Protein AF-A0A957N8J6-F1 (afdb_monomer_lite)

Sequence (464 aa):
MSNALAIAAVTAVLKDLLNNGLIQHDLSAAVGTVAVTAKPPDLITTGQNEGPQLNLFLYHVTPNAGWRNVGLPSRDAAGARVANPPLALDLHYLLMAYGGSDFQAEILLGYAMQLLHETPTLDRDAIRTALAPAPPVTGSILPPAFQALSAADLAEQVEQIKIVPETLNIEELSKLWSAFQANHYRLTTAYQVSTVLIESRKSTRSAPPVLKRKLYVVPLQRPVIDTVRSTVEPPDDSRITPATTLAIRGTDLRGPTTIVRVGDGVAPAAALTLGAREITVDLAQLTGLSGELLAHRLSGDFRPSASAWQALIDPKETAFDADQPYPFFLASPLEDSPEALGEVGDWQAEWKWDGIRAQLLRRQGQIRLWSRGEERLDGRFPEIEAAAAELAEGTVLDGEILGWNKAAPLPFARLQKRIGRLKPGPKALADCPVVFMAYDLLEWQGQDWRQRPLSERRQALEKL

Radius of gyration: 55.68 Å; chains: 1; bounding box: 111×46×143 Å

Secondary structure (DSSP, 8-state):
---TTHHHHHHHHHHHHHHHHHHHTTTHHHH-S-EEE---GGGS--STT---EEEEEEEEEEE-TTTTTS----B-TTS-B-----EEEEEEEEEEEE-SSTTHHHHHHHHHHHHHHH--EE-HHHHHHHHSPPPPTT-PPPPHHHHHHHTT-GGGSSSPEEEEEEPPPHHHHHHHHHHTT-SS--EEEEEEEEEEEE---SPP-PPPP-S------------EEEEEEESSSPGGG----TTSEEEEEEES---SS---EETTEEPPGGGEEE-SSEEEEEHHHHHTS-HHHHHHHHSSS----HHHHHHHT-SS--HHHHHSPPPPPPPPPP-S-GGGG--GGG-------SSEEEEEEEETTEEEEEETTS-B-TTT-HHHHHHHTTSPSSEEEEEEEEEEETTEEPPHHHHHHHHT-SS--HHHHHHS-EEEEEEEEEEETTEE-TTS-HHHHHHHHTT-

Structure (mmCIF, N/CA/C/O backbone):
data_AF-A0A957N8J6-F1
#
_entry.id   AF-A0A957N8J6-F1
#
loop_
_atom_site.group_PDB
_atom_site.id
_atom_site.type_symbol
_atom_site.label_atom_id
_atom_site.label_alt_id
_atom_site.label_comp_id
_atom_site.label_asym_id
_atom_site.label_entity_id
_atom_site.label_seq_id
_atom_site.pdbx_PDB_ins_code
_atom_site.Cartn_x
_atom_site.Cartn_y
_atom_site.Cartn_z
_atom_site.occupancy
_atom_site.B_iso_or_equiv
_atom_site.auth_seq_id
_atom_site.auth_comp_id
_atom_site.auth_asym_id
_atom_site.auth_atom_id
_atom_site.pdbx_PDB_model_num
ATOM 1 N N . MET A 1 1 ? 10.942 -8.761 -28.012 1.00 81.50 1 MET A N 1
ATOM 2 C CA . MET A 1 1 ? 11.499 -7.704 -27.140 1.00 81.50 1 MET A CA 1
ATOM 3 C C . MET A 1 1 ? 12.980 -7.947 -26.941 1.00 81.50 1 MET A C 1
ATOM 5 O O . MET A 1 1 ? 13.381 -9.063 -26.602 1.00 81.50 1 MET A O 1
ATOM 9 N N . SER A 1 2 ? 13.781 -6.921 -27.213 1.00 89.88 2 SER A N 1
ATOM 10 C CA . SER A 1 2 ? 15.240 -6.994 -27.181 1.00 89.88 2 SER A CA 1
ATOM 11 C C . SER A 1 2 ? 15.790 -7.202 -25.774 1.00 89.88 2 SER A C 1
ATOM 13 O O . SER A 1 2 ? 15.160 -6.846 -24.777 1.00 89.88 2 SER A O 1
ATOM 15 N N . ASN A 1 3 ? 16.980 -7.792 -25.689 1.00 90.94 3 ASN A N 1
ATOM 16 C CA . ASN A 1 3 ? 17.669 -8.037 -24.421 1.00 90.94 3 ASN A CA 1
ATOM 17 C C . ASN A 1 3 ? 18.835 -7.055 -24.193 1.00 90.94 3 ASN A C 1
ATOM 19 O O . ASN A 1 3 ? 18.974 -6.054 -24.890 1.00 90.94 3 ASN A O 1
ATOM 23 N N . ALA A 1 4 ? 19.679 -7.329 -23.195 1.00 91.62 4 ALA A N 1
ATOM 24 C CA . ALA A 1 4 ? 20.782 -6.450 -22.799 1.00 91.62 4 ALA A CA 1
ATOM 25 C C . ALA A 1 4 ? 21.817 -6.175 -23.911 1.00 91.62 4 ALA A C 1
ATOM 27 O O . ALA A 1 4 ? 22.557 -5.200 -23.816 1.00 91.62 4 ALA A O 1
ATOM 28 N N . LEU A 1 5 ? 21.860 -6.990 -24.969 1.00 92.56 5 LEU A N 1
ATOM 29 C CA . LEU A 1 5 ? 22.755 -6.797 -26.113 1.00 92.56 5 LEU A CA 1
ATOM 30 C C . LEU A 1 5 ? 22.257 -5.727 -27.097 1.00 92.56 5 LEU A C 1
ATOM 32 O O . LEU A 1 5 ? 22.978 -5.393 -28.034 1.00 92.56 5 LEU A O 1
ATOM 36 N N . ALA A 1 6 ? 21.060 -5.167 -26.886 1.00 93.81 6 ALA A N 1
ATOM 37 C CA . ALA A 1 6 ? 20.433 -4.208 -27.793 1.00 93.81 6 ALA A CA 1
ATOM 38 C C . ALA A 1 6 ? 21.327 -3.009 -28.131 1.00 93.81 6 ALA A C 1
ATOM 40 O O . ALA A 1 6 ? 21.421 -2.644 -29.293 1.00 93.81 6 ALA A O 1
ATOM 41 N N . ILE A 1 7 ? 22.026 -2.430 -27.148 1.00 95.31 7 ILE A N 1
ATOM 42 C CA . ILE A 1 7 ? 22.883 -1.251 -27.368 1.00 95.31 7 ILE A CA 1
ATOM 43 C C . ILE A 1 7 ? 24.002 -1.574 -28.367 1.00 95.31 7 ILE A C 1
ATOM 45 O O . ILE A 1 7 ? 24.214 -0.853 -29.338 1.00 95.31 7 ILE A O 1
ATOM 49 N N . ALA A 1 8 ? 24.697 -2.693 -28.156 1.00 93.56 8 ALA A N 1
ATOM 50 C CA . ALA A 1 8 ? 25.768 -3.125 -29.047 1.00 93.56 8 ALA A CA 1
ATOM 51 C C . ALA A 1 8 ? 25.229 -3.555 -30.421 1.00 93.56 8 ALA A C 1
ATOM 53 O O . ALA A 1 8 ? 25.863 -3.281 -31.439 1.00 93.56 8 ALA A O 1
ATOM 54 N N . ALA A 1 9 ? 24.045 -4.173 -30.458 1.00 94.19 9 ALA A N 1
ATOM 55 C CA . ALA A 1 9 ? 23.370 -4.542 -31.694 1.00 94.19 9 ALA A CA 1
ATOM 56 C C . ALA A 1 9 ? 23.009 -3.305 -32.532 1.00 94.19 9 ALA A C 1
ATOM 58 O O . ALA A 1 9 ? 23.289 -3.296 -33.723 1.00 94.19 9 ALA A O 1
ATOM 59 N N . VAL A 1 10 ? 22.488 -2.234 -31.922 1.00 96.06 10 VAL A N 1
ATOM 60 C CA . VAL A 1 10 ? 22.216 -0.962 -32.619 1.00 96.06 10 VAL A CA 1
ATOM 61 C C . VAL A 1 10 ? 23.488 -0.396 -33.239 1.00 96.06 10 VAL A C 1
ATOM 63 O O . VAL A 1 10 ? 23.502 -0.090 -34.427 1.00 96.06 10 VAL A O 1
ATOM 66 N N . THR A 1 11 ? 24.581 -0.328 -32.474 1.00 95.44 11 THR A N 1
ATOM 67 C CA . THR A 1 11 ? 25.878 0.128 -32.995 1.00 95.44 11 THR A CA 1
ATOM 68 C C . THR A 1 11 ? 26.353 -0.725 -34.173 1.00 95.44 11 THR A C 1
ATOM 70 O O . THR A 1 11 ? 26.870 -0.186 -35.149 1.00 95.44 11 THR A O 1
ATOM 73 N N . ALA A 1 12 ? 26.176 -2.049 -34.108 1.00 93.12 12 ALA A N 1
ATOM 74 C CA . ALA A 1 12 ? 26.548 -2.951 -35.193 1.00 93.12 12 ALA A CA 1
ATOM 75 C C . ALA A 1 12 ? 25.693 -2.732 -36.450 1.00 93.12 12 ALA A C 1
ATOM 77 O O . ALA A 1 12 ? 26.257 -2.665 -37.537 1.00 93.12 12 ALA A O 1
ATOM 78 N N . VAL A 1 13 ? 24.374 -2.552 -36.303 1.00 94.50 13 VAL A N 1
ATOM 79 C CA . VAL A 1 13 ? 23.466 -2.262 -37.428 1.00 94.50 13 VAL A CA 1
ATOM 80 C C . VAL A 1 13 ? 23.800 -0.918 -38.071 1.00 94.50 13 VAL A C 1
ATOM 82 O O . VAL A 1 13 ? 23.893 -0.837 -39.288 1.00 94.50 13 VAL A O 1
ATOM 85 N N . LEU A 1 14 ? 24.039 0.133 -37.283 1.00 95.62 14 LEU A N 1
ATOM 86 C CA . LEU A 1 14 ? 24.417 1.447 -37.816 1.00 95.62 14 LEU A CA 1
ATOM 87 C C . LEU A 1 14 ? 25.771 1.408 -38.529 1.00 95.62 14 LEU A C 1
ATOM 89 O O . LEU A 1 14 ? 25.941 2.015 -39.583 1.00 95.62 14 LEU A O 1
ATOM 93 N N . LYS A 1 15 ? 26.737 0.672 -37.969 1.00 93.81 15 LYS A N 1
ATOM 94 C CA . LYS A 1 15 ? 28.032 0.451 -38.612 1.00 93.81 15 LYS A CA 1
ATOM 95 C C . LYS A 1 15 ? 27.873 -0.301 -39.938 1.00 93.81 15 LYS A C 1
ATOM 97 O O . LYS A 1 15 ? 28.529 0.075 -40.903 1.00 93.81 15 LYS A O 1
ATOM 102 N N . ASP A 1 16 ? 27.051 -1.348 -39.978 1.00 92.19 16 ASP A N 1
ATOM 103 C CA . ASP A 1 16 ? 26.775 -2.117 -41.195 1.00 92.19 16 ASP A CA 1
ATOM 104 C C . ASP A 1 16 ? 26.064 -1.262 -42.253 1.00 92.19 16 ASP A C 1
ATOM 106 O O . ASP A 1 16 ? 26.502 -1.234 -43.399 1.00 92.19 16 ASP A O 1
ATOM 110 N N . LEU A 1 17 ? 25.065 -0.469 -41.848 1.00 93.75 17 LEU A N 1
ATOM 111 C CA . LEU A 1 17 ? 24.376 0.499 -42.704 1.00 93.75 17 LEU A CA 1
ATOM 112 C C . LEU A 1 17 ? 25.369 1.467 -43.358 1.00 93.75 17 LEU A C 1
ATOM 114 O O . LEU A 1 17 ? 25.396 1.580 -44.581 1.00 93.75 17 LEU A O 1
ATOM 118 N N . LEU A 1 18 ? 26.224 2.115 -42.559 1.00 93.75 18 LEU A N 1
ATOM 119 C CA . LEU A 1 18 ? 27.256 3.027 -43.060 1.00 93.75 18 LEU A CA 1
ATOM 120 C C . LEU A 1 18 ? 28.243 2.309 -43.990 1.00 93.75 18 LEU A C 1
ATOM 122 O O . LEU A 1 18 ? 28.563 2.817 -45.058 1.00 93.75 18 LEU A O 1
ATOM 126 N N . ASN A 1 19 ? 28.712 1.120 -43.611 1.00 91.19 19 ASN A N 1
ATOM 127 C CA . ASN A 1 19 ? 29.675 0.361 -44.404 1.00 91.19 19 ASN A CA 1
ATOM 128 C C . ASN A 1 19 ? 29.096 -0.056 -45.765 1.00 91.19 19 ASN A C 1
ATOM 130 O O . ASN A 1 19 ? 29.733 0.148 -46.795 1.00 91.19 19 ASN A O 1
ATOM 134 N N . ASN A 1 20 ? 27.874 -0.589 -45.781 1.00 88.75 20 ASN A N 1
ATOM 135 C CA . ASN A 1 20 ? 27.202 -1.023 -47.002 1.00 88.75 20 ASN A CA 1
ATOM 136 C C . ASN A 1 20 ? 26.822 0.160 -47.892 1.00 88.75 20 ASN A C 1
ATOM 138 O O . ASN A 1 20 ? 27.031 0.085 -49.100 1.00 88.75 20 ASN A O 1
ATOM 142 N N . GLY A 1 21 ? 26.338 1.265 -47.318 1.00 88.06 21 GLY A N 1
ATOM 143 C CA . GLY A 1 21 ? 26.030 2.470 -48.087 1.00 88.06 21 GLY A CA 1
ATOM 144 C C . GLY A 1 21 ? 27.271 3.067 -48.753 1.00 88.06 21 GLY A C 1
ATOM 145 O O . GLY A 1 21 ? 27.244 3.374 -49.941 1.00 88.06 21 GLY A O 1
ATOM 146 N N . LEU A 1 22 ? 28.402 3.137 -48.041 1.00 87.12 22 LEU A N 1
ATOM 147 C CA . LEU A 1 22 ? 29.664 3.604 -48.627 1.00 87.12 22 LEU A CA 1
ATOM 148 C C . LEU A 1 22 ? 30.155 2.713 -49.782 1.00 87.12 22 LEU A C 1
ATOM 150 O O . LEU A 1 22 ? 30.681 3.231 -50.767 1.00 87.12 22 LEU A O 1
ATOM 154 N N . ILE A 1 23 ? 29.974 1.391 -49.676 1.00 86.00 23 ILE A N 1
ATOM 155 C CA . ILE A 1 23 ? 30.316 0.438 -50.744 1.00 86.00 23 ILE A CA 1
ATOM 156 C C . ILE A 1 23 ? 29.379 0.605 -51.948 1.00 86.00 23 ILE A C 1
ATOM 158 O O . ILE A 1 23 ? 29.844 0.635 -53.084 1.00 86.00 23 ILE A O 1
ATOM 162 N N . GLN A 1 24 ? 28.068 0.729 -51.720 1.00 84.00 24 GLN A N 1
ATOM 163 C CA . GLN A 1 24 ? 27.065 0.862 -52.786 1.00 84.00 24 GLN A CA 1
ATOM 164 C C . GLN A 1 24 ? 27.237 2.141 -53.613 1.00 84.00 24 GLN A C 1
ATOM 166 O O . GLN A 1 24 ? 26.963 2.131 -54.811 1.00 84.00 24 GLN A O 1
ATOM 171 N N . HIS A 1 25 ? 27.720 3.218 -52.994 1.00 82.38 25 HIS A N 1
ATOM 172 C CA . HIS A 1 25 ? 28.011 4.483 -53.669 1.00 82.38 25 HIS A CA 1
ATOM 173 C C . HIS A 1 25 ? 29.414 4.548 -54.308 1.00 82.38 25 HIS A C 1
ATOM 175 O O . HIS A 1 25 ? 29.793 5.609 -54.797 1.00 82.38 25 HIS A O 1
ATOM 181 N N . ASP A 1 26 ? 30.180 3.446 -54.308 1.00 79.31 26 ASP A N 1
ATOM 182 C CA . ASP A 1 26 ? 31.546 3.339 -54.857 1.00 79.31 26 ASP A CA 1
ATOM 183 C C . ASP A 1 26 ? 32.469 4.506 -54.451 1.00 79.31 26 ASP A C 1
ATOM 185 O O . ASP A 1 26 ? 33.247 5.051 -55.240 1.00 79.31 26 ASP A O 1
ATOM 189 N N . LEU A 1 27 ? 32.412 4.902 -53.172 1.00 78.19 27 LEU A N 1
ATOM 190 C CA . LEU A 1 27 ? 33.278 5.968 -52.656 1.00 78.19 27 LEU A CA 1
ATOM 191 C C . LEU A 1 27 ? 34.768 5.617 -52.743 1.00 78.19 27 LEU A C 1
ATOM 193 O O . LEU A 1 27 ? 35.607 6.518 -52.694 1.00 78.19 27 LEU A O 1
ATOM 197 N N . SER A 1 28 ? 35.109 4.338 -52.917 1.00 74.69 28 SER A N 1
ATOM 198 C CA . SER A 1 28 ? 36.474 3.874 -53.171 1.00 74.69 28 SER A CA 1
ATOM 199 C C . SER A 1 28 ? 37.162 4.640 -54.295 1.00 74.69 28 SER A C 1
ATOM 201 O O . SER A 1 28 ? 38.357 4.917 -54.185 1.00 74.69 28 SER A O 1
ATOM 203 N N . ALA A 1 29 ? 36.419 5.019 -55.337 1.00 75.06 29 ALA A N 1
ATOM 204 C CA . ALA A 1 29 ? 36.947 5.779 -56.463 1.00 75.06 29 ALA A CA 1
ATOM 205 C C . ALA A 1 29 ? 37.284 7.240 -56.107 1.00 75.06 29 ALA A C 1
ATOM 207 O O . ALA A 1 29 ? 38.196 7.815 -56.699 1.00 75.06 29 ALA A O 1
ATOM 208 N N . ALA A 1 30 ? 36.572 7.840 -55.146 1.00 78.75 30 ALA A N 1
ATOM 209 C CA . ALA A 1 30 ? 36.709 9.251 -54.780 1.00 78.75 30 ALA A CA 1
ATOM 210 C C . ALA A 1 30 ? 37.650 9.487 -53.588 1.00 78.75 30 ALA A C 1
ATOM 212 O O . ALA A 1 30 ? 38.388 10.467 -53.573 1.00 78.75 30 ALA A O 1
ATOM 213 N N . VAL A 1 31 ? 37.618 8.608 -52.582 1.00 82.69 31 VAL A N 1
ATOM 214 C CA . VAL A 1 31 ? 38.328 8.802 -51.305 1.00 82.69 31 VAL A CA 1
ATOM 215 C C . VAL A 1 31 ? 39.224 7.630 -50.905 1.00 82.69 31 VAL A C 1
ATOM 217 O O . VAL A 1 31 ? 39.919 7.735 -49.898 1.00 82.69 31 VAL A O 1
ATOM 220 N N . GLY A 1 32 ? 39.261 6.537 -51.675 1.00 83.69 32 GLY A N 1
ATOM 221 C CA . GLY A 1 32 ? 40.035 5.332 -51.359 1.00 83.69 32 GLY A CA 1
ATOM 222 C C . GLY A 1 32 ? 39.303 4.351 -50.432 1.00 83.69 32 GLY A C 1
ATOM 223 O O . GLY A 1 32 ? 38.107 4.470 -50.183 1.00 83.69 32 GLY A O 1
ATOM 224 N N . THR A 1 33 ? 40.008 3.329 -49.934 1.00 86.69 33 THR A N 1
ATOM 225 C CA . THR A 1 33 ? 39.413 2.265 -49.100 1.00 86.69 33 THR A CA 1
ATOM 226 C C . THR A 1 33 ? 38.998 2.781 -47.724 1.00 86.69 33 THR A C 1
ATOM 228 O O . THR A 1 33 ? 39.846 2.956 -46.853 1.00 86.69 33 THR A O 1
ATOM 231 N N . VAL A 1 34 ? 37.694 2.978 -47.526 1.00 89.31 34 VAL A N 1
ATOM 232 C CA . VAL A 1 34 ? 37.124 3.537 -46.293 1.00 89.31 34 VAL A CA 1
ATOM 233 C C . VAL A 1 34 ? 36.954 2.471 -45.212 1.00 89.31 34 VAL A C 1
ATOM 235 O O . VAL A 1 34 ? 36.406 1.400 -45.468 1.00 89.31 34 VAL A O 1
ATOM 238 N N . ALA A 1 35 ? 37.356 2.781 -43.979 1.00 91.25 35 ALA A N 1
ATOM 239 C CA . ALA A 1 35 ? 37.055 1.958 -42.808 1.00 91.25 35 ALA A CA 1
ATOM 240 C C . ALA A 1 35 ? 35.903 2.549 -41.979 1.00 91.25 35 ALA A C 1
ATOM 242 O O . ALA A 1 35 ? 35.920 3.733 -41.654 1.00 91.25 35 ALA A O 1
ATOM 243 N N . VAL A 1 36 ? 34.939 1.722 -41.556 1.00 93.50 36 VAL A N 1
ATOM 244 C CA . VAL A 1 36 ? 33.906 2.123 -40.582 1.00 93.50 36 VAL A CA 1
ATOM 245 C C . VAL A 1 36 ? 34.168 1.462 -39.227 1.00 93.50 36 VAL A C 1
ATOM 247 O O . VAL A 1 36 ? 34.224 0.232 -39.100 1.00 93.50 36 VAL A O 1
ATOM 250 N N . THR A 1 37 ? 34.327 2.266 -38.179 1.00 93.94 37 THR A N 1
ATOM 251 C CA . THR A 1 37 ? 34.601 1.799 -36.812 1.00 93.94 37 THR A CA 1
ATOM 252 C C . THR A 1 37 ? 33.582 2.317 -35.808 1.00 93.94 37 THR A C 1
ATOM 254 O O . THR A 1 37 ? 32.837 3.246 -36.084 1.00 93.94 37 THR A O 1
ATOM 257 N N . ALA A 1 38 ? 33.555 1.696 -34.630 1.00 94.00 38 ALA A N 1
ATOM 258 C CA . ALA A 1 38 ? 32.775 2.162 -33.488 1.00 94.00 38 ALA A CA 1
ATOM 259 C C . ALA A 1 38 ? 33.623 2.086 -32.214 1.00 94.00 38 ALA A C 1
ATOM 261 O O . ALA A 1 38 ? 33.324 1.341 -31.280 1.00 94.00 38 ALA A O 1
ATOM 262 N N . LYS A 1 39 ? 34.778 2.758 -32.249 1.00 91.56 39 LYS A N 1
ATOM 263 C CA . LYS A 1 39 ? 35.768 2.752 -31.168 1.00 91.56 39 LYS A CA 1
ATOM 264 C C . LYS A 1 39 ? 35.720 4.080 -30.405 1.00 91.56 39 LYS A C 1
ATOM 266 O O . LYS A 1 39 ? 35.386 5.103 -31.007 1.00 91.56 39 LYS A O 1
ATOM 271 N N . PRO A 1 40 ? 36.086 4.083 -29.115 1.00 90.62 40 PRO A N 1
ATOM 272 C CA . PRO A 1 40 ? 36.458 5.306 -28.415 1.00 90.62 40 PRO A CA 1
ATOM 273 C C . PRO A 1 40 ? 37.479 6.134 -29.223 1.00 90.62 40 PRO A C 1
ATOM 275 O O . PRO A 1 40 ? 38.384 5.532 -29.815 1.00 90.62 40 PRO A O 1
ATOM 278 N N . PRO A 1 41 ? 37.334 7.474 -29.302 1.00 88.56 41 PRO A N 1
ATOM 279 C CA . PRO A 1 41 ? 38.204 8.324 -30.121 1.00 88.56 41 PRO A CA 1
ATOM 280 C C . PRO A 1 41 ? 39.696 8.223 -29.775 1.00 88.56 41 PRO A C 1
ATOM 282 O O . PRO A 1 41 ? 40.533 8.294 -30.668 1.00 88.56 41 PRO A O 1
ATOM 285 N N . ASP A 1 42 ? 40.028 8.007 -28.503 1.00 85.38 42 ASP A N 1
ATOM 286 C CA . ASP A 1 42 ? 41.390 7.838 -27.978 1.00 85.38 42 ASP A CA 1
ATOM 287 C C . ASP A 1 42 ? 42.084 6.558 -28.476 1.00 85.38 42 ASP A C 1
ATOM 289 O O . ASP A 1 42 ? 43.311 6.479 -28.507 1.00 85.38 42 ASP A O 1
ATOM 293 N N . LEU A 1 43 ? 41.311 5.563 -28.924 1.00 86.62 43 LEU A N 1
ATOM 294 C CA . LEU A 1 43 ? 41.830 4.311 -29.481 1.00 86.62 43 LEU A CA 1
ATOM 295 C C . LEU A 1 43 ? 42.025 4.357 -31.003 1.00 86.62 43 LEU A C 1
ATOM 297 O O . LEU A 1 43 ? 42.380 3.339 -31.611 1.00 86.62 43 LEU A O 1
ATOM 301 N N . ILE A 1 44 ? 41.762 5.500 -31.641 1.00 86.38 44 ILE A N 1
ATOM 302 C CA . ILE A 1 44 ? 41.974 5.691 -33.076 1.00 86.38 44 ILE A CA 1
ATOM 303 C C . ILE A 1 44 ? 43.366 6.273 -33.290 1.00 86.38 44 ILE A C 1
ATOM 305 O O . ILE A 1 44 ? 43.683 7.379 -32.865 1.00 86.38 44 ILE A O 1
ATOM 309 N N . THR A 1 45 ? 44.213 5.511 -33.974 1.00 79.12 45 THR A N 1
ATOM 310 C CA . THR A 1 45 ? 45.576 5.923 -34.303 1.00 79.12 45 THR A CA 1
ATOM 311 C C . THR A 1 45 ? 45.561 6.946 -35.437 1.00 79.12 45 THR A C 1
ATOM 313 O O . THR A 1 45 ? 45.386 6.576 -36.596 1.00 79.12 45 THR A O 1
ATOM 316 N N . THR A 1 46 ? 45.771 8.218 -35.107 1.00 75.56 46 THR A N 1
ATOM 317 C CA . THR A 1 46 ? 45.926 9.326 -36.068 1.00 75.56 46 THR A CA 1
ATOM 318 C C . THR A 1 46 ? 47.408 9.664 -36.267 1.00 75.56 46 THR A C 1
ATOM 320 O O . THR A 1 46 ? 48.161 9.683 -35.291 1.00 75.56 46 THR A O 1
ATOM 323 N N . GLY A 1 47 ? 47.854 9.942 -37.497 1.00 73.94 47 GLY A N 1
ATOM 324 C CA . GLY A 1 47 ? 49.268 10.206 -37.801 1.00 73.94 47 GLY A CA 1
ATOM 325 C C . GLY A 1 47 ? 49.530 10.491 -39.284 1.00 73.94 47 GLY A C 1
ATOM 326 O O . GLY A 1 47 ? 48.608 10.809 -40.021 1.00 73.94 47 GLY A O 1
ATOM 327 N N . GLN A 1 48 ? 50.782 10.355 -39.743 1.00 66.50 48 GLN A N 1
ATOM 328 C CA . GLN A 1 48 ? 51.170 10.708 -41.126 1.00 66.50 48 GLN A CA 1
ATOM 329 C C . GLN A 1 48 ? 50.517 9.846 -42.225 1.00 66.50 48 GLN A C 1
ATOM 331 O O . GLN A 1 48 ? 50.456 10.285 -43.366 1.00 66.50 48 GLN A O 1
ATOM 336 N N . ASN A 1 49 ? 49.999 8.660 -41.885 1.00 68.12 49 ASN A N 1
ATOM 337 C CA . ASN A 1 49 ? 49.284 7.761 -42.801 1.00 68.12 49 ASN A CA 1
ATOM 338 C C . ASN A 1 49 ? 47.825 7.557 -42.342 1.00 68.12 49 ASN A C 1
ATOM 340 O O . ASN A 1 49 ? 47.368 6.424 -42.184 1.00 68.12 49 ASN A O 1
ATOM 344 N N . GLU A 1 50 ? 47.114 8.650 -42.049 1.00 81.12 50 GLU A N 1
ATOM 345 C CA . GLU A 1 50 ? 45.684 8.628 -41.709 1.00 81.12 50 GLU A CA 1
ATOM 346 C C . GLU A 1 50 ? 44.856 8.304 -42.965 1.00 81.12 50 GLU A C 1
ATOM 348 O O . GLU A 1 50 ? 44.776 9.095 -43.904 1.00 81.12 50 GLU A O 1
ATOM 353 N N . GLY A 1 51 ? 44.285 7.099 -43.005 1.00 85.88 51 GLY A N 1
ATOM 354 C CA . GLY A 1 51 ? 43.397 6.672 -44.084 1.00 85.88 51 GLY A CA 1
ATOM 355 C C . GLY A 1 51 ? 41.973 7.227 -43.934 1.00 85.88 51 GLY A C 1
ATOM 356 O O . GLY A 1 51 ? 41.602 7.688 -42.852 1.00 85.88 51 GLY A O 1
ATOM 357 N N . PRO A 1 52 ? 41.148 7.143 -44.992 1.00 90.38 52 PRO A N 1
ATOM 358 C CA . PRO A 1 52 ? 39.735 7.507 -44.923 1.00 90.38 52 PRO A CA 1
ATOM 359 C C . PRO A 1 52 ? 39.003 6.604 -43.925 1.00 90.38 52 PRO A C 1
ATOM 361 O O . PRO A 1 52 ? 38.946 5.381 -44.090 1.00 90.38 52 PRO A O 1
ATOM 364 N N . GLN A 1 53 ? 38.413 7.194 -42.891 1.00 92.38 53 GLN A N 1
ATOM 365 C CA . GLN A 1 53 ? 37.699 6.436 -41.868 1.00 92.38 53 GLN A CA 1
ATOM 366 C C . GLN A 1 53 ? 36.491 7.210 -41.338 1.00 92.38 53 GLN A C 1
ATOM 368 O O . GLN A 1 53 ? 36.560 8.407 -41.073 1.00 92.38 53 GLN A O 1
ATOM 373 N N . LEU A 1 54 ? 35.385 6.498 -41.131 1.00 94.75 54 LEU A N 1
ATOM 374 C CA . LEU A 1 54 ? 34.250 6.967 -40.344 1.00 94.75 54 LEU A CA 1
ATOM 375 C C . LEU A 1 54 ? 34.239 6.250 -38.998 1.00 94.75 54 LEU A C 1
ATOM 377 O O . LEU A 1 54 ? 34.308 5.021 -38.936 1.00 94.75 54 LEU A O 1
ATOM 381 N N . ASN A 1 55 ? 34.110 7.006 -37.913 1.00 95.25 55 ASN A N 1
ATOM 382 C CA . ASN A 1 55 ? 33.930 6.447 -36.582 1.00 95.25 55 ASN A CA 1
ATOM 383 C C . ASN A 1 55 ? 32.578 6.842 -35.996 1.00 95.25 55 ASN A C 1
ATOM 385 O O . ASN A 1 55 ? 32.284 8.025 -35.839 1.00 95.25 55 ASN A O 1
ATOM 389 N N . LEU A 1 56 ? 31.794 5.835 -35.627 1.00 96.75 56 LEU A N 1
ATOM 390 C CA . LEU A 1 56 ? 30.514 5.967 -34.952 1.00 96.75 56 LEU A CA 1
ATOM 391 C C . LEU A 1 56 ? 30.694 5.694 -33.454 1.00 96.75 56 LEU A C 1
ATOM 393 O O . LEU A 1 56 ? 30.776 4.543 -33.023 1.00 96.75 56 LEU A O 1
ATOM 397 N N . PHE A 1 57 ? 30.755 6.741 -32.642 1.00 95.75 57 PHE A N 1
ATOM 398 C CA . PHE A 1 57 ? 31.033 6.628 -31.214 1.00 95.75 57 PHE A CA 1
ATOM 399 C C . PHE A 1 57 ? 29.789 6.903 -30.367 1.00 95.75 57 PHE A C 1
ATOM 401 O O . PHE A 1 57 ? 29.267 8.013 -30.370 1.00 95.75 57 PHE A O 1
ATOM 408 N N . LEU A 1 58 ? 29.333 5.900 -29.613 1.00 96.88 58 LEU A N 1
ATOM 409 C CA . LEU A 1 58 ? 28.283 6.065 -28.604 1.00 96.88 58 LEU A CA 1
ATOM 410 C C . LEU A 1 58 ? 28.863 6.805 -27.392 1.00 96.88 58 LEU A C 1
ATOM 412 O O . LEU A 1 58 ? 29.549 6.190 -26.575 1.00 96.88 58 LEU A O 1
ATOM 416 N N . TYR A 1 59 ? 28.600 8.106 -27.279 1.00 93.69 59 TYR A N 1
ATOM 417 C CA . TYR A 1 59 ? 29.178 8.942 -26.219 1.00 93.69 59 TYR A CA 1
ATOM 418 C C . TYR A 1 59 ? 28.243 9.121 -25.020 1.00 93.69 59 TYR A C 1
ATOM 420 O O . TYR A 1 59 ? 28.703 9.442 -23.925 1.00 93.69 59 TYR A O 1
ATOM 428 N N . HIS A 1 60 ? 26.935 8.922 -25.210 1.00 94.94 60 HIS A N 1
ATOM 429 C CA . HIS A 1 60 ? 25.946 9.147 -24.164 1.00 94.94 60 HIS A CA 1
ATOM 430 C C . HIS A 1 60 ? 24.700 8.270 -24.359 1.00 94.94 60 HIS A C 1
ATOM 432 O O . HIS A 1 60 ? 24.300 7.959 -25.480 1.00 94.94 60 HIS A O 1
ATOM 438 N N . VAL A 1 61 ? 24.089 7.850 -23.250 1.00 97.69 61 VAL A N 1
ATOM 439 C CA . VAL A 1 61 ? 22.863 7.041 -23.221 1.00 97.69 61 VAL A CA 1
ATOM 440 C C . VAL A 1 61 ? 21.917 7.661 -22.206 1.00 97.69 61 VAL A C 1
ATOM 442 O O . VAL A 1 61 ? 22.282 7.800 -21.038 1.00 97.69 61 VAL A O 1
ATOM 445 N N . THR A 1 62 ? 20.701 8.002 -22.629 1.00 97.44 62 THR A N 1
ATOM 446 C CA . THR A 1 62 ? 19.692 8.619 -21.759 1.00 97.44 62 THR A CA 1
ATOM 447 C C . THR A 1 62 ? 18.412 7.785 -21.693 1.00 97.44 62 THR A C 1
ATOM 449 O O . THR A 1 62 ? 18.131 7.001 -22.601 1.00 97.44 62 THR A O 1
ATOM 452 N N . PRO A 1 63 ? 17.614 7.889 -20.614 1.00 95.94 63 PRO A N 1
ATOM 453 C CA . PRO A 1 63 ? 16.289 7.280 -20.577 1.00 95.94 63 PRO A CA 1
ATOM 454 C C . PRO A 1 63 ? 15.338 7.973 -21.556 1.00 95.94 63 PRO A C 1
ATOM 456 O O . PRO A 1 63 ? 15.174 9.192 -21.497 1.00 95.94 63 PRO A O 1
ATOM 459 N N . ASN A 1 64 ? 14.630 7.198 -22.376 1.00 95.56 64 ASN A N 1
ATOM 460 C CA . ASN A 1 64 ? 13.663 7.755 -23.317 1.00 95.56 64 ASN A CA 1
ATOM 461 C C . ASN A 1 64 ? 12.463 8.380 -22.588 1.00 95.56 64 ASN A C 1
ATOM 463 O O . ASN A 1 64 ? 11.775 7.719 -21.803 1.00 95.56 64 ASN A O 1
ATOM 467 N N . ALA A 1 65 ? 12.167 9.648 -22.879 1.00 91.94 65 ALA A N 1
ATOM 468 C CA . ALA A 1 65 ? 11.130 10.401 -22.174 1.00 91.94 65 ALA A CA 1
ATOM 469 C C . ALA A 1 65 ? 9.698 9.885 -22.415 1.00 91.94 65 ALA A C 1
ATOM 471 O O . ALA A 1 65 ? 8.861 9.992 -21.516 1.00 91.94 65 ALA A O 1
ATOM 472 N N . GLY A 1 66 ? 9.418 9.309 -23.589 1.00 89.44 66 GLY A N 1
ATOM 473 C CA . GLY A 1 66 ? 8.093 8.787 -23.941 1.00 89.44 66 GLY A CA 1
ATOM 474 C C . GLY A 1 66 ? 7.784 7.439 -23.288 1.00 89.44 66 GLY A C 1
ATOM 475 O O . GLY A 1 66 ? 6.656 7.200 -22.865 1.00 89.44 66 GLY A O 1
ATOM 476 N N . TRP A 1 67 ? 8.795 6.581 -23.143 1.00 90.75 67 TRP A N 1
ATOM 477 C CA . TRP A 1 67 ? 8.630 5.206 -22.666 1.00 90.75 67 TRP A CA 1
ATOM 478 C C . TRP A 1 67 ? 9.045 4.975 -21.207 1.00 90.75 67 TRP A C 1
ATOM 480 O O . TRP A 1 67 ? 8.633 3.976 -20.615 1.00 90.75 67 TRP A O 1
ATOM 490 N N . ARG A 1 68 ? 9.783 5.901 -20.571 1.00 86.06 68 ARG A N 1
ATOM 491 C CA . ARG A 1 68 ? 10.241 5.771 -19.164 1.00 86.06 68 ARG A CA 1
ATOM 492 C C . ARG A 1 68 ? 9.129 5.555 -18.129 1.00 86.06 68 ARG A C 1
ATOM 494 O O . ARG A 1 68 ? 9.430 5.152 -17.011 1.00 86.06 68 ARG A O 1
ATOM 501 N N . ASN A 1 69 ? 7.869 5.833 -18.477 1.00 85.94 69 ASN A N 1
ATOM 502 C CA . ASN A 1 69 ? 6.714 5.728 -17.579 1.00 85.94 69 ASN A CA 1
ATOM 503 C C . ASN A 1 69 ? 5.765 4.560 -17.914 1.00 85.94 69 ASN A C 1
ATOM 505 O O . ASN A 1 69 ? 4.716 4.443 -17.286 1.00 85.94 69 ASN A O 1
ATOM 509 N N . VAL A 1 70 ? 6.118 3.673 -18.856 1.00 85.50 70 VAL A N 1
ATOM 510 C CA . VAL A 1 70 ? 5.300 2.496 -19.249 1.00 85.50 70 VAL A CA 1
ATOM 511 C C . VAL A 1 70 ? 5.206 1.436 -18.127 1.00 85.50 70 VAL A C 1
ATOM 513 O O . VAL A 1 70 ? 4.490 0.443 -18.227 1.00 85.50 70 VAL A O 1
ATOM 516 N N . GLY A 1 71 ? 5.872 1.675 -16.999 1.00 78.88 71 GLY A N 1
ATOM 517 C CA . GLY A 1 71 ? 5.728 0.939 -15.751 1.00 78.88 71 GLY A CA 1
ATOM 518 C C . GLY A 1 71 ? 7.016 0.995 -14.941 1.00 78.88 71 GLY A C 1
ATOM 519 O O . GLY A 1 71 ? 8.061 1.406 -15.438 1.00 78.88 71 GLY A O 1
ATOM 520 N N . LEU A 1 72 ? 6.959 0.544 -13.689 1.00 77.56 72 LEU A N 1
ATOM 521 C CA . LEU A 1 72 ? 8.149 0.329 -12.867 1.00 77.56 72 LEU A CA 1
ATOM 522 C C . LEU A 1 72 ? 8.332 -1.166 -12.610 1.00 77.56 72 LEU A C 1
ATOM 524 O O . LEU A 1 72 ? 7.332 -1.877 -12.469 1.00 77.56 72 LEU A O 1
ATOM 528 N N . PRO A 1 73 ? 9.579 -1.668 -12.547 1.00 80.81 73 PRO A N 1
ATOM 529 C CA . PRO A 1 73 ? 9.839 -3.033 -12.120 1.00 80.81 73 PRO A CA 1
ATOM 530 C C . PRO A 1 73 ? 9.197 -3.294 -10.753 1.00 80.81 73 PRO A C 1
ATOM 532 O O . PRO A 1 73 ? 9.694 -2.837 -9.726 1.00 80.81 73 PRO A O 1
ATOM 535 N N . SER A 1 74 ? 8.083 -4.022 -10.739 1.00 82.62 74 SER A N 1
ATOM 536 C CA . SER A 1 74 ? 7.295 -4.273 -9.536 1.00 82.62 74 SER A CA 1
ATOM 537 C C . SER A 1 74 ? 7.477 -5.702 -9.037 1.00 82.62 74 SER A C 1
ATOM 539 O O . SER A 1 74 ? 7.772 -6.639 -9.795 1.00 82.62 74 SER A O 1
ATOM 541 N N . ARG A 1 75 ? 7.327 -5.858 -7.723 1.00 83.19 75 ARG A N 1
ATOM 542 C CA . ARG A 1 75 ? 7.397 -7.140 -7.028 1.00 83.19 75 ARG A CA 1
ATOM 543 C C . ARG A 1 75 ? 6.139 -7.344 -6.195 1.00 83.19 75 ARG A C 1
ATOM 545 O O . ARG A 1 75 ? 5.547 -6.371 -5.737 1.00 83.19 75 ARG A O 1
ATOM 552 N N . ASP A 1 76 ? 5.735 -8.595 -6.031 1.00 81.56 76 ASP A N 1
ATOM 553 C CA . ASP A 1 76 ? 4.653 -8.967 -5.126 1.00 81.56 76 ASP A CA 1
ATOM 554 C C . ASP A 1 76 ? 5.131 -8.979 -3.662 1.00 81.56 76 ASP A C 1
ATOM 556 O O . ASP A 1 76 ? 6.303 -8.734 -3.363 1.00 81.56 76 ASP A O 1
ATOM 560 N N . ALA A 1 77 ? 4.217 -9.281 -2.737 1.00 79.88 77 ALA A N 1
ATOM 561 C CA . ALA A 1 77 ? 4.514 -9.372 -1.307 1.00 79.88 77 ALA A CA 1
ATOM 562 C C . ALA A 1 77 ? 5.545 -10.466 -0.955 1.00 79.88 77 ALA A C 1
ATOM 564 O O . ALA A 1 77 ? 6.153 -10.405 0.110 1.00 79.88 77 ALA A O 1
ATOM 565 N N . ALA A 1 78 ? 5.768 -11.444 -1.840 1.00 81.81 78 ALA A N 1
ATOM 566 C CA . ALA A 1 78 ? 6.790 -12.479 -1.690 1.00 81.81 78 ALA A CA 1
ATOM 567 C C . ALA A 1 78 ? 8.135 -12.080 -2.335 1.00 81.81 78 ALA A C 1
ATOM 569 O O . ALA A 1 78 ? 9.079 -12.870 -2.353 1.00 81.81 78 ALA A O 1
ATOM 570 N N . GLY A 1 79 ? 8.236 -10.865 -2.886 1.00 81.00 79 GLY A N 1
ATOM 571 C CA . GLY A 1 79 ? 9.422 -10.362 -3.571 1.00 81.00 79 GLY A CA 1
ATOM 572 C C . GLY A 1 79 ? 9.601 -10.899 -4.996 1.00 81.00 79 GLY A C 1
ATOM 573 O O . GLY A 1 79 ? 10.605 -10.570 -5.641 1.00 81.00 79 GLY A O 1
ATOM 574 N N . ALA A 1 80 ? 8.662 -11.688 -5.525 1.00 82.56 80 ALA A N 1
ATOM 575 C CA . ALA A 1 80 ? 8.715 -12.193 -6.892 1.00 82.56 80 ALA A CA 1
ATOM 576 C C . ALA A 1 80 ? 8.325 -11.097 -7.889 1.00 82.56 80 ALA A C 1
ATOM 578 O O . ALA A 1 80 ? 7.525 -10.214 -7.596 1.00 82.56 80 ALA A O 1
ATOM 579 N N . ARG A 1 81 ? 8.927 -11.119 -9.081 1.00 80.75 81 ARG A N 1
ATOM 580 C CA . ARG A 1 81 ? 8.694 -10.088 -10.098 1.00 80.75 81 ARG A CA 1
ATOM 581 C C . ARG A 1 81 ? 7.330 -10.285 -10.766 1.00 80.75 81 ARG A C 1
ATOM 583 O O . ARG A 1 81 ? 7.021 -11.382 -11.229 1.00 80.75 81 ARG A O 1
ATOM 590 N N . VAL A 1 82 ? 6.558 -9.204 -10.855 1.00 84.50 82 VAL A N 1
ATOM 591 C CA . VAL A 1 82 ? 5.184 -9.215 -11.395 1.00 84.50 82 VAL A CA 1
ATOM 592 C C . VAL A 1 82 ? 5.125 -8.639 -12.808 1.00 84.50 82 VAL A C 1
ATOM 594 O O . VAL A 1 82 ? 4.309 -9.072 -13.614 1.00 84.50 82 VAL A O 1
ATOM 597 N N . ALA A 1 83 ? 6.024 -7.710 -13.142 1.00 85.06 83 ALA A N 1
ATOM 598 C CA . ALA A 1 83 ? 6.094 -7.092 -14.462 1.00 85.06 83 ALA A CA 1
ATOM 599 C C . ALA A 1 83 ? 7.541 -6.905 -14.947 1.00 85.06 83 ALA A C 1
ATOM 601 O O . ALA A 1 83 ? 8.470 -6.719 -14.152 1.00 85.06 83 ALA A O 1
ATOM 602 N N . ASN A 1 84 ? 7.706 -6.912 -16.271 1.00 87.06 84 ASN A N 1
ATOM 603 C CA . ASN A 1 84 ? 8.953 -6.611 -16.973 1.00 87.06 84 ASN A CA 1
ATOM 604 C C . ASN A 1 84 ? 8.772 -5.355 -17.844 1.00 87.06 84 ASN A C 1
ATOM 606 O O . ASN A 1 84 ? 8.792 -5.465 -19.061 1.00 87.06 84 ASN A O 1
ATOM 610 N N . PRO A 1 85 ? 8.564 -4.155 -17.273 1.00 89.44 85 PRO A N 1
ATOM 611 C CA . PRO A 1 85 ? 8.559 -2.959 -18.109 1.00 89.44 85 PRO A CA 1
ATOM 612 C C . PRO A 1 85 ? 9.927 -2.811 -18.800 1.00 89.44 85 PRO A C 1
ATOM 614 O O . PRO A 1 85 ? 10.955 -3.076 -18.157 1.00 89.44 85 PRO A O 1
ATOM 617 N N . PRO A 1 86 ? 9.960 -2.426 -20.087 1.00 91.56 86 PRO A N 1
ATOM 618 C CA . PRO A 1 86 ? 11.209 -2.271 -20.812 1.00 91.56 86 PRO A CA 1
ATOM 619 C C . PRO A 1 86 ? 11.996 -1.073 -20.273 1.00 91.56 86 PRO A C 1
ATOM 621 O O . PRO A 1 86 ? 11.439 -0.015 -19.983 1.00 91.56 86 PRO A O 1
ATOM 624 N N . LEU A 1 87 ? 13.314 -1.224 -20.175 1.00 93.12 87 LEU A N 1
ATOM 625 C CA . LEU A 1 87 ? 14.234 -0.104 -20.055 1.00 93.12 87 LEU A CA 1
ATOM 626 C C . LEU A 1 87 ? 14.332 0.555 -21.431 1.00 93.12 87 LEU A C 1
ATOM 628 O O . LEU A 1 87 ? 14.938 -0.003 -22.343 1.00 93.12 87 LEU A O 1
ATOM 632 N N . ALA A 1 88 ? 13.697 1.712 -21.576 1.00 95.25 88 ALA A N 1
ATOM 633 C CA . ALA A 1 88 ? 13.693 2.467 -22.816 1.00 95.25 88 ALA A CA 1
ATOM 634 C C . ALA A 1 88 ? 14.808 3.511 -22.828 1.00 95.25 88 ALA A C 1
ATOM 636 O O . ALA A 1 88 ? 14.925 4.308 -21.893 1.00 95.25 88 ALA A O 1
ATOM 637 N N . LEU A 1 89 ? 15.610 3.502 -23.887 1.00 97.00 89 LEU A N 1
ATOM 638 C CA . LEU A 1 89 ? 16.827 4.292 -24.009 1.00 97.00 89 LEU A CA 1
ATOM 639 C C . LEU A 1 89 ? 16.853 5.075 -25.321 1.00 97.00 89 LEU A C 1
ATOM 641 O O . LEU A 1 89 ? 16.401 4.583 -26.359 1.00 97.00 89 LEU A O 1
ATOM 645 N N . ASP A 1 90 ? 17.457 6.254 -25.249 1.00 97.94 90 ASP A N 1
ATOM 646 C CA . ASP A 1 90 ? 17.934 7.031 -26.383 1.00 97.94 90 ASP A CA 1
ATOM 647 C C . ASP A 1 90 ? 19.465 6.933 -26.411 1.00 97.94 90 ASP A C 1
ATOM 649 O O . ASP A 1 90 ? 20.142 7.136 -25.396 1.00 97.94 90 ASP A O 1
ATOM 653 N N . LEU A 1 91 ? 20.012 6.544 -27.561 1.00 98.25 91 LEU A N 1
ATOM 654 C CA . LEU A 1 91 ? 21.446 6.358 -27.761 1.00 98.25 91 LEU A CA 1
ATOM 655 C C . LEU A 1 91 ? 21.991 7.536 -28.567 1.00 98.25 91 LEU A C 1
ATOM 657 O O . LEU A 1 91 ? 21.528 7.779 -29.677 1.00 98.25 91 LEU A O 1
ATOM 661 N N . HIS A 1 92 ? 22.973 8.248 -28.025 1.00 97.69 92 HIS A N 1
ATOM 662 C CA . HIS A 1 92 ? 23.544 9.437 -28.652 1.00 97.69 92 HIS A CA 1
ATOM 663 C C . HIS A 1 92 ? 24.917 9.109 -29.237 1.00 97.69 92 HIS A C 1
ATOM 665 O O . HIS A 1 92 ? 25.851 8.729 -28.521 1.00 97.69 92 HIS A O 1
ATOM 671 N N . TYR A 1 93 ? 25.040 9.250 -30.551 1.00 97.69 93 TYR A N 1
ATOM 672 C CA . TYR A 1 93 ? 26.241 8.925 -31.303 1.00 97.69 93 TYR A CA 1
ATOM 673 C C . TYR A 1 93 ? 26.908 10.180 -31.858 1.00 97.69 93 TYR A C 1
ATOM 675 O O . TYR A 1 93 ? 26.240 11.061 -32.389 1.00 97.69 93 TYR A O 1
ATOM 683 N N . LEU A 1 94 ? 28.238 10.214 -31.801 1.00 95.81 94 LEU A N 1
ATOM 684 C CA . LEU A 1 94 ? 29.066 11.102 -32.610 1.00 95.81 94 LEU A CA 1
ATOM 685 C C . LEU A 1 94 ? 29.523 10.341 -33.849 1.00 95.81 94 LEU A C 1
ATOM 687 O O . LEU A 1 94 ? 30.139 9.279 -33.736 1.00 95.81 94 LEU A O 1
ATOM 691 N N . LEU A 1 95 ? 29.251 10.900 -35.020 1.00 96.38 95 LEU A N 1
ATOM 692 C CA . LEU A 1 95 ? 29.795 10.437 -36.284 1.00 96.38 95 LEU A CA 1
ATOM 693 C C . LEU A 1 95 ? 30.949 11.360 -36.677 1.00 96.38 95 LEU A C 1
ATOM 695 O O . LEU A 1 95 ? 30.742 12.536 -36.976 1.00 96.38 95 LEU A O 1
ATOM 699 N N . MET A 1 96 ? 32.162 10.816 -36.639 1.00 94.00 96 MET A N 1
ATOM 700 C CA . MET A 1 96 ? 33.407 11.534 -36.910 1.00 94.00 96 MET A CA 1
ATOM 701 C C . MET A 1 96 ? 34.038 11.033 -38.202 1.00 94.00 96 MET A C 1
ATOM 703 O O . MET A 1 96 ? 34.149 9.820 -38.402 1.00 94.00 96 MET A O 1
ATOM 707 N N . ALA A 1 97 ? 34.494 11.960 -39.039 1.00 94.06 97 ALA A N 1
ATOM 708 C CA . ALA A 1 97 ? 35.228 11.647 -40.258 1.00 94.06 97 ALA A CA 1
ATOM 709 C C . ALA A 1 97 ? 36.727 11.937 -40.103 1.00 94.06 97 ALA A C 1
ATOM 711 O O . ALA A 1 97 ? 37.132 12.968 -39.561 1.00 94.06 97 ALA A O 1
ATOM 712 N N . TYR A 1 98 ? 37.534 11.006 -40.603 1.00 91.69 98 TYR A N 1
ATOM 713 C CA . TYR A 1 98 ? 38.991 11.023 -40.614 1.00 91.69 98 TYR A CA 1
ATOM 714 C C . TYR A 1 98 ? 39.457 10.933 -42.068 1.00 91.69 98 TYR A C 1
ATOM 716 O O . TYR A 1 98 ? 38.883 10.189 -42.870 1.00 91.69 98 TYR A O 1
ATOM 724 N N . GLY A 1 99 ? 40.493 11.692 -42.402 1.00 89.69 99 GLY A N 1
ATOM 725 C CA . GLY A 1 99 ? 41.063 11.735 -43.740 1.00 89.69 99 GLY A CA 1
ATOM 726 C C . GLY A 1 99 ? 42.423 12.419 -43.720 1.00 89.69 99 GLY A C 1
ATOM 727 O O . GLY A 1 99 ? 42.608 13.417 -43.027 1.00 89.69 99 GLY A O 1
ATOM 728 N N . GLY A 1 100 ? 43.377 11.857 -44.457 1.00 87.75 100 GLY A N 1
ATOM 729 C CA . GLY A 1 100 ? 44.737 12.381 -44.585 1.00 87.75 100 GLY A CA 1
ATOM 730 C C . GLY A 1 100 ? 44.941 13.282 -45.806 1.00 87.75 100 GLY A C 1
ATOM 731 O O . GLY A 1 100 ? 46.037 13.800 -45.994 1.00 87.75 100 GLY A O 1
ATOM 732 N N . SER A 1 101 ? 43.925 13.439 -46.661 1.00 88.44 101 SER A N 1
ATOM 733 C CA . SER A 1 101 ? 43.960 14.259 -47.882 1.00 88.44 101 SER A CA 1
ATOM 734 C C . SER A 1 101 ? 42.838 15.297 -47.908 1.00 88.44 101 SER A C 1
ATOM 736 O O . SER A 1 101 ? 41.808 15.118 -47.255 1.00 88.44 101 SER A O 1
ATOM 738 N N . ASP A 1 102 ? 43.029 16.359 -48.695 1.00 89.44 102 ASP A N 1
ATOM 739 C CA . ASP A 1 102 ? 42.044 17.430 -48.878 1.00 89.44 102 ASP A CA 1
ATOM 740 C C . ASP A 1 102 ? 40.665 16.870 -49.257 1.00 89.44 102 ASP A C 1
ATOM 742 O O . ASP A 1 102 ? 40.546 15.967 -50.089 1.00 89.44 102 ASP A O 1
ATOM 746 N N . PHE A 1 103 ? 39.617 17.426 -48.642 1.00 91.88 103 PHE A N 1
ATOM 747 C CA . PHE A 1 103 ? 38.202 17.093 -48.859 1.00 91.88 103 PHE A CA 1
ATOM 748 C C . PHE A 1 103 ? 37.773 15.673 -48.467 1.00 91.88 103 PHE A C 1
ATOM 750 O O . PHE A 1 103 ? 36.585 15.356 -48.522 1.00 91.88 103 PHE A O 1
ATOM 757 N N . GLN A 1 104 ? 38.697 14.798 -48.068 1.00 90.94 104 GLN A N 1
ATOM 758 C CA . GLN A 1 104 ? 38.393 13.395 -47.799 1.00 90.94 104 GLN A CA 1
ATOM 759 C C . GLN A 1 104 ? 37.413 13.244 -46.629 1.00 90.94 104 GLN A C 1
ATOM 761 O O . GLN A 1 104 ? 36.443 12.493 -46.729 1.00 90.94 104 GLN A O 1
ATOM 766 N N . ALA A 1 105 ? 37.627 13.986 -45.540 1.00 92.31 105 ALA A N 1
ATOM 767 C CA . ALA A 1 105 ? 36.756 13.945 -44.368 1.00 92.31 105 ALA A CA 1
ATOM 768 C C . ALA A 1 105 ? 35.384 14.588 -44.645 1.00 92.31 105 ALA A C 1
ATOM 770 O O . ALA A 1 105 ? 34.361 14.070 -44.200 1.00 92.31 105 ALA A O 1
ATOM 771 N N . GLU A 1 106 ? 35.344 15.680 -45.410 1.00 95.00 106 GLU A N 1
ATOM 772 C CA . GLU A 1 106 ? 34.125 16.391 -45.802 1.00 95.00 106 GLU A CA 1
ATOM 773 C C . GLU A 1 106 ? 33.249 15.541 -46.723 1.00 95.00 106 GLU A C 1
ATOM 775 O O . GLU A 1 106 ? 32.042 15.440 -46.498 1.00 95.00 106 GLU A O 1
ATOM 780 N N . ILE A 1 107 ? 33.855 14.893 -47.724 1.00 93.19 107 ILE A N 1
ATOM 781 C CA . ILE A 1 107 ? 33.163 13.974 -48.633 1.00 93.19 107 ILE A CA 1
ATOM 782 C C . ILE A 1 107 ? 32.587 12.805 -47.833 1.00 93.19 107 ILE A C 1
ATOM 784 O O . ILE A 1 107 ? 31.394 12.519 -47.938 1.00 93.19 107 ILE A O 1
ATOM 788 N N . LEU A 1 108 ? 33.404 12.160 -46.992 1.00 93.44 108 LEU A N 1
ATOM 789 C CA . LEU A 1 108 ? 32.961 11.042 -46.158 1.00 93.44 108 LEU A CA 1
ATOM 790 C C . LEU A 1 108 ? 31.791 11.423 -45.253 1.00 93.44 108 LEU A C 1
ATOM 792 O O . LEU A 1 108 ? 30.803 10.689 -45.184 1.00 93.44 108 LEU A O 1
ATOM 796 N N . LEU A 1 109 ? 31.889 12.565 -44.568 1.00 95.25 109 LEU A N 1
ATOM 797 C CA . LEU A 1 109 ? 30.829 13.008 -43.677 1.00 95.25 109 LEU A CA 1
ATOM 798 C C . LEU A 1 109 ? 29.557 13.362 -44.451 1.00 95.25 109 LEU A C 1
ATOM 800 O O . LEU A 1 109 ? 28.475 12.967 -44.029 1.00 95.25 109 LEU A O 1
ATOM 804 N N . GLY A 1 110 ? 29.677 14.052 -45.588 1.00 94.75 110 GLY A N 1
ATOM 805 C CA . GLY A 1 110 ? 28.541 14.422 -46.431 1.00 94.75 110 GLY A CA 1
ATOM 806 C C . GLY A 1 110 ? 27.742 13.207 -46.899 1.00 94.75 110 GLY A C 1
ATOM 807 O O . GLY A 1 110 ? 26.527 13.165 -46.712 1.00 94.75 110 GLY A O 1
ATOM 808 N N . TYR A 1 111 ? 28.424 12.181 -47.417 1.00 94.25 111 TYR A N 1
ATOM 809 C CA . TYR A 1 111 ? 27.774 10.935 -47.833 1.00 94.25 111 TYR A CA 1
ATOM 810 C C . TYR A 1 111 ? 27.147 10.179 -46.664 1.00 94.25 111 TYR A C 1
ATOM 812 O O . TYR A 1 111 ? 26.023 9.693 -46.770 1.00 94.25 111 TYR A O 1
ATOM 820 N N . ALA A 1 112 ? 27.839 10.099 -45.527 1.00 94.94 112 ALA A N 1
ATOM 821 C CA . ALA A 1 112 ? 27.289 9.435 -44.354 1.00 94.94 112 ALA A CA 1
ATOM 822 C C . ALA A 1 112 ? 26.040 10.157 -43.821 1.00 94.94 112 ALA A C 1
ATOM 824 O O . ALA A 1 112 ? 25.055 9.512 -43.465 1.00 94.94 112 ALA A O 1
ATOM 825 N N . MET A 1 113 ? 26.050 11.492 -43.819 1.00 96.06 113 MET A N 1
ATOM 826 C CA . MET A 1 113 ? 24.892 12.298 -43.439 1.00 96.06 113 MET A CA 1
ATOM 827 C C . MET A 1 113 ? 23.726 12.125 -44.414 1.00 96.06 113 MET A C 1
ATOM 829 O O . MET A 1 113 ? 22.589 11.999 -43.961 1.00 96.06 113 MET A O 1
ATOM 833 N N . GLN A 1 114 ? 23.998 12.080 -45.723 1.00 95.44 114 GLN A N 1
ATOM 834 C CA . GLN A 1 114 ? 22.986 11.798 -46.742 1.00 95.44 114 GLN A CA 1
ATOM 83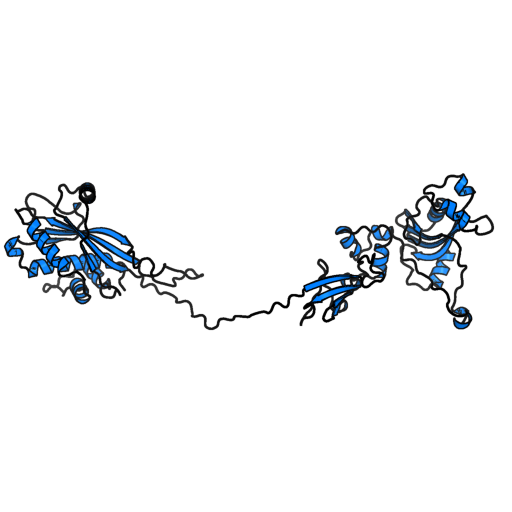5 C C . GLN A 1 114 ? 22.345 10.424 -46.512 1.00 95.44 114 GLN A C 1
ATOM 837 O O . GLN A 1 114 ? 21.124 10.329 -46.431 1.00 95.44 114 GLN A O 1
ATOM 842 N N . LEU A 1 115 ? 23.155 9.383 -46.312 1.00 95.00 115 LEU A N 1
ATOM 843 C CA . LEU A 1 115 ? 22.670 8.021 -46.086 1.00 95.00 115 LEU A CA 1
ATOM 844 C C . LEU A 1 115 ? 21.767 7.917 -44.848 1.00 95.00 115 LEU A C 1
ATOM 846 O O . LEU A 1 115 ? 20.704 7.297 -44.898 1.00 95.00 115 LEU A O 1
ATOM 850 N N . LEU A 1 116 ? 22.170 8.537 -43.733 1.00 95.75 116 LEU A N 1
ATOM 851 C CA . LEU A 1 116 ? 21.372 8.553 -42.502 1.00 95.75 116 LEU A CA 1
ATOM 852 C C . LEU A 1 116 ? 20.105 9.412 -42.635 1.00 95.75 116 LEU A C 1
ATOM 854 O O . LEU A 1 116 ? 19.115 9.143 -41.959 1.00 95.75 116 LEU A O 1
ATOM 858 N N . HIS A 1 117 ? 20.114 10.426 -43.503 1.00 96.00 117 HIS A N 1
ATOM 859 C CA . HIS A 1 117 ? 18.931 11.229 -43.809 1.00 96.00 117 HIS A CA 1
ATOM 860 C C . HIS A 1 117 ? 17.919 10.464 -44.674 1.00 96.00 117 HIS A C 1
ATOM 862 O O . HIS A 1 117 ? 16.719 10.529 -44.417 1.00 96.00 117 HIS A O 1
ATOM 868 N N . GLU A 1 118 ? 18.402 9.713 -45.664 1.00 94.75 118 GLU A N 1
ATOM 869 C CA . GLU A 1 118 ? 17.584 8.858 -46.533 1.00 94.75 118 GLU A CA 1
ATOM 870 C C . GLU A 1 118 ? 17.077 7.602 -45.803 1.00 94.75 118 GLU A C 1
ATOM 872 O O . GLU A 1 118 ? 16.034 7.056 -46.165 1.00 94.75 118 GLU A O 1
ATOM 877 N N . THR A 1 119 ? 17.758 7.193 -44.725 1.00 94.62 119 THR A N 1
ATOM 878 C CA . THR A 1 119 ? 17.402 6.035 -43.889 1.00 94.62 119 THR A CA 1
ATOM 879 C C . THR A 1 119 ? 17.054 6.459 -42.450 1.00 94.62 119 THR A C 1
ATOM 881 O O . THR A 1 119 ? 17.756 6.095 -41.504 1.00 94.62 119 THR A O 1
ATOM 884 N N . PRO A 1 120 ? 15.959 7.213 -42.226 1.00 95.00 120 PRO A N 1
ATOM 885 C CA . PRO A 1 120 ? 15.625 7.758 -40.907 1.00 95.00 120 PRO A CA 1
ATOM 886 C C . PRO A 1 120 ? 15.137 6.696 -39.912 1.00 95.00 120 PRO A C 1
ATOM 888 O O . PRO A 1 120 ? 14.956 6.988 -38.729 1.00 95.00 120 PRO A O 1
ATOM 891 N N . THR A 1 121 ? 14.883 5.467 -40.367 1.00 96.19 121 THR A N 1
ATOM 892 C CA . THR A 1 121 ? 14.416 4.352 -39.539 1.00 96.19 121 THR A CA 1
ATOM 893 C C . THR A 1 121 ? 15.139 3.066 -39.900 1.00 96.19 121 THR A C 1
ATOM 895 O O . THR A 1 121 ? 15.251 2.738 -41.078 1.00 96.19 121 THR A O 1
ATOM 898 N N . LEU A 1 122 ? 15.556 2.299 -38.894 1.00 94.00 122 LEU A N 1
ATOM 899 C CA . LEU A 1 122 ? 16.072 0.947 -39.078 1.00 94.00 122 LEU A CA 1
ATOM 900 C C . LEU A 1 122 ? 14.895 -0.025 -39.144 1.00 94.00 122 LEU A C 1
ATOM 902 O O . LEU A 1 122 ? 14.221 -0.278 -38.138 1.00 94.00 122 LEU A O 1
ATOM 906 N N . ASP A 1 123 ? 14.636 -0.553 -40.336 1.00 91.69 123 ASP A N 1
ATOM 907 C CA . ASP A 1 123 ? 13.613 -1.571 -40.525 1.00 91.69 123 ASP A CA 1
ATOM 908 C C . ASP A 1 123 ? 14.050 -2.936 -39.951 1.00 91.69 123 ASP A C 1
ATOM 910 O O . ASP A 1 123 ? 15.215 -3.183 -39.620 1.00 91.69 123 ASP A O 1
ATOM 914 N N . ARG A 1 124 ? 13.083 -3.843 -39.788 1.00 93.19 124 ARG A N 1
ATOM 915 C CA . ARG A 1 124 ? 13.327 -5.152 -39.167 1.00 93.19 124 ARG A CA 1
ATOM 916 C C . ARG A 1 124 ? 14.209 -6.059 -40.020 1.00 93.19 124 ARG A C 1
ATOM 918 O O . ARG A 1 124 ? 14.955 -6.860 -39.456 1.00 93.19 124 ARG A O 1
ATOM 925 N N . ASP A 1 125 ? 14.121 -5.957 -41.339 1.00 90.31 125 ASP A N 1
ATOM 926 C CA . ASP A 1 125 ? 14.827 -6.850 -42.254 1.00 90.31 125 ASP A CA 1
ATOM 927 C C . ASP A 1 125 ? 16.296 -6.432 -42.396 1.00 90.31 125 ASP A C 1
ATOM 929 O O . ASP A 1 125 ? 17.180 -7.289 -42.357 1.00 90.31 125 ASP A O 1
ATOM 933 N N . ALA A 1 126 ? 16.580 -5.131 -42.411 1.00 87.75 126 ALA A N 1
ATOM 934 C CA . ALA A 1 126 ? 17.904 -4.537 -42.305 1.00 87.75 126 ALA A CA 1
ATOM 935 C C . ALA A 1 126 ? 18.574 -4.920 -40.980 1.00 87.75 126 ALA A C 1
ATOM 937 O O . ALA A 1 126 ? 19.712 -5.384 -40.983 1.00 87.75 126 ALA A O 1
ATOM 938 N N . ILE A 1 127 ? 17.857 -4.828 -39.850 1.00 92.50 127 ILE A N 1
ATOM 939 C CA . ILE A 1 127 ? 18.379 -5.268 -38.544 1.00 92.50 127 ILE A CA 1
ATOM 940 C C . ILE A 1 127 ? 18.737 -6.761 -38.571 1.00 92.50 127 ILE A C 1
ATOM 942 O O . ILE A 1 127 ? 19.815 -7.143 -38.116 1.00 92.50 127 ILE A O 1
ATOM 946 N N . ARG A 1 128 ? 17.856 -7.621 -39.097 1.00 90.75 128 ARG A N 1
ATOM 947 C CA . ARG A 1 128 ? 18.118 -9.068 -39.186 1.00 90.75 128 ARG A CA 1
ATOM 948 C C . ARG A 1 128 ? 19.308 -9.372 -40.090 1.00 90.75 128 ARG A C 1
ATOM 950 O O . ARG A 1 128 ? 20.156 -10.170 -39.709 1.00 90.75 128 ARG A O 1
ATOM 957 N N . THR A 1 129 ? 19.389 -8.708 -41.239 1.00 88.00 129 THR A N 1
ATOM 958 C CA . THR A 1 129 ? 20.475 -8.883 -42.212 1.00 88.00 129 THR A CA 1
ATOM 959 C C . THR A 1 129 ? 21.821 -8.478 -41.612 1.00 88.00 129 THR A C 1
ATOM 961 O O . THR A 1 129 ? 22.778 -9.246 -41.682 1.00 88.00 129 THR A O 1
ATOM 964 N N . ALA A 1 130 ? 21.879 -7.327 -40.939 1.00 87.94 130 ALA A N 1
ATOM 965 C CA . ALA A 1 130 ? 23.097 -6.821 -40.312 1.00 87.94 130 ALA A CA 1
ATOM 966 C C . ALA A 1 130 ? 23.570 -7.673 -39.115 1.00 87.94 130 ALA A C 1
ATOM 968 O O . ALA A 1 130 ? 24.770 -7.790 -38.865 1.00 87.94 130 ALA A O 1
ATOM 969 N N . LEU A 1 131 ? 22.645 -8.273 -38.353 1.00 86.50 131 LEU A N 1
ATOM 970 C CA . LEU A 1 131 ? 22.966 -9.069 -37.157 1.00 86.50 131 LEU A CA 1
ATOM 971 C C . LEU A 1 131 ? 23.127 -10.573 -37.423 1.00 86.50 131 LEU A C 1
ATOM 973 O O . LEU A 1 131 ? 23.643 -11.286 -36.561 1.00 86.50 131 LEU A O 1
ATOM 977 N N . ALA A 1 132 ? 22.719 -11.057 -38.596 1.00 78.50 132 ALA A N 1
ATOM 978 C CA . ALA A 1 132 ? 22.916 -12.430 -39.051 1.00 78.50 132 ALA A CA 1
ATOM 979 C C . ALA A 1 132 ? 23.572 -12.450 -40.446 1.00 78.50 132 ALA A C 1
ATOM 981 O O . ALA A 1 132 ? 22.958 -12.916 -41.410 1.00 78.50 132 ALA A O 1
ATOM 982 N N . PRO A 1 133 ? 24.817 -11.949 -40.578 1.00 66.19 133 PRO A N 1
ATOM 983 C CA . PRO A 1 133 ? 25.505 -11.957 -41.860 1.00 66.19 133 PRO A CA 1
ATOM 984 C C . PRO A 1 133 ? 25.696 -13.399 -42.344 1.00 66.19 133 PRO A C 1
ATOM 986 O O . PRO A 1 133 ? 25.981 -14.302 -41.550 1.00 66.19 133 PRO A O 1
ATOM 989 N N . ALA A 1 134 ? 25.544 -13.615 -43.654 1.00 59.69 134 ALA A N 1
ATOM 990 C CA . ALA A 1 134 ? 25.792 -14.915 -44.268 1.00 59.69 134 ALA A CA 1
ATOM 991 C C . ALA A 1 134 ? 27.194 -15.427 -43.873 1.00 59.69 134 ALA A C 1
ATOM 993 O O . ALA A 1 134 ? 28.141 -14.632 -43.835 1.00 59.69 134 ALA A O 1
ATOM 994 N N . PRO A 1 135 ? 27.356 -16.727 -43.558 1.00 57.88 135 PRO A N 1
ATOM 995 C CA . PRO A 1 135 ? 28.657 -17.266 -43.186 1.00 57.88 135 PRO A CA 1
ATOM 996 C C . PRO A 1 135 ? 29.671 -16.982 -44.306 1.00 57.88 135 PRO A C 1
ATOM 998 O O . PRO A 1 135 ? 29.347 -17.176 -45.481 1.00 57.88 135 PRO A O 1
ATOM 1001 N N . PRO A 1 136 ? 30.883 -16.500 -43.979 1.00 56.66 136 PRO A N 1
ATOM 1002 C CA . PRO A 1 136 ? 31.861 -16.147 -44.995 1.00 56.66 136 PRO A CA 1
ATOM 1003 C C . PRO A 1 136 ? 32.232 -17.375 -45.833 1.00 56.66 136 PRO A C 1
ATOM 1005 O O . PRO A 1 136 ? 32.400 -18.481 -45.316 1.00 56.66 136 PRO A O 1
ATOM 1008 N N . VAL A 1 137 ? 32.414 -17.153 -47.138 1.00 53.59 137 VAL A N 1
ATOM 1009 C CA . VAL A 1 137 ? 32.718 -18.177 -48.161 1.00 53.59 137 VAL A CA 1
ATOM 1010 C C . VAL A 1 137 ? 33.998 -18.978 -47.837 1.00 53.59 137 VAL A C 1
ATOM 1012 O O . VAL A 1 137 ? 34.211 -20.065 -48.363 1.00 53.59 137 VAL A O 1
ATOM 1015 N N . THR A 1 138 ? 34.838 -18.477 -46.927 1.00 53.12 138 THR A N 1
ATOM 1016 C CA . THR A 1 138 ? 36.116 -19.062 -46.489 1.00 53.12 138 THR A CA 1
ATOM 1017 C C . THR A 1 138 ? 36.052 -19.849 -45.171 1.00 53.12 138 THR A C 1
ATOM 1019 O O . THR A 1 138 ? 37.095 -20.234 -44.648 1.00 53.12 138 THR A O 1
ATOM 1022 N N . GLY A 1 139 ? 34.863 -20.122 -44.618 1.00 48.84 139 GLY A N 1
ATOM 1023 C CA . GLY A 1 139 ? 34.710 -20.982 -43.433 1.00 48.84 139 GLY A CA 1
ATOM 1024 C C . GLY A 1 139 ? 35.221 -20.374 -42.118 1.00 48.84 139 GLY A C 1
ATOM 1025 O O . GLY A 1 139 ? 35.398 -21.097 -41.137 1.00 48.84 139 GLY A O 1
ATOM 1026 N N . SER A 1 140 ? 35.464 -19.060 -42.068 1.00 55.38 140 SER A N 1
ATOM 1027 C CA . SER A 1 140 ? 35.844 -18.382 -40.829 1.00 55.38 140 SER A CA 1
ATOM 1028 C C . SER A 1 140 ? 34.635 -18.189 -39.907 1.00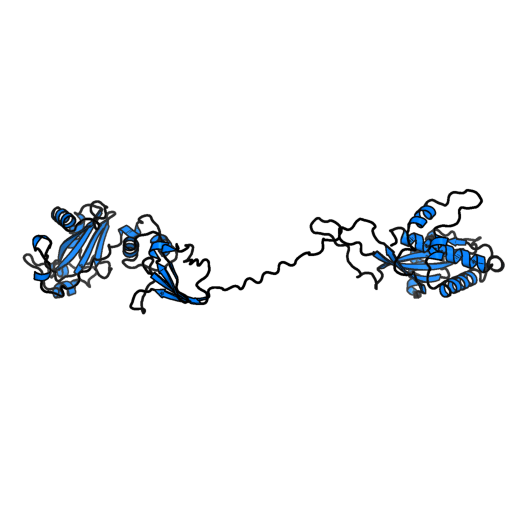 55.38 140 SER A C 1
ATOM 1030 O O . SER A 1 140 ? 33.563 -17.728 -40.295 1.00 55.38 140 SER A O 1
ATOM 1032 N N . ILE A 1 141 ? 34.815 -18.569 -38.644 1.00 59.00 141 ILE A N 1
ATOM 1033 C CA . ILE A 1 141 ? 33.831 -18.388 -37.578 1.00 59.00 141 ILE A CA 1
ATOM 1034 C C . ILE A 1 141 ? 33.700 -16.877 -37.319 1.00 59.00 141 ILE A C 1
ATOM 1036 O O . ILE A 1 141 ? 34.703 -16.216 -37.046 1.00 59.00 141 ILE A O 1
ATOM 1040 N N . LEU A 1 142 ? 32.481 -16.324 -37.410 1.00 60.62 142 LEU A N 1
ATOM 1041 C CA . LEU A 1 142 ? 32.207 -14.921 -37.053 1.00 60.62 142 LEU A CA 1
ATOM 1042 C C . LEU A 1 142 ? 32.795 -14.598 -35.664 1.00 60.62 142 LEU A C 1
ATOM 1044 O O . LEU A 1 142 ? 32.698 -15.448 -34.775 1.00 60.62 142 LEU A O 1
ATOM 1048 N N . PRO A 1 143 ? 33.352 -13.393 -35.429 1.00 67.44 143 PRO A N 1
ATOM 1049 C CA . PRO A 1 143 ? 33.869 -13.023 -34.114 1.00 67.44 143 PRO A CA 1
ATOM 1050 C C . PRO A 1 143 ? 32.824 -13.274 -33.007 1.00 67.44 143 PRO A C 1
ATOM 1052 O O . PRO A 1 143 ? 31.652 -12.941 -33.217 1.00 67.44 143 PRO A O 1
ATOM 1055 N N . PRO A 1 144 ? 33.206 -13.794 -31.821 1.00 69.44 144 PRO A N 1
ATOM 1056 C CA . PRO A 1 144 ? 32.254 -14.186 -30.771 1.00 69.44 144 PRO A CA 1
ATOM 1057 C C . PRO A 1 144 ? 31.266 -13.084 -30.367 1.00 69.44 144 PRO A C 1
ATOM 1059 O O . PRO A 1 144 ? 30.108 -13.361 -30.062 1.00 69.44 144 PRO A O 1
ATOM 1062 N N . ALA A 1 145 ? 31.702 -11.821 -30.422 1.00 70.50 145 ALA A N 1
ATOM 1063 C CA . ALA A 1 145 ? 30.841 -10.671 -30.174 1.00 70.50 145 ALA A CA 1
ATOM 1064 C C . ALA A 1 145 ? 29.684 -10.586 -31.186 1.00 70.50 145 ALA A C 1
ATOM 1066 O O . ALA A 1 145 ? 28.541 -10.466 -30.769 1.00 70.50 145 ALA A O 1
ATOM 1067 N N . PHE A 1 146 ? 29.946 -10.725 -32.491 1.00 69.19 146 PHE A N 1
ATOM 1068 C CA . PHE A 1 146 ? 28.909 -10.670 -33.532 1.00 69.19 146 PHE A CA 1
ATOM 1069 C C . PHE A 1 146 ? 27.940 -11.852 -33.457 1.00 69.19 146 PHE A C 1
ATOM 1071 O O . PHE A 1 146 ? 26.740 -11.668 -33.641 1.00 69.19 146 PHE A O 1
ATOM 1078 N N . GLN A 1 147 ? 28.431 -13.044 -33.103 1.00 70.38 147 GLN A N 1
ATOM 1079 C CA . GLN A 1 147 ? 27.561 -14.199 -32.864 1.00 70.38 147 GLN A CA 1
ATOM 1080 C C . GLN A 1 147 ? 26.577 -13.938 -31.721 1.00 70.38 147 GLN A C 1
ATOM 1082 O O . GLN A 1 147 ? 25.395 -14.249 -31.846 1.00 70.38 147 GLN A O 1
ATOM 1087 N N . ALA A 1 148 ? 27.037 -13.310 -30.635 1.00 75.25 148 ALA A N 1
ATOM 1088 C CA . ALA A 1 148 ? 26.172 -12.948 -29.518 1.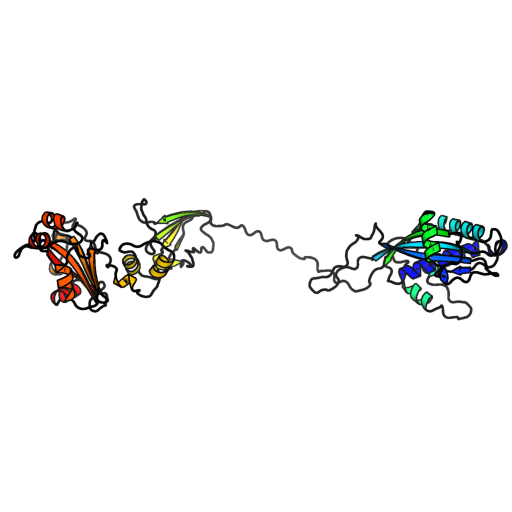00 75.25 148 ALA A CA 1
ATOM 1089 C C . ALA A 1 148 ? 25.115 -11.899 -29.911 1.00 75.25 148 ALA A C 1
ATOM 1091 O O . ALA A 1 148 ? 23.979 -11.985 -29.447 1.00 75.25 148 ALA A O 1
ATOM 1092 N N . LEU A 1 149 ? 25.445 -10.941 -30.789 1.00 83.94 149 LEU A N 1
ATOM 1093 C CA . LEU A 1 149 ? 24.510 -9.885 -31.204 1.00 83.94 149 LEU A CA 1
ATOM 1094 C C . LEU A 1 149 ? 23.316 -10.402 -32.014 1.00 83.94 149 LEU A C 1
ATOM 1096 O O . LEU A 1 149 ? 22.243 -9.806 -31.926 1.00 83.94 149 LEU A O 1
ATOM 1100 N N . SER A 1 150 ? 23.451 -11.527 -32.725 1.00 80.06 150 SER A N 1
ATOM 1101 C CA . SER A 1 150 ? 22.315 -12.177 -33.401 1.00 80.06 150 SER A CA 1
ATOM 1102 C C . SER A 1 150 ? 21.184 -12.547 -32.427 1.00 80.06 150 SER A C 1
ATOM 1104 O O . SER A 1 150 ? 20.008 -12.481 -32.774 1.00 80.06 150 SER A O 1
ATOM 1106 N N . ALA A 1 151 ? 21.528 -12.836 -31.166 1.00 82.25 151 ALA A N 1
ATOM 1107 C CA . ALA A 1 151 ? 20.581 -13.155 -30.105 1.00 82.25 151 ALA A CA 1
ATOM 1108 C C . ALA A 1 151 ? 19.998 -11.911 -29.409 1.00 82.25 151 ALA A C 1
ATOM 1110 O O . ALA A 1 151 ? 19.283 -12.056 -28.418 1.00 82.25 151 ALA A O 1
ATOM 1111 N N . ALA A 1 152 ? 20.304 -10.687 -29.861 1.00 86.94 152 ALA A N 1
ATOM 1112 C CA . ALA A 1 152 ? 19.803 -9.459 -29.239 1.00 86.94 152 ALA A CA 1
ATOM 1113 C C . ALA A 1 152 ? 18.282 -9.278 -29.394 1.00 86.94 152 ALA A C 1
ATOM 1115 O O . ALA A 1 152 ? 17.683 -8.542 -28.607 1.00 86.94 152 ALA A O 1
ATOM 1116 N N . ASP A 1 153 ? 17.668 -9.949 -30.380 1.00 89.88 153 ASP A N 1
ATOM 1117 C CA . ASP A 1 153 ? 16.243 -9.855 -30.738 1.00 89.88 153 ASP A CA 1
ATOM 1118 C C . ASP A 1 153 ? 15.772 -8.400 -30.944 1.00 89.88 153 ASP A C 1
ATOM 1120 O O . ASP A 1 153 ? 14.639 -8.032 -30.624 1.00 89.88 153 ASP A O 1
ATOM 1124 N N . LEU A 1 154 ? 16.670 -7.558 -31.475 1.00 92.69 154 LEU A N 1
ATOM 1125 C CA . LEU A 1 154 ? 16.460 -6.122 -31.691 1.00 92.69 154 LEU A CA 1
ATOM 1126 C C . LEU A 1 154 ? 15.332 -5.835 -32.693 1.00 92.69 154 LEU A C 1
ATOM 1128 O O . LEU A 1 154 ? 14.560 -4.898 -32.497 1.00 92.69 154 LEU A O 1
ATOM 1132 N N . ALA A 1 155 ? 15.199 -6.669 -33.728 1.00 92.56 155 ALA A N 1
ATOM 1133 C CA . ALA A 1 155 ? 14.119 -6.572 -34.713 1.00 92.56 155 ALA A CA 1
ATOM 1134 C C . ALA A 1 155 ? 12.733 -6.884 -34.113 1.00 92.56 155 ALA A C 1
ATOM 1136 O O . ALA A 1 155 ? 11.714 -6.436 -34.634 1.00 92.56 155 ALA A O 1
ATOM 1137 N N . GLU A 1 156 ? 12.691 -7.618 -32.996 1.00 92.25 156 GLU A N 1
ATOM 1138 C CA . GLU A 1 156 ? 11.461 -8.083 -32.345 1.00 92.25 156 GLU A CA 1
ATOM 1139 C C . GLU A 1 156 ? 10.940 -7.108 -31.281 1.00 92.25 156 GLU A C 1
ATOM 1141 O O . GLU A 1 156 ? 10.066 -7.455 -30.478 1.00 92.25 156 GLU A O 1
ATOM 1146 N N . GLN A 1 157 ? 11.521 -5.912 -31.179 1.00 92.38 157 GLN A N 1
ATOM 1147 C CA . GLN A 1 157 ? 10.976 -4.869 -30.321 1.00 92.38 157 GLN A CA 1
ATOM 1148 C C . GLN A 1 157 ? 9.728 -4.231 -30.962 1.00 92.38 157 GLN A C 1
ATOM 1150 O O . GLN A 1 157 ? 9.504 -4.313 -32.176 1.00 92.38 157 GLN A O 1
ATOM 1155 N N . VAL A 1 158 ? 8.877 -3.644 -30.118 1.00 90.88 158 VAL A N 1
ATOM 1156 C CA . VAL A 1 158 ? 7.574 -3.106 -30.542 1.00 90.88 158 VAL A CA 1
ATOM 1157 C C . VAL A 1 158 ? 7.734 -1.839 -31.385 1.00 90.88 158 VAL A C 1
ATOM 1159 O O . VAL A 1 158 ? 7.070 -1.718 -32.411 1.00 90.88 158 VAL A O 1
ATOM 1162 N N . GLU A 1 159 ? 8.633 -0.937 -30.987 1.00 90.94 159 GLU A N 1
ATOM 1163 C CA . GLU A 1 159 ? 8.903 0.321 -31.691 1.00 90.94 159 GLU A CA 1
ATOM 1164 C C . GLU A 1 159 ? 9.993 0.176 -32.755 1.00 90.94 159 GLU A C 1
ATOM 1166 O O . GLU A 1 159 ? 10.955 -0.573 -32.596 1.00 90.94 159 GLU A O 1
ATOM 1171 N N . GLN A 1 160 ? 9.872 0.931 -33.844 1.00 93.50 160 GLN A N 1
ATOM 1172 C CA . GLN A 1 160 ? 10.965 1.055 -34.805 1.00 93.50 160 GLN A CA 1
ATOM 1173 C C . GLN A 1 160 ? 12.048 1.986 -34.262 1.00 93.50 160 GLN A C 1
ATOM 1175 O O . GLN A 1 160 ? 11.759 2.990 -33.605 1.00 93.50 160 GLN A O 1
ATOM 1180 N N . ILE A 1 161 ? 13.302 1.671 -34.580 1.00 96.31 161 ILE A N 1
ATOM 1181 C CA . ILE A 1 161 ? 14.439 2.509 -34.213 1.00 96.31 161 ILE A CA 1
ATOM 1182 C C . ILE A 1 161 ? 14.561 3.613 -35.256 1.00 96.31 161 ILE A C 1
ATOM 1184 O O . ILE A 1 161 ? 14.674 3.343 -36.447 1.00 96.31 161 ILE A O 1
ATOM 1188 N N . LYS A 1 162 ? 14.550 4.853 -34.798 1.00 96.94 162 LYS A N 1
ATOM 1189 C CA . LYS A 1 162 ? 14.643 6.079 -35.581 1.00 96.94 162 LYS A CA 1
ATOM 1190 C C . LYS A 1 162 ? 16.013 6.698 -35.374 1.00 96.94 162 LYS A C 1
ATOM 1192 O O . LYS A 1 162 ? 16.560 6.637 -34.274 1.00 96.94 162 LYS A O 1
ATOM 1197 N N . ILE A 1 163 ? 16.535 7.310 -36.423 1.00 97.56 163 ILE A N 1
ATOM 1198 C CA . ILE A 1 163 ? 17.799 8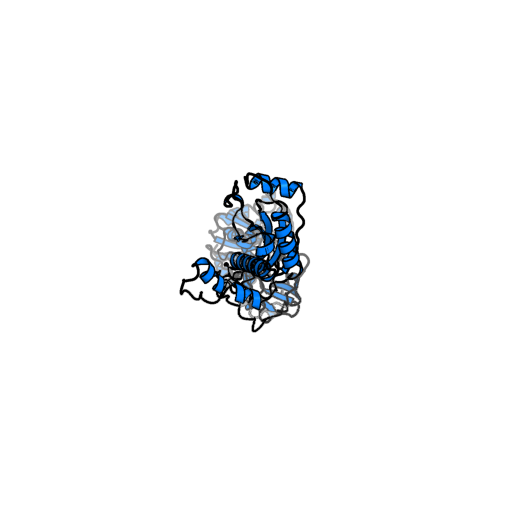.033 -36.444 1.00 97.56 163 ILE A CA 1
ATOM 1199 C C . ILE A 1 163 ? 17.453 9.496 -36.684 1.00 97.56 163 ILE A C 1
ATOM 1201 O O . ILE A 1 163 ? 16.830 9.837 -37.687 1.00 97.56 163 ILE A O 1
ATOM 1205 N N . VAL A 1 164 ? 17.820 10.361 -35.745 1.00 97.12 164 VAL A N 1
ATOM 1206 C CA . VAL A 1 164 ? 17.488 11.786 -35.789 1.00 97.12 164 VAL A CA 1
ATOM 1207 C C . VAL A 1 164 ? 18.773 12.594 -35.617 1.00 97.12 164 VAL A C 1
ATOM 1209 O O . VAL A 1 164 ? 19.517 12.323 -34.675 1.00 97.12 164 VAL A O 1
ATOM 1212 N N . PRO A 1 165 ? 19.069 13.568 -36.496 1.00 96.50 165 PRO A N 1
ATOM 1213 C CA . PRO A 1 165 ? 20.193 14.476 -36.296 1.00 96.50 165 PRO A CA 1
ATOM 1214 C C . PRO A 1 165 ? 20.061 15.230 -34.970 1.00 96.50 165 PRO A C 1
ATOM 1216 O O . PRO A 1 165 ? 18.999 15.768 -34.657 1.00 96.50 165 PRO A O 1
ATOM 1219 N N . GLU A 1 166 ? 21.148 15.290 -34.214 1.00 94.81 166 GLU A N 1
ATOM 1220 C CA . GLU A 1 166 ? 21.246 16.035 -32.964 1.00 94.81 166 GLU A CA 1
ATOM 1221 C C . GLU A 1 166 ? 22.200 17.215 -33.160 1.00 94.81 166 GLU A C 1
ATOM 1223 O O . GLU A 1 166 ? 23.290 17.084 -33.719 1.00 94.81 166 GLU A O 1
ATOM 1228 N N . THR A 1 167 ? 21.781 18.401 -32.729 1.00 90.62 167 THR A N 1
ATOM 1229 C CA . THR A 1 167 ? 22.601 19.608 -32.836 1.00 90.62 167 THR A CA 1
ATOM 1230 C C . THR A 1 167 ? 23.423 19.784 -31.570 1.00 90.62 167 THR A C 1
ATOM 1232 O O . THR A 1 167 ? 22.848 19.979 -30.501 1.00 90.62 167 THR A O 1
ATOM 1235 N N . LEU A 1 168 ? 24.748 19.786 -31.700 1.00 88.44 168 LEU A N 1
ATOM 1236 C CA . LEU A 1 168 ? 25.661 20.160 -30.621 1.00 88.44 168 LEU A CA 1
ATOM 1237 C C . LEU A 1 168 ? 26.136 21.594 -30.815 1.00 88.44 168 LEU A C 1
ATOM 1239 O O . LEU A 1 168 ? 26.492 21.998 -31.926 1.00 88.44 168 LEU A O 1
ATOM 1243 N N . ASN A 1 169 ? 26.161 22.367 -29.734 1.00 89.50 169 ASN A N 1
ATOM 1244 C CA . ASN A 1 169 ? 26.724 23.708 -29.784 1.00 89.50 169 ASN A CA 1
ATOM 1245 C C . ASN A 1 169 ? 28.267 23.666 -29.738 1.00 89.50 169 ASN A C 1
ATOM 1247 O O . ASN A 1 169 ? 28.892 22.659 -29.399 1.00 89.50 169 ASN A O 1
ATOM 1251 N N . ILE A 1 170 ? 28.903 24.785 -30.096 1.00 86.56 170 ILE A N 1
ATOM 1252 C CA . ILE A 1 170 ? 30.371 24.882 -30.182 1.00 86.56 170 ILE A CA 1
ATOM 1253 C C . ILE A 1 170 ? 31.037 24.641 -28.817 1.00 86.56 170 ILE A C 1
ATOM 1255 O O . ILE A 1 170 ? 32.115 24.051 -28.749 1.00 86.56 170 ILE A O 1
ATOM 1259 N N . GLU A 1 171 ? 30.406 25.069 -27.722 1.00 89.75 171 GLU A N 1
ATOM 1260 C CA . GLU A 1 171 ? 30.934 24.885 -26.369 1.00 89.75 171 GLU A CA 1
ATOM 1261 C C . GLU A 1 171 ? 30.919 23.404 -25.953 1.00 89.75 171 GLU A C 1
ATOM 1263 O O . GLU A 1 171 ? 31.901 22.904 -25.405 1.00 89.75 171 GLU A O 1
ATOM 1268 N N . GLU A 1 172 ? 29.837 22.685 -26.252 1.00 88.00 172 GLU A N 1
ATOM 1269 C CA . GLU A 1 172 ? 29.686 21.244 -26.024 1.00 88.00 172 GLU A CA 1
ATOM 1270 C C . GLU A 1 172 ? 30.711 20.446 -26.823 1.00 88.00 172 GLU A C 1
ATOM 1272 O O . GLU A 1 172 ? 31.407 19.604 -26.254 1.00 88.00 172 GLU A O 1
ATOM 1277 N N . LEU A 1 173 ? 30.865 20.755 -28.115 1.00 85.88 173 LEU A N 1
ATOM 1278 C CA . LEU A 1 173 ? 31.884 20.135 -28.960 1.00 85.88 173 LEU A CA 1
ATOM 1279 C C . LEU A 1 173 ? 33.291 20.386 -28.408 1.00 85.88 173 LEU A C 1
ATOM 1281 O O . LEU A 1 173 ? 34.079 19.449 -28.296 1.00 85.88 173 LEU A O 1
ATOM 1285 N N . SER A 1 174 ? 33.595 21.622 -28.005 1.00 84.69 174 SER A N 1
ATOM 1286 C CA . SER A 1 174 ? 34.892 21.978 -27.419 1.00 84.69 174 SER A CA 1
ATOM 1287 C C . SER A 1 174 ? 35.181 21.192 -26.132 1.00 84.69 174 SER A C 1
ATOM 1289 O O . SER A 1 174 ? 36.276 20.644 -25.962 1.00 84.69 174 SER A O 1
ATOM 1291 N N . LYS A 1 175 ? 34.186 21.055 -25.244 1.00 87.69 175 LYS A N 1
ATOM 1292 C CA . LYS A 1 175 ? 34.302 20.269 -24.004 1.00 87.69 175 LYS A CA 1
ATOM 1293 C C . LYS A 1 175 ? 34.500 18.779 -24.279 1.00 87.69 175 LYS A C 1
ATOM 1295 O O . LYS A 1 175 ? 35.364 18.170 -23.650 1.00 87.69 175 LYS A O 1
ATOM 1300 N N . LEU A 1 176 ? 33.740 18.202 -25.211 1.00 86.12 176 LEU A N 1
ATOM 1301 C CA . LEU A 1 176 ? 33.853 16.788 -25.582 1.00 86.12 176 LEU A CA 1
ATOM 1302 C C . LEU A 1 176 ? 35.240 16.472 -26.148 1.00 86.12 176 LEU A C 1
ATOM 1304 O O . LEU A 1 176 ? 35.910 15.565 -25.660 1.00 86.12 176 LEU A O 1
ATOM 1308 N N . TRP A 1 177 ? 35.714 17.270 -27.106 1.00 84.44 177 TRP A N 1
ATOM 1309 C CA . TRP A 1 177 ? 37.038 17.084 -27.704 1.00 84.44 177 TRP A CA 1
ATOM 1310 C C . TRP A 1 177 ? 38.180 17.286 -26.706 1.00 84.44 177 TRP A C 1
ATOM 1312 O O . TRP A 1 177 ? 39.149 16.530 -26.733 1.00 84.44 177 TRP A O 1
ATOM 1322 N N . SER A 1 178 ? 38.039 18.229 -25.770 1.00 85.38 178 SER A N 1
ATOM 1323 C CA . SER A 1 178 ? 38.999 18.391 -24.671 1.00 85.38 178 SER A CA 1
ATOM 1324 C C . SER A 1 178 ? 39.025 17.168 -23.743 1.00 85.38 178 SER A C 1
ATOM 1326 O O . SER A 1 178 ? 40.093 16.751 -23.298 1.00 85.38 178 SER A O 1
ATOM 1328 N N . ALA A 1 179 ? 37.863 16.571 -23.458 1.00 84.38 179 ALA A N 1
ATOM 1329 C CA . ALA A 1 179 ? 37.744 15.412 -22.576 1.00 84.38 179 ALA A CA 1
ATOM 1330 C C . ALA A 1 179 ? 38.289 14.119 -23.198 1.00 84.38 179 ALA A C 1
ATOM 1332 O O . ALA A 1 179 ? 38.840 13.287 -22.479 1.00 84.38 179 ALA A O 1
ATOM 1333 N N . PHE A 1 180 ? 38.166 13.947 -24.517 1.00 82.62 180 PHE A N 1
ATOM 1334 C CA . PHE A 1 180 ? 38.649 12.746 -25.202 1.00 82.62 180 PHE A CA 1
ATOM 1335 C C . PHE A 1 180 ? 40.171 12.618 -25.230 1.00 82.62 180 PHE A C 1
ATOM 1337 O O . PHE A 1 180 ? 40.663 11.557 -25.600 1.00 82.62 180 PHE A O 1
ATOM 1344 N N . GLN A 1 181 ? 40.918 13.675 -24.881 1.00 72.19 181 GLN A N 1
ATOM 1345 C CA . GLN A 1 181 ? 42.381 13.727 -25.027 1.00 72.19 181 GLN A CA 1
ATOM 1346 C C . GLN A 1 181 ? 42.853 13.360 -26.445 1.00 72.19 181 GLN A C 1
ATOM 1348 O O . GLN A 1 181 ? 44.019 13.040 -26.666 1.00 72.19 181 GLN A O 1
ATOM 1353 N N . ALA A 1 182 ? 41.946 13.406 -27.422 1.00 65.75 182 ALA A N 1
ATOM 1354 C CA . ALA A 1 182 ? 42.278 13.204 -28.810 1.00 65.75 182 ALA A CA 1
ATOM 1355 C C . ALA A 1 182 ? 43.089 14.423 -29.243 1.00 65.75 182 ALA A C 1
ATOM 1357 O O . ALA A 1 182 ? 42.657 15.561 -29.063 1.00 65.75 182 ALA A O 1
ATOM 1358 N N . ASN A 1 183 ? 44.280 14.184 -29.790 1.00 62.09 183 ASN A N 1
ATOM 1359 C CA . ASN A 1 183 ? 45.270 15.233 -30.043 1.00 62.09 183 ASN A CA 1
ATOM 1360 C C . ASN A 1 183 ? 44.752 16.371 -30.948 1.00 62.09 183 ASN A C 1
ATOM 1362 O O . ASN A 1 183 ? 45.348 17.446 -30.970 1.00 62.09 183 ASN A O 1
ATOM 1366 N N . HIS A 1 184 ? 43.648 16.158 -31.680 1.00 77.31 184 HIS A N 1
ATOM 1367 C CA . HIS A 1 184 ? 43.079 17.113 -32.624 1.00 77.31 184 HIS A CA 1
ATOM 1368 C C . HIS A 1 184 ? 41.553 16.983 -32.745 1.00 77.31 184 HIS A C 1
ATOM 1370 O O . HIS A 1 184 ? 41.024 15.875 -32.803 1.00 77.31 184 HIS A O 1
ATOM 1376 N N . TYR A 1 185 ? 40.869 18.123 -32.886 1.00 82.38 185 TYR A N 1
ATOM 1377 C CA . TYR A 1 185 ? 39.464 18.189 -33.297 1.00 82.38 185 TYR A CA 1
ATOM 1378 C C . TYR A 1 185 ? 39.250 17.478 -34.647 1.00 82.38 185 TYR A C 1
ATOM 1380 O O . TYR A 1 185 ? 40.106 17.547 -35.539 1.00 82.38 185 TYR A O 1
ATOM 1388 N N . ARG A 1 186 ? 38.103 16.809 -34.812 1.00 86.75 186 ARG A N 1
ATOM 1389 C CA . ARG A 1 186 ? 37.673 16.208 -36.084 1.00 86.75 186 ARG A CA 1
ATOM 1390 C C . ARG A 1 186 ? 36.278 16.673 -36.466 1.00 86.75 186 ARG A C 1
ATOM 1392 O O . ARG A 1 186 ? 35.452 17.000 -35.611 1.00 86.75 186 ARG A O 1
ATOM 1399 N N . LEU A 1 187 ? 36.018 16.670 -37.770 1.00 90.25 187 LEU A N 1
ATOM 1400 C CA . LEU A 1 187 ? 34.708 16.995 -38.312 1.00 90.25 187 LEU A CA 1
ATOM 1401 C C . LEU A 1 187 ? 33.683 15.986 -37.775 1.00 90.25 187 LEU A C 1
ATOM 1403 O O . LEU A 1 187 ? 33.837 14.778 -37.960 1.00 90.25 187 LEU A O 1
ATOM 1407 N N . THR A 1 188 ? 32.685 16.498 -37.054 1.00 92.62 188 THR A N 1
ATOM 1408 C CA . THR A 1 188 ? 31.768 15.694 -36.242 1.00 92.62 188 THR A CA 1
ATOM 1409 C C . THR A 1 188 ? 30.338 16.167 -36.434 1.00 92.62 188 THR A C 1
ATOM 1411 O O . THR A 1 188 ? 30.071 17.366 -36.410 1.00 92.62 188 THR A O 1
ATOM 1414 N N . THR A 1 189 ? 29.416 15.219 -36.546 1.00 95.25 189 THR A N 1
ATOM 1415 C CA . THR A 1 189 ? 27.975 15.446 -36.396 1.00 95.25 189 THR A CA 1
ATOM 1416 C C . THR A 1 189 ? 27.426 14.503 -35.326 1.00 95.25 189 THR A C 1
ATOM 1418 O O . THR A 1 189 ? 28.026 13.457 -35.060 1.00 95.25 189 THR A O 1
ATOM 1421 N N . ALA A 1 190 ? 26.309 14.859 -34.700 1.00 96.44 190 ALA A N 1
ATOM 1422 C CA . ALA A 1 190 ? 25.672 14.034 -33.684 1.00 96.44 190 ALA A CA 1
ATOM 1423 C C . ALA A 1 190 ? 24.329 13.489 -34.172 1.00 96.44 190 ALA A C 1
ATOM 1425 O O . ALA A 1 190 ? 23.626 14.117 -34.966 1.00 96.44 190 ALA A O 1
ATOM 1426 N N . TYR A 1 191 ? 23.982 12.302 -33.689 1.00 97.94 191 TYR A N 1
ATOM 1427 C CA . TYR A 1 191 ? 22.714 11.646 -33.967 1.00 97.94 191 TYR A CA 1
ATOM 1428 C C . TYR A 1 191 ? 22.157 11.016 -32.699 1.00 97.94 191 TYR A C 1
ATOM 1430 O O . TYR A 1 191 ? 22.853 10.276 -32.003 1.00 97.94 191 TYR A O 1
ATOM 1438 N N . GLN A 1 192 ? 20.869 11.228 -32.469 1.00 97.88 192 GLN A N 1
ATOM 1439 C CA . GLN A 1 192 ? 20.095 10.493 -31.488 1.00 97.88 192 GLN A CA 1
ATOM 1440 C C . GLN A 1 192 ? 19.405 9.308 -32.169 1.00 97.88 192 GLN A C 1
ATOM 1442 O O . GLN A 1 192 ? 18.723 9.453 -33.184 1.00 97.88 192 GLN A O 1
ATOM 1447 N N . VAL A 1 193 ? 19.546 8.127 -31.576 1.00 97.88 193 VAL A N 1
ATOM 1448 C CA . VAL A 1 193 ? 18.947 6.878 -32.045 1.00 97.88 193 VAL A CA 1
ATOM 1449 C C . VAL A 1 193 ? 17.941 6.395 -31.005 1.00 97.88 193 VAL A C 1
ATOM 1451 O O . VAL A 1 193 ? 18.304 6.069 -29.874 1.00 97.88 193 VAL A O 1
ATOM 1454 N N . SER A 1 194 ? 16.659 6.390 -31.374 1.00 96.44 194 SER A N 1
ATOM 1455 C CA . SER A 1 194 ? 15.525 6.190 -30.461 1.00 96.44 194 SER A CA 1
ATOM 1456 C C . SER A 1 194 ? 14.374 5.443 -31.137 1.00 96.44 194 SER A C 1
ATOM 1458 O O . SER A 1 194 ? 14.087 5.701 -32.291 1.00 96.44 194 SER A O 1
ATOM 1460 N N . THR A 1 195 ? 13.622 4.555 -30.498 1.00 94.94 195 THR A N 1
ATOM 1461 C CA . THR A 1 195 ? 13.675 4.167 -29.086 1.00 94.94 195 THR A CA 1
ATOM 1462 C C . THR A 1 195 ? 14.229 2.754 -28.977 1.00 94.94 195 THR A C 1
ATOM 1464 O O . THR A 1 195 ? 13.759 1.855 -29.666 1.00 94.94 195 THR A O 1
ATOM 1467 N N . VAL A 1 196 ? 15.222 2.547 -28.110 1.00 96.06 196 VAL A N 1
ATOM 1468 C CA . VAL A 1 196 ? 15.823 1.226 -27.881 1.00 96.06 196 VAL A CA 1
ATOM 1469 C C . VAL A 1 196 ? 15.244 0.629 -26.606 1.00 96.06 196 VAL A C 1
ATOM 1471 O O . VAL A 1 196 ? 15.435 1.170 -25.518 1.00 96.06 196 VAL A O 1
ATOM 1474 N N . LEU A 1 197 ? 14.526 -0.489 -26.729 1.00 94.81 197 LEU A N 1
ATOM 1475 C CA . LEU A 1 197 ? 13.855 -1.143 -25.603 1.00 94.81 197 LEU A CA 1
ATOM 1476 C C . LEU A 1 197 ? 14.645 -2.363 -25.119 1.00 94.81 197 LEU A C 1
ATOM 1478 O O . LEU A 1 197 ? 14.900 -3.285 -25.886 1.00 94.81 197 LEU A O 1
ATOM 1482 N N . ILE A 1 198 ? 14.994 -2.423 -23.835 1.00 93.81 198 ILE A N 1
ATOM 1483 C CA . ILE A 1 198 ? 15.636 -3.592 -23.217 1.00 93.81 198 ILE A CA 1
ATOM 1484 C C . ILE A 1 198 ? 14.685 -4.203 -22.198 1.00 93.81 198 ILE A C 1
ATOM 1486 O O . ILE A 1 198 ? 14.370 -3.586 -21.183 1.00 93.81 198 ILE A O 1
ATOM 1490 N N . GLU A 1 199 ? 14.266 -5.445 -22.418 1.00 90.44 199 GLU A N 1
ATOM 1491 C CA . GLU A 1 199 ? 13.344 -6.139 -21.525 1.00 90.44 199 GLU A CA 1
ATOM 1492 C C . GLU A 1 199 ? 13.953 -7.417 -20.936 1.00 90.44 199 GLU A C 1
ATOM 1494 O O . GLU A 1 199 ? 14.702 -8.159 -21.576 1.00 90.44 199 GLU A O 1
ATOM 1499 N N . SER A 1 200 ? 13.620 -7.695 -19.673 1.00 85.94 200 SER A N 1
ATOM 1500 C CA . SER A 1 200 ? 14.000 -8.949 -19.028 1.00 85.94 200 SER A CA 1
ATOM 1501 C C . SER A 1 200 ? 13.129 -10.104 -19.518 1.00 85.94 200 SER A C 1
ATOM 1503 O O . SER A 1 200 ? 11.910 -10.004 -19.516 1.00 85.94 200 SER A O 1
ATOM 1505 N N . ARG A 1 201 ? 13.743 -11.255 -19.815 1.00 80.75 201 ARG A N 1
ATOM 1506 C CA . ARG A 1 201 ? 13.023 -12.516 -20.094 1.00 80.75 201 ARG A CA 1
ATOM 1507 C C . ARG A 1 201 ? 12.690 -13.325 -18.843 1.00 80.75 201 ARG A C 1
ATOM 1509 O O . ARG A 1 201 ? 12.271 -14.474 -18.942 1.00 80.75 201 ARG A O 1
ATOM 1516 N N . LYS A 1 202 ? 12.931 -12.775 -17.648 1.00 79.88 202 LYS A N 1
ATOM 1517 C CA . LYS A 1 202 ? 12.602 -13.474 -16.402 1.00 79.88 202 LYS A CA 1
ATOM 1518 C C . LYS A 1 202 ? 11.093 -13.677 -16.332 1.00 79.88 202 LYS A C 1
ATOM 1520 O O . LYS A 1 202 ? 10.342 -12.743 -16.594 1.00 79.88 202 LYS A O 1
ATOM 1525 N N . SER A 1 203 ? 10.670 -14.884 -15.959 1.00 73.69 203 SER A N 1
ATOM 1526 C CA . SER A 1 203 ? 9.251 -15.191 -15.784 1.00 73.69 203 SER A CA 1
ATOM 1527 C C . SER A 1 203 ? 8.621 -14.203 -14.804 1.00 73.69 203 SER A C 1
ATOM 1529 O O . SER A 1 203 ? 9.126 -14.002 -13.695 1.00 73.69 203 SER A O 1
ATOM 1531 N N . THR A 1 204 ? 7.532 -13.579 -15.234 1.00 76.81 204 THR A N 1
ATOM 1532 C CA . THR A 1 204 ? 6.653 -12.800 -14.375 1.00 76.81 204 THR A CA 1
ATOM 1533 C C . THR A 1 204 ? 5.519 -13.697 -13.917 1.00 76.81 204 THR A C 1
ATOM 1535 O O . THR A 1 204 ? 4.896 -14.403 -14.712 1.00 76.81 204 THR A O 1
ATOM 1538 N N . ARG A 1 205 ? 5.231 -13.683 -12.615 1.00 67.12 205 ARG A N 1
ATOM 1539 C CA . ARG A 1 205 ? 3.960 -14.219 -12.133 1.00 67.12 205 ARG A CA 1
ATOM 1540 C C . ARG A 1 205 ? 2.943 -13.098 -12.240 1.00 67.12 205 ARG A C 1
ATOM 1542 O O . ARG A 1 205 ? 2.980 -12.154 -11.456 1.00 67.12 205 ARG A O 1
ATOM 1549 N N . SER A 1 206 ? 2.055 -13.197 -13.225 1.00 60.62 206 SER A N 1
ATOM 1550 C CA . SER A 1 206 ? 0.851 -12.372 -13.226 1.00 60.62 206 SER A CA 1
ATOM 1551 C C . SER A 1 206 ? 0.049 -12.725 -11.977 1.00 60.62 206 SER A C 1
ATOM 1553 O O . SER A 1 206 ? -0.188 -13.908 -11.707 1.00 60.62 206 SER A O 1
ATOM 1555 N N . ALA A 1 207 ? -0.319 -11.721 -11.182 1.00 60.41 207 ALA A N 1
ATOM 1556 C CA . ALA A 1 207 ? -1.207 -11.956 -10.055 1.00 60.41 207 ALA A CA 1
ATOM 1557 C C . ALA A 1 207 ? -2.519 -12.555 -10.596 1.00 60.41 207 ALA A C 1
ATOM 1559 O O . ALA A 1 207 ? -3.025 -12.073 -11.616 1.00 60.41 207 ALA A O 1
ATOM 1560 N N . PRO A 1 208 ? -3.075 -13.606 -9.965 1.00 67.75 208 PRO A N 1
ATOM 1561 C CA . PRO A 1 208 ? -4.337 -14.166 -10.417 1.00 67.75 208 PRO A CA 1
ATOM 1562 C C . PRO A 1 208 ? -5.405 -13.060 -10.435 1.00 67.75 208 PRO A C 1
ATOM 1564 O O . PRO A 1 208 ? -5.448 -12.238 -9.512 1.00 67.75 208 PRO A O 1
ATOM 1567 N N . PRO A 1 209 ? -6.260 -13.006 -11.472 1.00 68.06 209 PRO A N 1
ATOM 1568 C CA . PRO A 1 209 ? -7.317 -12.011 -11.530 1.00 68.06 209 PRO A CA 1
ATOM 1569 C C . PRO A 1 209 ? -8.223 -12.162 -10.307 1.00 68.06 209 PRO A C 1
ATOM 1571 O O . PRO A 1 209 ? -8.473 -13.270 -9.827 1.00 68.06 209 PRO A O 1
ATOM 1574 N N . VAL A 1 210 ? -8.741 -11.044 -9.798 1.00 74.25 210 VAL A N 1
ATOM 1575 C CA . VAL A 1 210 ? -9.716 -11.076 -8.705 1.00 74.25 210 VAL A CA 1
ATOM 1576 C C . VAL A 1 210 ? -10.994 -11.744 -9.221 1.00 74.25 210 VAL A C 1
ATOM 1578 O O . VAL A 1 210 ? -11.818 -11.099 -9.860 1.00 74.25 210 VAL A O 1
ATOM 1581 N N . LEU A 1 211 ? -11.155 -13.042 -8.941 1.00 77.50 211 LEU A N 1
ATOM 1582 C CA . LEU A 1 211 ? -12.278 -13.858 -9.424 1.00 77.50 211 LEU A CA 1
ATOM 1583 C C . LEU A 1 211 ? -13.628 -13.386 -8.873 1.00 77.50 211 LEU A C 1
ATOM 1585 O O . LEU A 1 211 ? -14.651 -13.470 -9.546 1.00 77.50 211 LEU A O 1
ATOM 1589 N N . LYS A 1 212 ? -13.645 -12.896 -7.630 1.00 80.06 212 LYS A N 1
ATOM 1590 C CA . LYS A 1 212 ? -14.853 -12.390 -6.981 1.00 80.06 212 LYS A CA 1
ATOM 1591 C C . LYS A 1 212 ? -14.484 -11.310 -5.976 1.00 80.06 212 LYS A C 1
ATOM 1593 O O . LYS A 1 212 ? -13.788 -11.578 -4.999 1.00 80.06 212 LYS A O 1
ATOM 1598 N N . ARG A 1 213 ? -14.985 -10.092 -6.186 1.00 71.19 213 ARG A N 1
ATOM 1599 C CA . ARG A 1 213 ? -14.959 -9.053 -5.152 1.00 71.19 213 ARG A CA 1
ATOM 1600 C C . ARG A 1 213 ? -16.079 -9.355 -4.166 1.00 71.19 213 ARG A C 1
ATOM 1602 O O . ARG A 1 213 ? -17.254 -9.234 -4.497 1.00 71.19 213 ARG A O 1
ATOM 1609 N N . LYS A 1 214 ? -15.716 -9.793 -2.964 1.00 72.06 214 LYS A N 1
ATOM 1610 C CA . LYS A 1 214 ? -16.659 -9.954 -1.858 1.00 72.06 214 LYS A CA 1
ATOM 1611 C C . LYS A 1 214 ? -16.828 -8.605 -1.158 1.00 72.06 214 LYS A C 1
ATOM 1613 O O . LYS A 1 214 ? -16.183 -8.338 -0.151 1.00 72.06 214 LYS A O 1
ATOM 1618 N N . LEU A 1 215 ? -17.647 -7.742 -1.753 1.00 63.84 215 LEU A N 1
ATOM 1619 C CA . LEU A 1 215 ? -18.125 -6.528 -1.100 1.00 63.84 215 LEU A CA 1
ATOM 1620 C C . LEU A 1 215 ? -19.299 -6.905 -0.203 1.00 63.84 215 LEU A C 1
ATOM 1622 O O . LEU A 1 215 ? -20.327 -7.369 -0.690 1.00 63.84 215 LEU A O 1
ATOM 1626 N N . TYR A 1 216 ? -19.134 -6.705 1.098 1.00 66.12 216 TYR A N 1
ATOM 1627 C CA . TYR A 1 216 ? -20.228 -6.789 2.050 1.00 66.12 216 TYR A CA 1
ATOM 1628 C C . TYR A 1 216 ? -20.494 -5.386 2.575 1.00 66.12 216 TYR A C 1
ATOM 1630 O O . TYR A 1 216 ? -19.603 -4.742 3.125 1.00 66.12 216 TYR A O 1
ATOM 1638 N N . VAL A 1 217 ? -21.723 -4.916 2.385 1.00 55.78 217 VAL A N 1
ATOM 1639 C CA . VAL A 1 217 ? -22.250 -3.785 3.141 1.00 55.78 217 VAL A CA 1
ATOM 1640 C C . VAL A 1 217 ? -22.798 -4.384 4.424 1.00 55.78 217 VAL A C 1
ATOM 1642 O O . VAL A 1 217 ? -23.778 -5.123 4.391 1.00 55.78 217 VAL A O 1
ATOM 1645 N N . VAL A 1 218 ? -22.137 -4.114 5.545 1.00 59.34 218 VAL A N 1
ATOM 1646 C CA . VAL A 1 218 ? -22.734 -4.348 6.858 1.00 59.34 218 VAL A CA 1
ATOM 1647 C C . VAL A 1 218 ? -23.473 -3.057 7.194 1.00 59.34 218 VAL A C 1
ATOM 1649 O O . VAL A 1 218 ? -22.801 -2.066 7.493 1.00 59.34 218 VAL A O 1
ATOM 1652 N N . PRO A 1 219 ? -24.816 -2.996 7.090 1.00 57.19 219 PRO A N 1
ATOM 1653 C CA . PRO A 1 219 ? -25.549 -1.884 7.669 1.00 57.19 219 PRO A CA 1
ATOM 1654 C C . PRO A 1 219 ? -25.237 -1.895 9.162 1.00 57.19 219 PRO A C 1
ATOM 1656 O O . PRO A 1 219 ? -25.633 -2.792 9.902 1.00 57.19 219 PRO A O 1
ATOM 1659 N N . LEU A 1 220 ? -24.435 -0.929 9.591 1.00 57.31 220 LEU A N 1
ATOM 1660 C CA . LEU A 1 220 ? -24.169 -0.676 10.992 1.00 57.31 220 LEU A CA 1
ATOM 1661 C C . LEU A 1 220 ? -25.453 -0.081 11.579 1.00 57.31 220 LEU A C 1
ATOM 1663 O O . LEU A 1 220 ? -25.574 1.135 11.678 1.00 57.31 220 LEU A O 1
ATOM 1667 N N . GLN A 1 221 ? -26.414 -0.932 11.945 1.00 65.06 221 GLN A N 1
ATOM 1668 C CA . GLN A 1 221 ? -27.413 -0.573 12.952 1.00 65.06 221 GLN A CA 1
ATOM 1669 C C . GLN A 1 221 ? -26.652 -0.414 14.267 1.00 65.06 221 GLN A C 1
ATOM 1671 O O . GLN A 1 221 ? -26.426 -1.377 15.000 1.00 65.06 221 GLN A O 1
ATOM 1676 N N . ARG A 1 222 ? -26.102 0.783 14.487 1.00 72.81 222 ARG A N 1
ATOM 1677 C CA . ARG A 1 222 ? -25.426 1.114 15.737 1.00 72.81 222 ARG A CA 1
ATOM 1678 C C . ARG A 1 222 ? -26.503 1.516 16.735 1.00 72.81 222 ARG A C 1
ATOM 1680 O O . ARG A 1 222 ? -27.234 2.455 16.431 1.00 72.81 222 ARG A O 1
ATOM 1687 N N . PRO A 1 223 ? -26.571 0.874 17.911 1.00 84.00 223 PRO A N 1
ATOM 1688 C CA . PRO A 1 223 ? -27.451 1.347 18.964 1.00 84.00 223 PRO A CA 1
ATOM 1689 C C . PRO A 1 223 ? -27.056 2.781 19.330 1.00 84.00 223 PRO A C 1
ATOM 1691 O O . PRO A 1 223 ? -25.884 3.059 19.598 1.00 84.00 223 PRO A O 1
ATOM 1694 N N . VAL A 1 224 ? -28.028 3.688 19.332 1.00 87.25 224 VAL A N 1
ATOM 1695 C CA . VAL A 1 224 ? -27.858 5.065 19.806 1.00 87.25 224 VAL A CA 1
ATOM 1696 C C . VAL A 1 224 ? -28.579 5.177 21.136 1.00 87.25 224 VAL A C 1
ATOM 1698 O O . VAL A 1 224 ? -29.774 4.901 21.212 1.00 87.25 224 VAL A O 1
ATOM 1701 N N . ILE A 1 225 ? -27.849 5.554 22.184 1.00 90.06 225 ILE A N 1
ATOM 1702 C CA . ILE A 1 225 ? -28.402 5.771 23.522 1.00 90.06 225 ILE A CA 1
ATOM 1703 C C . ILE A 1 225 ? -28.766 7.249 23.643 1.00 90.06 225 ILE A C 1
ATOM 1705 O O . ILE A 1 225 ? -27.894 8.108 23.544 1.00 90.06 225 ILE A O 1
ATOM 1709 N N . ASP A 1 226 ? -30.045 7.522 23.874 1.00 88.19 226 ASP A N 1
ATOM 1710 C CA . ASP A 1 226 ? -30.570 8.870 24.083 1.00 88.19 226 ASP A CA 1
ATOM 1711 C C . ASP A 1 226 ? -30.436 9.273 25.560 1.00 88.19 226 ASP A C 1
ATOM 1713 O O . ASP A 1 226 ? -30.009 10.380 25.880 1.00 88.19 226 ASP A O 1
ATOM 1717 N N . THR A 1 227 ? -30.812 8.371 26.477 1.00 85.69 227 THR A N 1
ATOM 1718 C CA . THR A 1 227 ? -30.866 8.647 27.925 1.00 85.69 227 THR A CA 1
ATOM 1719 C C . THR A 1 227 ? -30.618 7.389 28.756 1.00 85.69 227 THR A C 1
ATOM 1721 O O . THR A 1 227 ? -31.063 6.306 28.373 1.00 85.69 227 THR A O 1
ATOM 1724 N N . VAL A 1 228 ? -30.013 7.548 29.937 1.00 84.56 228 VAL A N 1
ATOM 1725 C CA . VAL A 1 228 ? -29.899 6.511 30.978 1.00 84.56 228 VAL A CA 1
ATOM 1726 C C . VAL A 1 228 ? -30.455 7.073 32.284 1.00 84.56 228 VAL A C 1
ATOM 1728 O O . VAL A 1 228 ? -30.032 8.146 32.708 1.00 84.56 228 VAL A O 1
ATOM 1731 N N . ARG A 1 229 ? -31.407 6.373 32.906 1.00 81.88 229 ARG A N 1
ATOM 1732 C CA . ARG A 1 229 ? -32.071 6.807 34.148 1.00 81.88 229 ARG A CA 1
ATOM 1733 C C . ARG A 1 229 ? -32.289 5.645 35.111 1.00 81.88 229 ARG A C 1
ATOM 1735 O O . ARG A 1 229 ? -32.397 4.502 34.674 1.00 81.88 229 ARG A O 1
ATOM 1742 N N . SER A 1 230 ? -32.391 5.947 36.402 1.00 78.75 230 SER A N 1
ATOM 1743 C CA . SER A 1 230 ? -32.947 5.016 37.388 1.00 78.75 230 SER A CA 1
ATOM 1744 C C . SER A 1 230 ? -34.448 4.836 37.140 1.00 78.75 230 SER A C 1
ATOM 1746 O O . SER A 1 230 ? -35.119 5.779 36.720 1.00 78.75 230 SER A O 1
ATOM 1748 N N . THR A 1 231 ? -34.980 3.638 37.380 1.00 73.12 231 THR A N 1
ATOM 1749 C CA . THR A 1 231 ? -36.432 3.389 37.368 1.00 73.12 231 THR A CA 1
ATOM 1750 C C . THR A 1 231 ? -37.111 3.687 38.711 1.00 73.12 231 THR A C 1
ATOM 1752 O O . THR A 1 231 ? -38.309 3.458 38.832 1.00 73.12 231 THR A O 1
ATOM 1755 N N . VAL A 1 232 ? -36.373 4.147 39.728 1.00 66.44 232 VAL A N 1
ATOM 1756 C CA . VAL A 1 232 ? -36.917 4.461 41.061 1.00 66.44 232 VAL A CA 1
ATOM 1757 C C . VAL A 1 232 ? -37.549 5.859 41.059 1.00 66.44 232 VAL A C 1
ATOM 1759 O O . VAL A 1 232 ? -36.901 6.826 40.661 1.00 66.44 232 VAL A O 1
ATOM 1762 N N . GLU A 1 233 ? -38.799 5.972 41.514 1.00 56.88 233 GLU A N 1
ATOM 1763 C CA . GLU A 1 233 ? -39.502 7.251 41.708 1.00 56.88 233 GLU A CA 1
ATOM 1764 C C . GLU A 1 233 ? -39.300 7.798 43.138 1.00 56.88 233 GLU A C 1
ATOM 1766 O O . GLU A 1 233 ? -39.288 7.001 44.081 1.00 56.88 233 GLU A O 1
ATOM 1771 N N . PRO A 1 234 ? -39.198 9.131 43.349 1.00 54.25 234 PRO A N 1
ATOM 1772 C CA . PRO A 1 234 ? -39.293 10.218 42.366 1.00 54.25 234 PRO A CA 1
ATOM 1773 C C . PRO A 1 234 ? -37.964 10.526 41.627 1.00 54.25 234 PRO A C 1
ATOM 1775 O O . PRO A 1 234 ? -36.882 10.271 42.154 1.00 54.25 234 PRO A O 1
ATOM 1778 N N . PRO A 1 235 ? -38.029 11.110 40.412 1.00 53.81 235 PRO A N 1
ATOM 1779 C CA . PRO A 1 235 ? -36.887 11.234 39.493 1.00 53.81 235 PRO A CA 1
ATOM 1780 C C . PRO A 1 235 ? -35.857 12.330 39.828 1.00 53.81 235 PRO A C 1
ATOM 1782 O O . PRO A 1 235 ? -34.786 12.340 39.224 1.00 53.81 235 PRO A O 1
ATOM 1785 N N . ASP A 1 236 ? -36.145 13.245 40.759 1.00 47.47 236 ASP A N 1
ATOM 1786 C CA . ASP A 1 236 ? -35.316 14.447 40.973 1.00 47.47 236 ASP A CA 1
ATOM 1787 C C . ASP A 1 236 ? -34.035 14.214 41.804 1.00 47.47 236 ASP A C 1
ATOM 1789 O O . ASP A 1 236 ? -33.144 15.060 41.786 1.00 47.47 236 ASP A O 1
ATOM 1793 N N . ASP A 1 237 ? -33.889 13.065 42.480 1.00 52.50 237 ASP A N 1
ATOM 1794 C CA . ASP A 1 237 ? -32.659 12.686 43.211 1.00 52.50 237 ASP A CA 1
ATOM 1795 C C . ASP A 1 237 ? -32.346 11.180 43.097 1.00 52.50 237 ASP A C 1
ATOM 1797 O O . ASP A 1 237 ? -31.846 10.538 44.022 1.00 52.50 237 ASP A O 1
ATOM 1801 N N . SER A 1 238 ? -32.685 10.560 41.961 1.00 61.66 238 SER A N 1
ATOM 1802 C CA . SER A 1 238 ? -32.573 9.107 41.800 1.00 61.66 238 SER A CA 1
ATOM 1803 C C . SER A 1 238 ? -31.114 8.678 41.580 1.00 61.66 238 SER A C 1
ATOM 1805 O O . SER A 1 238 ? -30.688 8.397 40.453 1.00 61.66 238 SER A O 1
ATOM 1807 N N . ARG A 1 239 ? -30.324 8.652 42.657 1.00 65.94 239 ARG A N 1
ATOM 1808 C CA . ARG A 1 239 ? -28.963 8.101 42.671 1.00 65.94 239 ARG A CA 1
ATOM 1809 C C . ARG A 1 239 ? -28.982 6.707 42.046 1.00 65.94 239 ARG A C 1
ATOM 1811 O O . ARG A 1 239 ? -29.755 5.845 42.453 1.00 65.94 239 ARG A O 1
ATOM 1818 N N . ILE A 1 240 ? -28.125 6.488 41.053 1.00 68.81 240 ILE A N 1
ATOM 1819 C CA . ILE A 1 240 ? -27.934 5.163 40.465 1.00 68.81 240 ILE A CA 1
ATOM 1820 C C . ILE A 1 240 ? -27.082 4.354 41.436 1.00 68.81 240 ILE A C 1
ATOM 1822 O O . ILE A 1 240 ? -25.904 4.644 41.642 1.00 68.81 240 ILE A O 1
ATOM 1826 N N . THR A 1 241 ? -27.693 3.340 42.028 1.00 68.62 241 THR A N 1
ATOM 1827 C CA . THR A 1 241 ? -27.040 2.383 42.921 1.00 68.62 241 THR A CA 1
ATOM 1828 C C . THR A 1 241 ? -26.921 1.025 42.229 1.00 68.62 241 THR A C 1
ATOM 1830 O O . THR A 1 241 ? -27.687 0.748 41.311 1.00 68.62 241 THR A O 1
ATOM 1833 N N . PRO A 1 242 ? -26.032 0.116 42.655 1.00 66.00 242 PRO A N 1
ATOM 1834 C CA . PRO A 1 242 ? -26.018 -1.249 42.133 1.00 66.00 242 PRO A CA 1
ATOM 1835 C C . PRO A 1 242 ? -27.304 -2.043 42.366 1.00 66.00 242 PRO A C 1
ATOM 1837 O O . PRO A 1 242 ? -27.486 -3.053 41.714 1.00 66.00 242 PRO A O 1
ATOM 1840 N N . ALA A 1 243 ? -28.201 -1.613 43.257 1.00 68.56 243 ALA A N 1
ATOM 1841 C CA . ALA A 1 243 ? -29.530 -2.216 43.411 1.00 68.56 243 ALA A CA 1
ATOM 1842 C C . ALA A 1 243 ? -30.579 -1.612 42.453 1.00 68.56 243 ALA A C 1
ATOM 1844 O O . ALA A 1 243 ? -31.735 -2.025 42.437 1.00 68.56 243 ALA A O 1
ATOM 1845 N N . THR A 1 244 ? -30.199 -0.599 41.673 1.00 75.25 244 THR A N 1
ATOM 1846 C CA . THR A 1 244 ? -31.095 0.107 40.761 1.00 75.25 244 THR A CA 1
ATOM 1847 C C . THR A 1 244 ? -31.272 -0.677 39.470 1.00 75.25 244 THR A C 1
ATOM 1849 O O . THR A 1 244 ? -30.306 -1.129 38.855 1.00 75.25 244 THR A O 1
ATOM 1852 N N . THR A 1 245 ? -32.510 -0.741 38.989 1.00 82.25 245 THR A N 1
ATOM 1853 C CA . THR A 1 245 ? -32.755 -1.076 37.589 1.00 82.25 245 THR A CA 1
ATOM 1854 C C . THR A 1 245 ? -32.557 0.180 36.740 1.00 82.25 245 THR A C 1
ATOM 1856 O O . THR A 1 245 ? -33.209 1.204 36.944 1.00 82.25 245 THR A O 1
ATOM 1859 N N . LEU A 1 246 ? -31.618 0.132 35.798 1.00 85.19 246 LEU A N 1
ATOM 1860 C CA . LEU A 1 246 ? -31.384 1.208 34.841 1.00 85.19 246 LEU A CA 1
ATOM 1861 C C . LEU A 1 246 ? -32.325 1.072 33.657 1.00 85.19 246 LEU A C 1
ATOM 1863 O O . LEU A 1 246 ? -32.371 0.009 33.055 1.00 85.19 246 LEU A O 1
ATOM 1867 N N . ALA A 1 247 ? -32.980 2.152 33.248 1.00 87.25 247 ALA A N 1
ATOM 1868 C CA . ALA A 1 247 ? -33.646 2.248 31.956 1.00 87.25 247 ALA A CA 1
ATOM 1869 C C . ALA A 1 247 ? -32.743 2.983 30.955 1.00 87.25 247 ALA A C 1
ATOM 1871 O O . ALA A 1 247 ? -32.454 4.174 31.103 1.00 87.25 247 ALA A O 1
ATOM 1872 N N . ILE A 1 248 ? -32.304 2.263 29.924 1.00 88.38 248 ILE A N 1
ATOM 1873 C CA . ILE A 1 248 ? -31.507 2.761 28.802 1.00 88.38 248 ILE A CA 1
ATOM 1874 C C . ILE A 1 248 ? -32.448 2.978 27.624 1.00 88.38 248 ILE A C 1
ATOM 1876 O O . ILE A 1 248 ? -32.932 2.015 27.032 1.00 88.38 248 ILE A O 1
ATOM 1880 N N . ARG A 1 249 ? -32.704 4.233 27.258 1.00 90.12 249 ARG A N 1
ATOM 1881 C CA . ARG A 1 249 ? -33.587 4.592 26.142 1.00 90.12 249 ARG A CA 1
ATOM 1882 C C . ARG A 1 249 ? -32.780 4.993 24.917 1.00 90.12 249 ARG A C 1
ATOM 1884 O O . ARG A 1 249 ? -31.740 5.633 25.052 1.00 90.12 249 ARG A O 1
ATOM 1891 N N . GLY A 1 250 ? -33.260 4.641 23.730 1.00 89.75 250 GLY A N 1
ATOM 1892 C CA . GLY A 1 250 ? -32.504 4.844 22.502 1.00 89.75 250 GLY A CA 1
ATOM 1893 C C . GLY A 1 250 ? -33.193 4.357 21.233 1.00 89.75 250 GLY A C 1
ATOM 1894 O O . GLY A 1 250 ? -34.389 4.042 21.219 1.00 89.75 250 GLY A O 1
ATOM 1895 N N . THR A 1 251 ? -32.405 4.269 20.165 1.00 89.06 251 THR A N 1
ATOM 1896 C CA . THR A 1 251 ? -32.780 3.686 18.868 1.00 89.06 251 THR A CA 1
ATOM 1897 C C . THR A 1 251 ? -31.821 2.557 18.497 1.00 89.06 251 THR A C 1
ATOM 1899 O O . THR A 1 251 ? -30.697 2.507 18.994 1.00 89.06 251 THR A O 1
ATOM 1902 N N . ASP A 1 252 ? -32.289 1.603 17.687 1.00 86.62 252 ASP A N 1
ATOM 1903 C CA . ASP A 1 252 ? -31.529 0.412 17.272 1.00 86.62 252 ASP A CA 1
ATOM 1904 C C . ASP A 1 252 ? -30.917 -0.393 18.440 1.00 86.62 252 ASP A C 1
ATOM 1906 O O . ASP A 1 252 ? -29.881 -1.041 18.308 1.00 86.62 252 ASP A O 1
ATOM 1910 N N . LEU A 1 253 ? -31.574 -0.376 19.608 1.00 84.75 253 LEU A N 1
ATOM 1911 C CA . LEU A 1 253 ? -31.102 -1.060 20.819 1.00 84.75 253 LEU A CA 1
ATOM 1912 C C . LEU A 1 253 ? -31.250 -2.594 20.751 1.00 84.75 253 LEU A C 1
ATOM 1914 O O . LEU A 1 253 ? -30.570 -3.331 21.470 1.00 84.75 253 LEU A O 1
ATOM 1918 N N . ARG A 1 254 ? -32.143 -3.094 19.890 1.00 83.31 254 ARG A N 1
ATOM 1919 C CA . ARG A 1 254 ? -32.456 -4.521 19.759 1.00 83.31 254 ARG A CA 1
ATOM 1920 C C . ARG A 1 254 ? -31.847 -5.095 18.483 1.00 83.31 254 ARG A C 1
ATOM 1922 O O . ARG A 1 254 ? -32.145 -4.622 17.393 1.00 83.31 254 ARG A O 1
ATOM 1929 N N . GLY A 1 255 ? -31.071 -6.165 18.625 1.00 80.38 255 GLY A N 1
ATOM 1930 C CA . GLY A 1 255 ? -30.529 -6.940 17.509 1.00 80.38 255 GLY A CA 1
ATOM 1931 C C . GLY A 1 255 ? -30.657 -8.452 17.729 1.00 80.38 255 GLY A C 1
ATOM 1932 O O . GLY A 1 255 ? -31.242 -8.880 18.724 1.00 80.38 255 GLY A O 1
ATOM 1933 N N . PRO A 1 256 ? -30.090 -9.281 16.828 1.00 80.75 256 PRO A N 1
ATOM 1934 C CA . PRO A 1 256 ? -30.008 -10.738 17.004 1.00 80.75 256 PRO A CA 1
ATOM 1935 C C . PRO A 1 256 ? -29.276 -11.136 18.292 1.00 80.75 256 PRO A C 1
ATOM 1937 O O . PRO A 1 256 ? -29.532 -12.185 18.877 1.00 80.75 256 PRO A O 1
ATOM 1940 N N . THR A 1 257 ? -28.355 -10.284 18.737 1.00 81.12 257 THR A N 1
ATOM 1941 C CA . THR A 1 257 ? -27.681 -10.382 20.027 1.00 81.12 257 THR A CA 1
ATOM 1942 C C . THR A 1 257 ? -27.527 -8.969 20.567 1.00 81.12 257 THR A C 1
ATOM 1944 O O . THR A 1 257 ? -26.821 -8.155 19.975 1.00 81.12 257 THR A O 1
ATOM 1947 N N . THR A 1 258 ? -28.207 -8.669 21.671 1.00 84.88 258 THR A N 1
ATOM 1948 C CA . THR A 1 258 ? -28.053 -7.400 22.387 1.00 84.88 258 THR A CA 1
ATOM 1949 C C . THR A 1 258 ? -27.203 -7.648 23.623 1.00 84.88 258 THR A C 1
ATOM 1951 O O . THR A 1 258 ? -27.534 -8.496 24.446 1.00 84.88 258 THR A O 1
ATOM 1954 N N . ILE A 1 259 ? -26.102 -6.907 23.741 1.00 86.25 259 ILE A N 1
ATOM 1955 C CA . ILE A 1 259 ? -25.191 -6.963 24.884 1.00 86.25 259 ILE A CA 1
ATOM 1956 C C . ILE A 1 259 ? -25.161 -5.572 25.497 1.00 86.25 259 ILE A C 1
ATOM 1958 O O . ILE A 1 259 ? -24.835 -4.606 24.806 1.00 86.25 259 ILE A O 1
ATOM 1962 N N . VAL A 1 260 ? -25.470 -5.470 26.788 1.00 84.31 260 VAL A N 1
ATOM 1963 C CA . VAL A 1 260 ? -25.305 -4.222 27.535 1.00 84.31 260 VAL A CA 1
ATOM 1964 C C . VAL A 1 260 ? -24.063 -4.327 28.406 1.00 84.31 260 VAL A C 1
ATOM 1966 O O . VAL A 1 260 ? -23.875 -5.307 29.124 1.00 84.31 260 VAL A O 1
ATOM 1969 N N . ARG A 1 261 ? -23.203 -3.313 28.326 1.00 83.62 261 ARG A N 1
ATOM 1970 C CA . ARG A 1 261 ? -22.009 -3.182 29.160 1.00 83.62 261 ARG A CA 1
ATOM 1971 C C . ARG A 1 261 ? -22.156 -1.987 30.081 1.00 83.62 261 ARG A C 1
ATOM 1973 O O . ARG A 1 261 ? -22.477 -0.897 29.615 1.00 83.62 261 ARG A O 1
ATOM 1980 N N . VAL A 1 262 ? -21.880 -2.197 31.361 1.00 76.50 262 VAL A N 1
ATOM 1981 C CA . VAL A 1 262 ? -21.843 -1.144 32.378 1.00 76.50 262 VAL A CA 1
ATOM 1982 C C . VAL A 1 262 ? -20.435 -1.151 32.969 1.00 76.50 262 VAL A C 1
ATOM 1984 O O . VAL A 1 262 ? -20.049 -2.090 33.662 1.00 76.50 262 VAL A O 1
ATOM 1987 N N . GLY A 1 263 ? -19.632 -0.142 32.616 1.00 73.12 263 GLY A N 1
ATOM 1988 C CA . GLY A 1 263 ? -18.191 -0.150 32.884 1.00 73.12 263 GLY A CA 1
ATOM 1989 C C . GLY A 1 263 ? -17.490 -1.333 32.199 1.00 73.12 263 GLY A C 1
ATOM 1990 O O . GLY A 1 263 ? -17.636 -1.546 30.990 1.00 73.12 263 GLY A O 1
ATOM 1991 N N . ASP A 1 264 ? -16.754 -2.119 32.985 1.00 70.00 264 ASP A N 1
ATOM 1992 C CA . ASP A 1 264 ? -16.057 -3.327 32.520 1.00 70.00 264 ASP A CA 1
ATOM 1993 C C . ASP A 1 264 ? -16.925 -4.597 32.581 1.00 70.00 264 ASP A C 1
ATOM 1995 O O . ASP A 1 264 ? -16.560 -5.624 32.008 1.00 70.00 264 ASP A O 1
ATOM 1999 N N . GLY A 1 265 ? -18.096 -4.527 33.224 1.00 67.81 265 GLY A N 1
ATOM 2000 C CA . GLY A 1 265 ? -19.026 -5.645 33.358 1.00 67.81 265 GLY A CA 1
ATOM 2001 C C . GLY A 1 265 ? -19.970 -5.784 32.162 1.00 67.81 265 GLY A C 1
ATOM 2002 O O . GLY A 1 265 ? -20.436 -4.797 31.585 1.00 67.81 265 GLY A O 1
ATOM 2003 N N . VAL A 1 266 ? -20.281 -7.029 31.801 1.00 81.19 266 VAL A N 1
ATOM 2004 C CA . VAL A 1 266 ? -21.302 -7.373 30.802 1.00 81.19 266 VAL A CA 1
ATOM 2005 C C . VAL A 1 266 ? -22.553 -7.839 31.541 1.00 81.19 266 VAL A C 1
ATOM 2007 O O . VAL A 1 266 ? -22.480 -8.783 32.323 1.00 81.19 266 VAL A O 1
ATOM 2010 N N . ALA A 1 267 ? -23.696 -7.202 31.285 1.00 81.69 267 ALA A N 1
ATOM 2011 C CA . ALA A 1 267 ? -24.965 -7.606 31.876 1.00 81.69 267 ALA A CA 1
ATOM 2012 C C . ALA A 1 267 ? -25.357 -9.012 31.381 1.00 81.69 267 ALA A C 1
ATOM 2014 O O . ALA A 1 267 ? -25.402 -9.228 30.162 1.00 81.69 267 ALA A O 1
ATOM 2015 N N . PRO A 1 268 ? -25.654 -9.972 32.276 1.00 79.44 268 PRO A N 1
ATOM 2016 C CA . PRO A 1 268 ? -26.150 -11.276 31.858 1.00 79.44 268 PRO A CA 1
ATOM 2017 C C . PRO A 1 268 ? -27.539 -11.126 31.230 1.00 79.44 268 PRO A C 1
ATOM 2019 O O . PRO A 1 268 ? -28.301 -10.234 31.592 1.00 79.44 268 PRO A O 1
ATOM 2022 N N . ALA A 1 269 ? -27.908 -12.023 30.312 1.00 79.06 269 ALA A N 1
ATOM 2023 C CA . ALA A 1 269 ? -29.196 -11.941 29.616 1.00 79.06 269 ALA A CA 1
ATOM 2024 C C . ALA A 1 269 ? -30.409 -11.945 30.571 1.00 79.06 269 ALA A C 1
ATOM 2026 O O . ALA A 1 269 ? -31.418 -11.323 30.265 1.00 79.06 269 ALA A O 1
ATOM 2027 N N . ALA A 1 270 ? -30.292 -12.601 31.732 1.00 77.69 270 ALA A N 1
ATOM 2028 C CA . ALA A 1 270 ? -31.324 -12.621 32.771 1.00 77.69 270 ALA A CA 1
ATOM 2029 C C . ALA A 1 270 ? -31.562 -11.248 33.432 1.00 77.69 270 ALA A C 1
ATOM 2031 O O . ALA A 1 270 ? -32.667 -10.982 33.894 1.00 77.69 270 ALA A O 1
ATOM 2032 N N . ALA A 1 271 ? -30.558 -10.366 33.413 1.00 75.50 271 ALA A N 1
ATOM 2033 C CA . ALA A 1 271 ? -30.639 -9.018 33.970 1.00 75.50 271 ALA A CA 1
ATOM 2034 C C . ALA A 1 271 ? -31.243 -8.000 32.993 1.00 75.50 271 ALA A C 1
ATOM 2036 O O . ALA A 1 271 ? -31.358 -6.825 33.334 1.00 75.50 271 ALA A O 1
ATOM 2037 N N . LEU A 1 272 ? -31.566 -8.419 31.763 1.00 85.00 272 LEU A N 1
ATOM 2038 C CA . LEU A 1 272 ? -31.984 -7.535 30.681 1.00 85.00 272 LEU A CA 1
ATOM 2039 C C . LEU A 1 272 ? -33.456 -7.737 30.336 1.00 85.00 272 LEU A C 1
ATOM 2041 O O . LEU A 1 272 ? -33.861 -8.823 29.926 1.00 85.00 272 LEU A O 1
ATOM 2045 N N . THR A 1 273 ? -34.234 -6.655 30.360 1.00 86.81 273 THR A N 1
ATOM 2046 C CA . THR A 1 273 ? -35.535 -6.624 29.676 1.00 86.81 273 THR A CA 1
ATOM 2047 C C . THR A 1 273 ? -35.405 -5.804 28.403 1.00 86.81 273 THR A C 1
ATOM 2049 O O . THR A 1 273 ? -35.078 -4.620 28.445 1.00 86.81 273 THR A O 1
ATOM 2052 N N . LEU A 1 274 ? -35.640 -6.433 27.249 1.00 85.94 274 LEU A N 1
ATOM 2053 C CA . LEU A 1 274 ? -35.424 -5.819 25.938 1.00 85.94 274 LEU A CA 1
ATOM 2054 C C . LEU A 1 274 ? -36.722 -5.245 25.359 1.00 85.94 274 LEU A C 1
ATOM 2056 O O . LEU A 1 274 ? -37.600 -5.988 24.917 1.00 85.94 274 LEU A O 1
ATOM 2060 N N . GLY A 1 275 ? -36.811 -3.922 25.275 1.00 83.44 275 GLY A N 1
ATOM 2061 C CA . GLY A 1 275 ? -37.818 -3.203 24.501 1.00 83.44 275 GLY A CA 1
ATOM 2062 C C . GLY A 1 275 ? -37.262 -2.661 23.180 1.00 83.44 275 GLY A C 1
ATOM 2063 O O . GLY A 1 275 ? -36.061 -2.666 22.919 1.00 83.44 275 GLY A O 1
ATOM 2064 N N . ALA A 1 276 ? -38.153 -2.174 22.313 1.00 80.94 276 ALA A N 1
ATOM 2065 C CA . ALA A 1 276 ? -37.760 -1.608 21.016 1.00 80.94 276 ALA A CA 1
ATOM 2066 C C . ALA A 1 276 ? -37.025 -0.260 21.143 1.00 80.94 276 ALA A C 1
ATOM 2068 O O . ALA A 1 276 ? -36.183 0.067 20.311 1.00 80.94 276 ALA A O 1
ATOM 2069 N N . ARG A 1 277 ? -37.358 0.525 22.175 1.00 87.25 277 ARG A N 1
ATOM 2070 C CA . ARG A 1 277 ? -36.781 1.853 22.445 1.00 87.25 277 ARG A CA 1
ATOM 2071 C C . ARG A 1 277 ? -36.188 1.999 23.838 1.00 87.25 277 ARG A C 1
ATOM 2073 O O . ARG A 1 277 ? -35.656 3.057 24.148 1.00 87.25 277 ARG A O 1
ATOM 2080 N N . GLU A 1 278 ? -36.326 0.986 24.679 1.00 89.50 278 GLU A N 1
ATOM 2081 C CA . GLU A 1 278 ? -35.862 1.007 26.059 1.00 89.50 278 GLU A CA 1
ATOM 2082 C C . GLU A 1 278 ? -35.380 -0.391 26.433 1.00 89.50 278 GLU A C 1
ATOM 2084 O O . GLU A 1 278 ? -36.045 -1.371 26.108 1.00 89.50 278 GLU A O 1
ATOM 2089 N N . ILE A 1 279 ? -34.223 -0.485 27.075 1.00 89.31 279 ILE A N 1
ATOM 2090 C CA . ILE A 1 279 ? -33.718 -1.701 27.706 1.00 89.31 279 ILE A CA 1
ATOM 2091 C C . ILE A 1 279 ? -33.618 -1.419 29.193 1.00 89.31 279 ILE A C 1
ATOM 2093 O O . ILE A 1 279 ? -33.016 -0.412 29.569 1.00 89.31 279 ILE A O 1
ATOM 2097 N N . THR A 1 280 ? -34.160 -2.301 30.027 1.00 87.62 280 THR A N 1
ATOM 2098 C CA . THR A 1 280 ? -33.887 -2.241 31.462 1.00 87.62 280 THR A CA 1
ATOM 2099 C C . THR A 1 280 ? -32.761 -3.191 31.840 1.00 87.62 280 THR A C 1
ATOM 2101 O O . THR A 1 280 ? -32.666 -4.291 31.291 1.00 87.62 280 THR A O 1
ATOM 2104 N N . VAL A 1 281 ? -31.887 -2.746 32.742 1.00 85.56 281 VAL A N 1
ATOM 2105 C CA . VAL A 1 281 ? -30.763 -3.525 33.268 1.00 85.56 281 VAL A CA 1
ATOM 2106 C C . VAL A 1 281 ? -30.826 -3.537 34.781 1.00 85.56 281 VAL A C 1
ATOM 2108 O O . VAL A 1 281 ? -30.661 -2.493 35.407 1.00 85.56 281 VAL A O 1
ATOM 2111 N N . ASP A 1 282 ? -31.029 -4.714 35.356 1.00 80.69 282 ASP A N 1
ATOM 2112 C CA . ASP A 1 282 ? -30.895 -4.929 36.792 1.00 80.69 282 ASP A CA 1
ATOM 2113 C C . ASP A 1 282 ? -29.403 -4.941 37.165 1.00 80.69 282 ASP A C 1
ATOM 2115 O O . ASP A 1 282 ? -28.668 -5.886 36.855 1.00 80.69 282 ASP A O 1
ATOM 2119 N N . LEU A 1 283 ? -28.928 -3.860 37.791 1.00 75.06 283 LEU A N 1
ATOM 2120 C CA . LEU A 1 283 ? -27.525 -3.742 38.181 1.00 75.06 283 LEU A CA 1
ATOM 2121 C C . LEU A 1 283 ? -27.125 -4.757 39.264 1.00 75.06 283 LEU A C 1
ATOM 2123 O O . LEU A 1 283 ? -25.947 -5.123 39.323 1.00 75.06 283 LEU A O 1
ATOM 2127 N N . ALA A 1 284 ? -28.064 -5.274 40.067 1.00 70.69 284 ALA A N 1
ATOM 2128 C CA . ALA A 1 284 ? -27.736 -6.197 41.152 1.00 70.69 284 ALA A CA 1
ATOM 2129 C C . ALA A 1 284 ? -27.237 -7.521 40.563 1.00 70.69 284 ALA A C 1
ATOM 2131 O O . ALA A 1 284 ? -26.175 -8.028 40.930 1.00 70.69 284 ALA A O 1
ATOM 2132 N N . GLN A 1 285 ? -27.927 -8.002 39.528 1.00 71.88 285 GLN A N 1
ATOM 2133 C CA . GLN A 1 285 ? -27.541 -9.196 38.776 1.00 71.88 285 GLN A CA 1
ATOM 2134 C C . GLN A 1 285 ? -26.233 -9.035 37.988 1.00 71.88 285 GLN A C 1
ATOM 2136 O O . GLN A 1 285 ? -25.586 -10.032 37.674 1.00 71.88 285 GLN A O 1
ATOM 2141 N N . LEU A 1 286 ? -25.821 -7.802 37.676 1.00 71.62 286 LEU A N 1
ATOM 2142 C CA . LEU A 1 286 ? -24.543 -7.524 37.012 1.00 71.62 286 LEU A CA 1
ATOM 2143 C C . LEU A 1 286 ? -23.355 -7.675 37.971 1.00 71.62 286 LEU A C 1
ATOM 2145 O O . LEU A 1 286 ? -22.274 -8.084 37.553 1.00 71.62 286 LEU A O 1
ATOM 2149 N N . THR A 1 287 ? -23.562 -7.363 39.250 1.00 72.06 287 THR A N 1
ATOM 2150 C CA . THR A 1 287 ? -22.534 -7.475 40.299 1.00 72.06 287 THR A CA 1
ATOM 2151 C C . THR A 1 287 ? -22.493 -8.853 40.958 1.00 72.06 287 THR A C 1
ATOM 2153 O O . THR A 1 287 ? -21.460 -9.240 41.495 1.00 72.06 287 THR A O 1
ATOM 2156 N N . GLY A 1 288 ? -23.598 -9.607 40.909 1.00 70.50 288 GLY A N 1
ATOM 2157 C CA . GLY A 1 288 ? -23.724 -10.906 41.575 1.00 70.50 288 GLY A CA 1
ATOM 2158 C C . GLY A 1 288 ? -23.852 -10.814 43.101 1.00 70.50 288 GLY A C 1
ATOM 2159 O O . GLY A 1 288 ? -23.814 -11.843 43.773 1.00 70.50 288 GLY A O 1
ATOM 2160 N N . LEU A 1 289 ? -24.002 -9.602 43.647 1.00 74.12 289 LEU A N 1
ATOM 2161 C CA . LEU A 1 289 ? -24.204 -9.341 45.071 1.00 74.12 289 LEU A CA 1
ATOM 2162 C C . LEU A 1 289 ? -25.695 -9.199 45.387 1.00 74.12 289 LEU A C 1
ATOM 2164 O O . LEU A 1 289 ? -26.486 -8.784 44.538 1.00 74.12 289 LEU A O 1
ATOM 2168 N N . SER A 1 290 ? -26.093 -9.528 46.619 1.00 73.00 290 SER A N 1
ATOM 2169 C CA . SER A 1 290 ? -27.477 -9.322 47.051 1.00 73.00 290 SER A CA 1
ATOM 2170 C C . SER A 1 290 ? -27.793 -7.826 47.150 1.00 73.00 290 SER A C 1
ATOM 2172 O O . SER A 1 290 ? -26.963 -7.022 47.583 1.00 73.00 290 SER A O 1
ATOM 2174 N N . GLY A 1 291 ? -29.022 -7.445 46.787 1.00 68.88 291 GLY A N 1
ATOM 2175 C CA . GLY A 1 291 ? -29.491 -6.063 46.937 1.00 68.88 291 GLY A CA 1
ATOM 2176 C C . GLY A 1 291 ? -29.406 -5.565 48.384 1.00 68.88 291 GLY A C 1
ATOM 2177 O O . GLY A 1 291 ? -29.138 -4.390 48.609 1.00 68.88 291 GLY A O 1
ATOM 2178 N N . GLU A 1 292 ? -29.546 -6.465 49.362 1.00 71.06 292 GLU A N 1
ATOM 2179 C CA . GLU A 1 292 ? -29.404 -6.168 50.792 1.00 71.06 292 GLU A CA 1
ATOM 2180 C C . GLU A 1 292 ? -27.972 -5.782 51.184 1.00 71.06 292 GLU A C 1
ATOM 2182 O O . GLU A 1 292 ? -27.790 -4.811 51.916 1.00 71.06 292 GLU A O 1
ATOM 2187 N N . LEU A 1 293 ? -26.960 -6.508 50.689 1.00 73.81 293 LEU A N 1
ATOM 2188 C CA . LEU A 1 293 ? -25.547 -6.193 50.937 1.00 73.81 293 LEU A CA 1
ATOM 2189 C C . LEU A 1 293 ? -25.167 -4.859 50.287 1.00 73.81 293 LEU A C 1
ATOM 2191 O O . LEU A 1 293 ? -24.480 -4.032 50.879 1.00 73.81 293 LEU A O 1
ATOM 2195 N N . LEU A 1 294 ? -25.654 -4.625 49.071 1.00 74.12 294 LEU A N 1
ATOM 2196 C CA . LEU A 1 294 ? -25.426 -3.373 48.358 1.00 74.12 294 LEU A CA 1
ATOM 2197 C C . LEU A 1 294 ? -26.096 -2.189 49.062 1.00 74.12 294 LEU A C 1
ATOM 2199 O O . LEU A 1 294 ? -25.470 -1.144 49.206 1.00 74.12 294 LEU A O 1
ATOM 2203 N N . ALA A 1 295 ? -27.337 -2.355 49.528 1.00 73.25 295 ALA A N 1
ATOM 2204 C CA . ALA A 1 295 ? -28.041 -1.343 50.311 1.00 73.25 295 ALA A CA 1
ATOM 2205 C C . ALA A 1 295 ? -27.298 -1.036 51.617 1.00 73.25 295 ALA A C 1
ATOM 2207 O O . ALA A 1 295 ? -27.078 0.129 51.923 1.00 73.25 295 ALA A O 1
ATOM 2208 N N . HIS A 1 296 ? -26.830 -2.068 52.327 1.00 76.75 296 HIS A N 1
ATOM 2209 C CA . HIS A 1 296 ? -26.002 -1.920 53.528 1.00 76.75 296 HIS A CA 1
ATOM 2210 C C . HIS A 1 296 ? -24.734 -1.093 53.262 1.00 76.75 296 HIS A C 1
ATOM 2212 O O . HIS A 1 296 ? -24.413 -0.190 54.029 1.00 76.75 296 HIS A O 1
ATOM 2218 N N . ARG A 1 297 ? -24.049 -1.328 52.141 1.00 77.69 297 ARG A N 1
ATOM 2219 C CA . ARG A 1 297 ? -22.849 -0.569 51.745 1.00 77.69 297 ARG A CA 1
ATOM 2220 C C . ARG A 1 297 ? -23.121 0.860 51.284 1.00 77.69 297 ARG A C 1
ATOM 2222 O O . ARG A 1 297 ? -22.208 1.678 51.239 1.00 77.69 297 ARG A O 1
ATOM 2229 N N . LEU A 1 298 ? -24.344 1.166 50.882 1.00 75.31 298 LEU A N 1
ATOM 2230 C CA . LEU A 1 298 ? -24.720 2.512 50.453 1.00 75.31 298 LEU A CA 1
ATOM 2231 C C . LEU A 1 298 ? -25.214 3.381 51.600 1.00 75.31 298 LEU A C 1
ATOM 2233 O O . LEU A 1 298 ? -25.308 4.593 51.406 1.00 75.31 298 LEU A O 1
ATOM 2237 N N . SER A 1 299 ? -25.497 2.776 52.754 1.00 74.88 299 SER A N 1
ATOM 2238 C CA . SER A 1 299 ? -25.877 3.490 53.963 1.00 74.88 299 SER A CA 1
ATOM 2239 C C . SER A 1 299 ? -24.833 4.553 54.336 1.00 74.88 299 SER A C 1
ATOM 2241 O O . SER A 1 299 ? -23.623 4.372 54.157 1.00 74.88 299 SER A O 1
ATOM 2243 N N . GLY A 1 300 ? -25.299 5.669 54.893 1.00 71.88 300 GLY A N 1
ATOM 2244 C CA . GLY A 1 300 ? -24.441 6.720 55.446 1.00 71.88 300 GLY A CA 1
ATOM 2245 C C . GLY A 1 300 ? -23.868 7.691 54.402 1.00 71.88 300 GLY A C 1
ATOM 2246 O O . GLY A 1 300 ? -24.475 7.961 53.367 1.00 71.88 300 GLY A O 1
ATOM 2247 N N . ASP A 1 301 ? -22.692 8.277 54.678 1.00 68.69 301 ASP A N 1
ATOM 2248 C CA . ASP A 1 301 ? -22.054 9.290 53.805 1.00 68.69 301 ASP A CA 1
ATOM 2249 C C . ASP A 1 301 ? -21.288 8.644 52.632 1.00 68.69 301 ASP A C 1
ATOM 2251 O O . ASP A 1 301 ? -20.068 8.783 52.498 1.00 68.69 301 ASP A O 1
ATOM 2255 N N . PHE A 1 302 ? -21.990 7.889 51.781 1.00 73.00 302 PHE A N 1
ATOM 2256 C CA . PHE A 1 302 ? -21.398 7.316 50.573 1.00 73.00 302 PHE A CA 1
ATOM 2257 C C . PHE A 1 302 ? -21.060 8.413 49.549 1.00 73.00 302 PHE A C 1
ATOM 2259 O O . PHE A 1 302 ? -21.934 9.143 49.073 1.00 73.00 302 PHE A O 1
ATOM 2266 N N . ARG A 1 303 ? -19.784 8.492 49.142 1.00 73.12 303 ARG A N 1
ATOM 2267 C CA . ARG A 1 303 ? -19.303 9.446 48.128 1.00 73.12 303 ARG A CA 1
ATOM 2268 C C . ARG A 1 303 ? -18.944 8.743 46.815 1.00 73.12 303 ARG A C 1
ATOM 2270 O O . ARG A 1 303 ? -17.994 7.955 46.797 1.00 73.12 303 ARG A O 1
ATOM 2277 N N . PRO A 1 304 ? -19.631 9.058 45.700 1.00 70.88 304 PRO A N 1
ATOM 2278 C CA . PRO A 1 304 ? -19.359 8.430 44.412 1.00 70.88 304 PRO A CA 1
ATOM 2279 C C . PRO A 1 304 ? -17.921 8.672 43.935 1.00 70.88 304 PRO A C 1
ATOM 2281 O O . PRO A 1 304 ? -17.474 9.809 43.795 1.00 70.88 304 PRO A O 1
ATOM 2284 N N . SER A 1 305 ? -17.192 7.593 43.657 1.00 72.50 305 SER A N 1
ATOM 2285 C CA . SER A 1 305 ? -15.862 7.608 43.039 1.00 72.50 305 SER A CA 1
ATOM 2286 C C . SER A 1 305 ? -15.565 6.249 42.401 1.00 72.50 305 SER A C 1
ATOM 2288 O O . SER A 1 305 ? -16.244 5.262 42.689 1.00 72.50 305 SER A O 1
ATOM 2290 N N . ALA A 1 306 ? -14.542 6.174 41.545 1.00 67.75 306 ALA A N 1
ATOM 2291 C CA . ALA A 1 306 ? -14.148 4.911 40.915 1.00 67.75 306 ALA A CA 1
ATOM 2292 C C . ALA A 1 306 ? -13.719 3.847 41.946 1.00 67.75 306 ALA A C 1
ATOM 2294 O O . ALA A 1 306 ? -14.072 2.679 41.807 1.00 67.75 306 ALA A O 1
ATOM 2295 N N . SER A 1 307 ? -13.013 4.249 43.007 1.00 73.06 307 SER A N 1
ATOM 2296 C CA . SER A 1 307 ? -12.632 3.354 44.106 1.00 73.06 307 SER A CA 1
ATOM 2297 C C . SER A 1 307 ? -13.832 2.941 44.960 1.00 73.06 307 SER A C 1
ATOM 2299 O O . SER A 1 307 ? -13.927 1.777 45.339 1.00 73.06 307 SER A O 1
ATOM 2301 N N . ALA A 1 308 ? -14.776 3.854 45.219 1.00 72.00 308 ALA A N 1
ATOM 2302 C CA . ALA A 1 308 ? -16.009 3.529 45.937 1.00 72.00 308 ALA A CA 1
ATOM 2303 C C . ALA A 1 308 ? -16.868 2.520 45.163 1.00 72.00 308 ALA A C 1
ATOM 2305 O O . ALA A 1 308 ? -17.421 1.608 45.765 1.00 72.00 308 ALA A O 1
ATOM 2306 N N . TRP A 1 309 ? -16.928 2.631 43.831 1.00 74.38 309 TRP A N 1
ATOM 2307 C CA . TRP A 1 309 ? -17.586 1.636 42.983 1.00 74.38 309 TRP A CA 1
ATOM 2308 C C . TRP A 1 309 ? -16.931 0.256 43.103 1.00 74.38 309 TRP A C 1
ATOM 2310 O O . TRP A 1 309 ? -17.634 -0.729 43.297 1.00 74.38 309 TRP A O 1
ATOM 2320 N N . GLN A 1 310 ? -15.598 0.179 43.033 1.00 76.31 310 GLN A N 1
ATOM 2321 C CA . GLN A 1 310 ? -14.874 -1.090 43.167 1.00 76.31 310 GLN A CA 1
ATOM 2322 C C . GLN A 1 310 ? -15.102 -1.752 44.531 1.00 76.31 310 GLN A C 1
ATOM 2324 O O . GLN A 1 310 ? -15.351 -2.951 44.577 1.00 76.31 310 GLN A O 1
ATOM 2329 N N . ALA A 1 311 ? -15.069 -0.978 45.620 1.00 74.69 311 ALA A N 1
ATOM 2330 C CA . ALA A 1 311 ? -15.352 -1.486 46.962 1.00 74.69 311 ALA A CA 1
ATOM 2331 C C . ALA A 1 311 ? -16.807 -1.960 47.108 1.00 74.69 311 ALA A C 1
ATOM 2333 O O . ALA A 1 311 ? -17.074 -2.999 47.703 1.00 74.69 311 ALA A O 1
ATOM 2334 N N . LEU A 1 312 ? -17.749 -1.222 46.517 1.00 76.06 312 LEU A N 1
ATOM 2335 C CA . LEU A 1 312 ? -19.171 -1.538 46.563 1.00 76.06 312 LEU A CA 1
ATOM 2336 C C . LEU A 1 312 ? -19.493 -2.885 45.899 1.00 76.06 312 LEU A C 1
ATOM 2338 O O . LEU A 1 312 ? -20.344 -3.616 46.405 1.00 76.06 312 LEU A O 1
ATOM 2342 N N . ILE A 1 313 ? -18.791 -3.227 44.813 1.00 76.75 313 ILE A N 1
ATOM 2343 C CA . ILE A 1 313 ? -18.979 -4.480 44.063 1.00 76.75 313 ILE A CA 1
ATOM 2344 C C . ILE A 1 313 ? -18.030 -5.616 44.484 1.00 76.75 313 ILE A C 1
ATOM 2346 O O . ILE A 1 313 ? -18.051 -6.675 43.857 1.00 76.75 313 ILE A O 1
ATOM 2350 N N . ASP A 1 314 ? -17.195 -5.429 45.513 1.00 77.00 314 ASP A N 1
ATOM 2351 C CA . ASP A 1 314 ? -16.287 -6.479 45.990 1.00 77.00 314 ASP A CA 1
ATOM 2352 C C . ASP A 1 314 ? -17.087 -7.587 46.703 1.00 77.00 314 ASP A C 1
ATOM 2354 O O . ASP A 1 314 ? -17.802 -7.300 47.664 1.00 77.00 314 ASP A O 1
ATOM 2358 N N . PRO A 1 315 ? -17.001 -8.861 46.287 1.00 71.75 315 PRO A N 1
ATOM 2359 C CA . PRO A 1 315 ? -17.736 -9.942 46.940 1.00 71.75 315 PRO A CA 1
ATOM 2360 C C . PRO A 1 315 ? -17.284 -10.247 48.374 1.00 71.75 315 PRO A C 1
ATOM 2362 O O . PRO A 1 315 ? -17.979 -10.982 49.072 1.00 71.75 315 PRO A O 1
ATOM 2365 N N . LYS A 1 316 ? -16.138 -9.730 48.829 1.00 74.81 316 LYS A N 1
ATOM 2366 C CA . LYS A 1 316 ? -15.675 -9.898 50.211 1.00 74.81 316 LYS A CA 1
ATOM 2367 C C . LYS A 1 316 ? -16.199 -8.779 51.100 1.00 74.81 316 LYS A C 1
ATOM 2369 O O . LYS A 1 316 ? -16.234 -7.626 50.679 1.00 74.81 316 LYS A O 1
ATOM 2374 N N . GLU A 1 317 ? -16.535 -9.112 52.347 1.00 65.81 317 GLU A N 1
ATOM 2375 C CA . GLU A 1 317 ? -16.779 -8.097 53.370 1.00 65.81 317 GLU A CA 1
ATOM 2376 C C . GLU A 1 317 ? -15.517 -7.261 53.600 1.00 65.81 317 GLU A C 1
ATOM 2378 O O . GLU A 1 317 ? -14.406 -7.782 53.752 1.00 65.81 317 GLU A O 1
ATOM 2383 N N . THR A 1 318 ? -15.693 -5.948 53.604 1.00 67.69 318 THR A N 1
ATOM 2384 C CA . THR A 1 318 ? -14.619 -4.976 53.787 1.00 67.69 318 THR A CA 1
ATOM 2385 C C . THR A 1 318 ? -14.719 -4.324 55.164 1.00 67.69 318 THR A C 1
ATOM 2387 O O . THR A 1 318 ? -15.764 -4.341 55.810 1.00 67.69 318 THR A O 1
ATOM 2390 N N . ALA A 1 319 ? -13.641 -3.682 55.625 1.00 65.44 319 ALA A N 1
ATOM 2391 C CA . ALA A 1 319 ? -13.680 -2.898 56.865 1.00 65.44 319 ALA A CA 1
ATOM 2392 C C . ALA A 1 319 ? -14.721 -1.760 56.819 1.00 65.44 319 ALA A C 1
ATOM 2394 O O . ALA A 1 319 ? -15.208 -1.333 57.860 1.00 65.44 319 ALA A O 1
ATOM 2395 N N . PHE A 1 320 ? -15.081 -1.299 55.618 1.00 67.00 320 PHE A N 1
ATOM 2396 C CA . PHE A 1 320 ? -16.131 -0.309 55.411 1.00 67.00 320 PHE A CA 1
ATOM 2397 C C . PHE A 1 320 ? -17.520 -0.861 55.771 1.00 67.00 320 PHE A C 1
ATOM 2399 O O . PHE A 1 320 ? -18.318 -0.143 56.363 1.00 67.00 320 PHE A O 1
ATOM 2406 N N . ASP A 1 321 ? -17.779 -2.146 55.518 1.00 72.62 321 ASP A N 1
ATOM 2407 C CA . ASP A 1 321 ? -19.066 -2.796 55.811 1.00 72.62 321 ASP A CA 1
ATOM 2408 C C . ASP A 1 321 ? -19.325 -2.870 57.328 1.00 72.62 321 ASP A C 1
ATOM 2410 O O . ASP A 1 321 ? -20.459 -2.722 57.792 1.00 72.62 321 ASP A O 1
ATOM 2414 N N . ALA A 1 322 ? -18.256 -3.031 58.117 1.00 75.00 322 ALA A N 1
ATOM 2415 C CA . ALA A 1 322 ? -18.329 -3.112 59.573 1.00 75.00 322 ALA A CA 1
ATOM 2416 C C . ALA A 1 322 ? -18.786 -1.795 60.228 1.00 75.00 322 ALA A C 1
ATOM 2418 O O . ALA A 1 322 ? -19.433 -1.838 61.276 1.00 75.00 322 ALA A O 1
ATOM 2419 N N . ASP A 1 323 ? -18.501 -0.645 59.612 1.00 82.31 323 ASP A N 1
ATOM 2420 C CA . ASP A 1 323 ? -18.856 0.678 60.142 1.00 82.31 323 ASP A CA 1
ATOM 2421 C C . ASP A 1 323 ? -20.301 1.103 59.803 1.00 82.31 323 ASP A C 1
ATOM 2423 O O . ASP A 1 323 ? -20.823 2.031 60.431 1.00 82.31 323 ASP A O 1
ATOM 2427 N N . GLN A 1 324 ? -20.954 0.431 58.846 1.00 86.19 324 GLN A N 1
ATOM 2428 C CA . GLN A 1 324 ? -22.274 0.809 58.327 1.00 86.19 324 GLN A CA 1
ATOM 2429 C C . GLN A 1 324 ? -23.439 0.109 59.042 1.00 86.19 324 GLN A C 1
ATOM 2431 O O . GLN A 1 324 ? -23.331 -1.084 59.363 1.00 86.19 324 GLN A O 1
ATOM 2436 N N . PRO A 1 325 ? -24.577 0.808 59.244 1.00 89.62 325 PRO A N 1
ATOM 2437 C CA . PRO A 1 325 ? -25.790 0.216 59.789 1.00 89.62 325 PRO A CA 1
ATOM 2438 C C . PRO A 1 325 ? -26.476 -0.662 58.743 1.00 89.62 325 PRO A C 1
ATOM 2440 O O . PRO A 1 325 ? -26.446 -0.371 57.543 1.00 89.62 325 PRO A O 1
ATOM 2443 N N . TYR A 1 326 ? -27.161 -1.706 59.200 1.00 88.94 326 TYR A N 1
ATOM 2444 C CA . TYR A 1 326 ? -28.045 -2.463 58.324 1.00 88.94 326 TYR A CA 1
ATOM 2445 C C . TYR A 1 326 ? -29.242 -1.602 57.892 1.00 88.94 326 TYR A C 1
ATOM 2447 O O . TYR A 1 326 ? -29.670 -0.720 58.641 1.00 88.94 326 TYR A O 1
ATOM 2455 N N . PRO A 1 327 ? -29.848 -1.873 56.722 1.00 84.88 327 PRO A N 1
ATOM 2456 C CA . PRO A 1 327 ? -31.077 -1.199 56.317 1.00 84.88 327 PRO A CA 1
ATOM 2457 C C . PRO A 1 327 ? -32.170 -1.308 57.391 1.00 84.88 327 PRO A C 1
ATOM 2459 O O . PRO A 1 327 ? -32.431 -2.390 57.920 1.00 84.88 327 PRO A O 1
ATOM 2462 N N . PHE A 1 328 ? -32.821 -0.189 57.714 1.00 86.69 328 PHE A N 1
ATOM 2463 C CA . PHE A 1 328 ? -33.898 -0.156 58.706 1.00 86.69 328 PHE A CA 1
ATOM 2464 C C . PHE A 1 328 ? -35.175 -0.783 58.140 1.00 86.69 328 PHE A C 1
ATOM 2466 O O . PHE A 1 328 ? -35.761 -0.259 57.191 1.00 86.69 328 PHE A O 1
ATOM 2473 N N . PHE A 1 329 ? -35.653 -1.866 58.756 1.00 86.31 329 PHE A N 1
ATOM 2474 C CA . PHE A 1 329 ? -36.916 -2.488 58.360 1.00 86.31 329 PHE A CA 1
ATOM 2475 C C . PHE A 1 329 ? -38.105 -1.620 58.799 1.00 86.31 329 PHE A C 1
ATOM 2477 O O . PHE A 1 329 ? -38.229 -1.258 59.975 1.00 86.31 329 PHE A O 1
ATOM 2484 N N . LEU A 1 330 ? -38.956 -1.226 57.851 1.00 87.81 330 LEU A N 1
ATOM 2485 C CA . LEU A 1 330 ? -40.061 -0.297 58.090 1.00 87.81 330 LEU A CA 1
ATOM 2486 C C . LEU A 1 330 ? -41.366 -1.043 58.366 1.00 87.81 330 LEU A C 1
ATOM 2488 O O . LEU A 1 330 ? -41.607 -2.118 57.828 1.00 87.81 330 LEU A O 1
ATOM 2492 N N . ALA A 1 331 ? -42.215 -0.434 59.189 1.00 86.56 331 ALA A N 1
ATOM 2493 C CA . ALA A 1 331 ? -43.566 -0.910 59.439 1.00 86.56 331 ALA A CA 1
ATOM 2494 C C . ALA A 1 331 ? -44.566 -0.081 58.629 1.00 86.56 331 ALA A C 1
ATOM 2496 O O . ALA A 1 331 ? -44.445 1.147 58.558 1.00 86.56 331 ALA A O 1
ATOM 2497 N N . SER A 1 332 ? -45.566 -0.754 58.068 1.00 86.62 332 SER A N 1
ATOM 2498 C CA . SER A 1 332 ? -46.743 -0.109 57.489 1.00 86.62 332 SER A CA 1
ATOM 2499 C C . SER A 1 332 ? -47.793 0.126 58.578 1.00 86.62 332 SER A C 1
ATOM 2501 O O . SER A 1 332 ? -47.907 -0.694 59.495 1.00 86.62 332 SER A O 1
ATOM 2503 N N . PRO A 1 333 ? -48.554 1.233 58.519 1.00 86.88 333 PRO A N 1
ATOM 2504 C CA . PRO A 1 333 ? -49.710 1.394 59.387 1.00 86.88 333 PRO A CA 1
ATOM 2505 C C . PRO 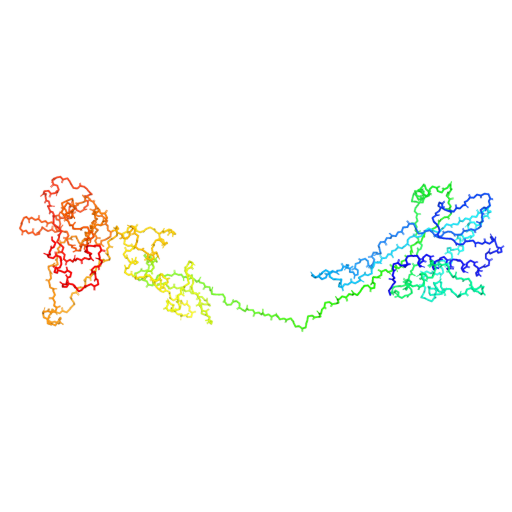A 1 333 ? -50.720 0.277 59.113 1.00 86.88 333 PRO A C 1
ATOM 2507 O O . PRO A 1 333 ? -50.860 -0.181 57.980 1.00 86.88 333 PRO A O 1
ATOM 2510 N N . LEU A 1 334 ? -51.420 -0.153 60.158 1.00 86.56 334 LEU A N 1
ATOM 2511 C CA . LEU A 1 334 ? -52.527 -1.084 60.009 1.00 86.56 334 LEU A CA 1
ATOM 2512 C C . LEU A 1 334 ? -53.702 -0.351 59.341 1.00 86.56 334 LEU A C 1
ATOM 2514 O O . LEU A 1 334 ? -54.141 0.681 59.851 1.00 86.56 334 LEU A O 1
ATOM 2518 N N . GLU A 1 335 ? -54.165 -0.855 58.196 1.00 85.19 335 GLU A N 1
ATOM 2519 C CA . GLU A 1 335 ? -55.271 -0.253 57.433 1.00 85.19 335 GLU A CA 1
ATOM 2520 C C . GLU A 1 335 ? -56.645 -0.765 57.897 1.00 85.19 335 GLU A C 1
ATOM 2522 O O . GLU A 1 335 ? -57.595 0.015 57.979 1.00 85.19 335 GLU A O 1
ATOM 2527 N N . ASP A 1 336 ? -56.728 -2.047 58.262 1.00 86.44 336 ASP A N 1
ATOM 2528 C CA . ASP A 1 336 ? -57.945 -2.717 58.729 1.00 86.44 336 ASP A CA 1
ATOM 2529 C C . ASP A 1 336 ? -57.991 -2.858 60.261 1.00 86.44 336 ASP A C 1
ATOM 2531 O O . ASP A 1 336 ? -57.068 -2.479 60.982 1.00 86.44 336 ASP A O 1
ATOM 2535 N N . SER A 1 337 ? -59.085 -3.399 60.800 1.00 84.81 337 SER A N 1
ATOM 2536 C CA . SER A 1 337 ? -59.176 -3.644 62.240 1.00 84.81 337 SER A CA 1
ATOM 2537 C C . SER A 1 337 ? -58.297 -4.841 62.662 1.00 84.81 337 SER A C 1
ATOM 2539 O O . SER A 1 337 ? -58.135 -5.785 61.883 1.00 84.81 337 SER A O 1
ATOM 2541 N N . PRO A 1 338 ? -57.719 -4.849 63.882 1.00 84.00 338 PRO A N 1
ATOM 2542 C CA . PRO A 1 338 ? -56.826 -5.923 64.334 1.00 84.00 338 PRO A CA 1
ATOM 2543 C C . PRO A 1 338 ? -57.441 -7.327 64.286 1.00 84.00 338 PRO A C 1
ATOM 2545 O O . PRO A 1 338 ? -56.718 -8.309 64.170 1.00 84.00 338 PRO A O 1
ATOM 2548 N N . GLU A 1 339 ? -58.768 -7.444 64.342 1.00 85.38 339 GLU A N 1
ATOM 2549 C CA . GLU A 1 339 ? -59.488 -8.718 64.249 1.00 85.38 339 GLU A CA 1
ATOM 2550 C C . GLU A 1 339 ? -59.310 -9.405 62.883 1.00 85.38 339 GLU A C 1
ATOM 2552 O O . GLU A 1 339 ? -59.465 -10.620 62.783 1.00 85.38 339 GLU A O 1
ATOM 2557 N N . ALA A 1 340 ? -58.958 -8.653 61.835 1.00 86.75 340 ALA A N 1
ATOM 2558 C CA . ALA A 1 340 ? -58.690 -9.188 60.501 1.00 86.75 340 ALA A CA 1
ATOM 2559 C C . ALA A 1 340 ? -57.317 -9.881 60.381 1.00 86.75 340 ALA A C 1
ATOM 2561 O O . ALA A 1 340 ? -57.043 -10.524 59.369 1.00 86.75 340 ALA A O 1
ATOM 2562 N N . LEU A 1 341 ? -56.457 -9.770 61.400 1.00 85.19 341 LEU A N 1
ATOM 2563 C CA . LEU A 1 341 ? -55.081 -10.276 61.385 1.00 85.19 341 LEU A CA 1
ATOM 2564 C C . LEU A 1 341 ? -54.959 -11.791 61.644 1.00 85.19 341 LEU A C 1
ATOM 2566 O O . LEU A 1 341 ? -53.878 -12.352 61.470 1.00 85.19 341 LEU A O 1
ATOM 2570 N N . GLY A 1 342 ? -56.047 -12.468 62.022 1.00 88.31 342 GLY A N 1
ATOM 2571 C CA . GLY A 1 342 ? -56.059 -13.910 62.290 1.00 88.31 342 GLY A CA 1
ATOM 2572 C C . GLY A 1 342 ? -55.806 -14.268 63.758 1.00 88.31 342 GLY A C 1
ATOM 2573 O O . GLY A 1 342 ? -56.200 -13.535 64.664 1.00 88.31 342 GLY A O 1
ATOM 2574 N N . GLU A 1 343 ? -55.197 -15.431 64.001 1.00 89.75 343 GLU A N 1
ATOM 2575 C CA . GLU A 1 343 ? -54.988 -15.969 65.350 1.00 89.75 343 GLU A CA 1
ATOM 2576 C C . GLU A 1 343 ? -53.961 -15.143 66.135 1.00 89.75 343 GLU A C 1
ATOM 2578 O O . GLU A 1 343 ? -52.831 -14.948 65.698 1.00 89.75 343 GLU A O 1
ATOM 2583 N N . VAL A 1 344 ? -54.321 -14.704 67.346 1.00 88.44 344 VAL A N 1
ATOM 2584 C CA . VAL A 1 344 ? -53.470 -13.839 68.193 1.00 88.44 344 VAL A CA 1
ATOM 2585 C C . VAL A 1 344 ? -52.103 -14.470 68.492 1.00 88.44 344 VAL A C 1
ATOM 2587 O O . VAL A 1 344 ? -51.121 -13.751 68.654 1.00 88.44 344 VAL A O 1
ATOM 2590 N N . GLY A 1 345 ? -52.025 -15.805 68.545 1.00 87.69 345 GLY A N 1
ATOM 2591 C CA . GLY A 1 345 ? -50.783 -16.541 68.799 1.00 87.69 345 GLY A CA 1
ATOM 2592 C C . GLY A 1 345 ? -49.714 -16.392 67.711 1.00 87.69 345 GLY A C 1
ATOM 2593 O O . GLY A 1 345 ? -48.543 -16.634 67.996 1.00 87.69 345 GLY A O 1
ATOM 2594 N N . ASP A 1 346 ? -50.096 -15.955 66.509 1.00 87.81 346 ASP A N 1
ATOM 2595 C CA . ASP A 1 346 ? -49.176 -15.726 65.390 1.00 87.81 346 ASP A CA 1
ATOM 2596 C C . ASP A 1 346 ? -48.540 -14.324 65.422 1.00 87.81 346 ASP A C 1
ATOM 2598 O O . ASP A 1 346 ? -47.659 -14.016 64.616 1.00 87.81 346 ASP A O 1
ATOM 2602 N N . TRP A 1 347 ? -48.959 -13.466 66.361 1.00 88.19 347 TRP A N 1
ATOM 2603 C CA . TRP A 1 347 ? -48.551 -12.066 66.432 1.00 88.19 347 TRP A CA 1
ATOM 2604 C C . TRP A 1 347 ? -47.733 -11.749 67.681 1.00 88.19 347 TRP A C 1
ATOM 2606 O O . TRP A 1 347 ? -48.035 -12.170 68.796 1.00 88.19 347 TRP A O 1
ATOM 2616 N N . GLN A 1 348 ? -46.723 -10.903 67.493 1.00 88.94 348 GLN A N 1
ATOM 2617 C CA . GLN A 1 348 ? -46.002 -10.232 68.567 1.00 88.94 348 GLN A CA 1
ATOM 2618 C C . GLN A 1 348 ? -46.360 -8.746 68.541 1.00 88.94 348 GLN A C 1
ATOM 2620 O O . GLN A 1 348 ? -46.237 -8.092 67.506 1.00 88.94 348 GLN A O 1
ATOM 2625 N N . ALA A 1 349 ? -46.789 -8.209 69.682 1.00 89.31 349 ALA A N 1
ATOM 2626 C CA . ALA A 1 349 ? -47.116 -6.797 69.833 1.00 89.31 349 ALA A CA 1
ATOM 2627 C C . ALA A 1 349 ? -46.137 -6.124 70.795 1.00 89.31 349 ALA A C 1
ATOM 2629 O O . ALA A 1 349 ? -45.922 -6.597 71.912 1.00 89.31 349 ALA A O 1
ATOM 2630 N N . GLU A 1 350 ? -45.581 -4.992 70.374 1.00 91.50 350 GLU A N 1
ATOM 2631 C CA . GLU A 1 350 ? -44.687 -4.175 71.189 1.00 91.50 350 GLU A CA 1
ATOM 2632 C C . GLU A 1 350 ? -45.129 -2.712 71.181 1.00 91.50 350 GLU A C 1
ATOM 2634 O O . GLU A 1 350 ? -45.833 -2.243 70.282 1.00 91.50 350 GLU A O 1
ATOM 2639 N N . TRP A 1 351 ? -44.720 -1.975 72.213 1.00 92.06 351 TRP A N 1
ATOM 2640 C CA . TRP A 1 351 ? -44.991 -0.548 72.293 1.00 92.06 351 TRP A CA 1
ATOM 2641 C C . TRP A 1 351 ? -44.275 0.185 71.162 1.00 92.06 351 TRP A C 1
ATOM 2643 O O . TRP A 1 351 ? -43.057 0.098 71.016 1.00 92.06 351 TRP A O 1
ATOM 2653 N N . LYS A 1 352 ? -45.024 0.989 70.405 1.00 92.38 352 LYS A N 1
ATOM 2654 C CA . LYS A 1 352 ? -44.424 1.963 69.499 1.00 92.38 352 LYS A CA 1
ATOM 2655 C C . LYS A 1 352 ? -43.918 3.150 70.317 1.00 92.38 352 LYS A C 1
ATOM 2657 O O . LYS A 1 352 ? -44.675 4.067 70.635 1.00 92.38 352 LYS A O 1
ATOM 2662 N N . TRP A 1 353 ? -42.639 3.118 70.655 1.00 93.06 353 TRP A N 1
ATOM 2663 C CA . TRP A 1 353 ? -41.996 4.165 71.436 1.00 93.06 353 TRP A CA 1
ATOM 2664 C C . TRP A 1 353 ? -41.916 5.507 70.679 1.00 93.06 353 TRP A C 1
ATOM 2666 O O . TRP A 1 353 ? -41.856 5.545 69.448 1.00 93.06 353 TRP A O 1
ATOM 2676 N N . ASP A 1 354 ? -41.946 6.615 71.428 1.00 91.38 354 ASP A N 1
ATOM 2677 C CA . ASP A 1 354 ? -41.846 7.990 70.912 1.00 91.38 354 ASP A CA 1
ATOM 2678 C C . ASP A 1 354 ? -40.438 8.547 71.175 1.00 91.38 354 ASP A C 1
ATOM 2680 O O . ASP A 1 354 ? -40.177 9.197 72.193 1.00 91.38 354 ASP A O 1
ATOM 2684 N N . GLY A 1 355 ? -39.499 8.206 70.292 1.00 92.81 355 GLY A N 1
ATOM 2685 C CA . GLY A 1 355 ? -38.078 8.478 70.471 1.00 92.81 355 GLY A CA 1
ATOM 2686 C C . GLY A 1 355 ? -37.324 8.701 69.165 1.00 92.81 355 GLY A C 1
ATOM 2687 O O . GLY A 1 355 ? -37.855 9.237 68.191 1.00 92.81 355 GLY A O 1
ATOM 2688 N N . ILE A 1 356 ? -36.037 8.349 69.184 1.00 93.06 356 ILE A N 1
ATOM 2689 C CA . ILE A 1 356 ? -35.187 8.329 67.991 1.00 93.06 356 ILE A CA 1
ATOM 2690 C C . ILE A 1 356 ? -34.805 6.881 67.712 1.00 93.06 356 ILE A C 1
ATOM 2692 O O . ILE A 1 356 ? -33.964 6.323 68.419 1.00 93.06 356 ILE A O 1
ATOM 2696 N N . ARG A 1 357 ? -35.373 6.294 66.659 1.00 95.00 357 ARG A N 1
ATOM 2697 C CA . ARG A 1 357 ? -34.942 4.986 66.166 1.00 95.00 357 ARG A CA 1
ATOM 2698 C C . ARG A 1 357 ? -33.468 5.014 65.786 1.00 95.00 357 ARG A C 1
ATOM 2700 O O . ARG A 1 357 ? -33.042 5.877 65.006 1.00 95.00 357 ARG A O 1
ATOM 2707 N N . ALA A 1 358 ? -32.707 4.071 66.323 1.00 95.56 358 ALA A N 1
ATOM 2708 C CA . ALA A 1 358 ? -31.285 3.958 66.073 1.00 95.56 358 ALA A CA 1
ATOM 2709 C C . ALA A 1 358 ? -30.817 2.502 66.079 1.00 95.56 358 ALA A C 1
ATOM 2711 O O . ALA A 1 358 ? -31.342 1.674 66.819 1.00 95.56 358 ALA A O 1
ATOM 2712 N N . GLN A 1 359 ? -29.778 2.229 65.294 1.00 96.25 359 GLN A N 1
ATOM 2713 C CA . GLN A 1 359 ? -29.015 0.993 65.387 1.00 96.25 359 GLN A CA 1
ATOM 2714 C C . GLN A 1 359 ? -27.736 1.220 66.187 1.00 96.25 359 GLN A C 1
ATOM 2716 O O . GLN A 1 359 ? -26.988 2.171 65.932 1.00 96.25 359 GLN A O 1
ATOM 2721 N N . LEU A 1 360 ? -27.492 0.332 67.147 1.00 96.19 360 LEU A N 1
ATOM 2722 C CA . LEU A 1 360 ? -26.301 0.303 67.984 1.00 96.19 360 LEU A CA 1
ATOM 2723 C C . LEU A 1 360 ? -25.402 -0.844 67.523 1.00 96.19 360 LEU A C 1
ATOM 2725 O O . LEU A 1 360 ? -25.805 -2.002 67.583 1.00 96.19 360 LEU A O 1
ATOM 2729 N N . LEU A 1 361 ? -24.191 -0.523 67.077 1.00 95.25 361 LEU A N 1
ATOM 2730 C CA . LEU A 1 361 ? -23.225 -1.485 66.556 1.00 95.25 361 LEU A CA 1
ATOM 2731 C C . LEU A 1 361 ? -22.030 -1.574 67.505 1.00 95.25 361 LEU A C 1
ATOM 2733 O O . LEU A 1 361 ? -21.402 -0.555 67.810 1.00 95.25 361 LEU A O 1
ATOM 2737 N N . ARG A 1 362 ? -21.674 -2.796 67.904 1.00 94.38 362 ARG A N 1
ATOM 2738 C CA . ARG A 1 362 ? -20.443 -3.144 68.617 1.00 94.38 362 ARG A CA 1
ATOM 2739 C C . ARG A 1 362 ? -19.606 -4.067 67.731 1.00 94.38 362 ARG A C 1
ATOM 2741 O O . ARG A 1 362 ? -19.831 -5.275 67.718 1.00 94.38 362 ARG A O 1
ATOM 2748 N N . ARG A 1 363 ? -18.674 -3.493 66.964 1.00 92.31 363 ARG A N 1
ATOM 2749 C CA . ARG A 1 363 ? -17.839 -4.200 65.974 1.00 92.31 363 ARG A CA 1
ATOM 2750 C C . ARG A 1 363 ? -16.404 -3.669 65.969 1.00 92.31 363 ARG A C 1
ATOM 2752 O O . ARG A 1 363 ? -16.179 -2.472 66.136 1.00 92.31 363 ARG A O 1
ATOM 2759 N N . GLN A 1 364 ? -15.435 -4.551 65.724 1.00 87.69 364 GLN A N 1
ATOM 2760 C CA . GLN A 1 364 ? -13.994 -4.272 65.681 1.00 87.69 364 GLN A CA 1
ATOM 2761 C C . GLN A 1 364 ? -13.462 -3.408 66.844 1.00 87.69 364 GLN A C 1
ATOM 2763 O O . GLN A 1 364 ? -12.593 -2.553 66.664 1.00 87.69 364 GLN A O 1
ATOM 2768 N N . GLY A 1 365 ? -13.987 -3.601 68.054 1.00 86.81 365 GLY A N 1
ATOM 2769 C CA . GLY A 1 365 ? -13.609 -2.829 69.235 1.00 86.81 365 GLY A CA 1
ATOM 2770 C C . GLY A 1 365 ? -14.180 -1.407 69.259 1.00 86.81 365 GLY A C 1
ATOM 2771 O O . GLY A 1 365 ? -13.889 -0.648 70.186 1.00 86.81 365 GLY A O 1
ATOM 2772 N N . GLN A 1 366 ? -15.033 -1.049 68.299 1.00 90.62 366 GLN A N 1
ATOM 2773 C CA . GLN A 1 366 ? -15.671 0.255 68.166 1.00 90.62 366 GLN A CA 1
ATOM 2774 C C . GLN A 1 366 ? -17.164 0.180 68.496 1.00 90.62 366 GLN A C 1
ATOM 2776 O O . GLN A 1 366 ? -17.788 -0.879 68.441 1.00 90.62 366 GLN A O 1
ATOM 2781 N N . ILE A 1 367 ? -17.723 1.325 68.883 1.00 93.62 367 ILE A N 1
ATOM 2782 C CA . ILE A 1 367 ? -19.157 1.503 69.114 1.00 93.62 367 ILE A CA 1
ATOM 2783 C C . ILE A 1 367 ? -19.630 2.576 68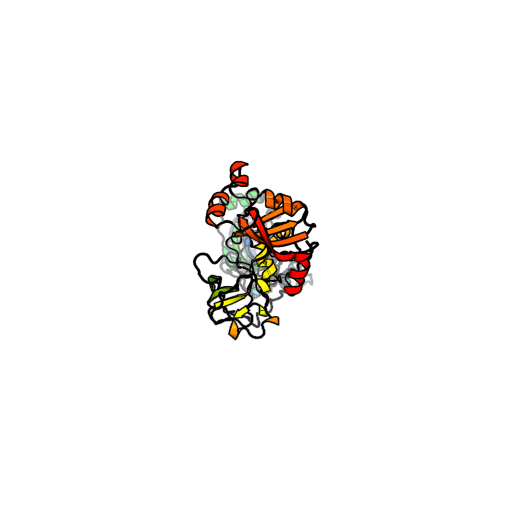.148 1.00 93.62 367 ILE A C 1
ATOM 2785 O O . ILE A 1 367 ? -19.000 3.635 68.028 1.00 93.62 367 ILE A O 1
ATOM 2789 N N . ARG A 1 368 ? -20.703 2.277 67.421 1.00 92.81 368 ARG A N 1
ATOM 2790 C CA . ARG A 1 368 ? -21.323 3.191 66.464 1.00 92.81 368 ARG A CA 1
ATOM 2791 C C . ARG A 1 368 ? -22.811 3.247 66.738 1.00 92.81 368 ARG A C 1
ATOM 2793 O O . ARG A 1 368 ? -23.444 2.220 66.962 1.00 92.81 368 ARG A O 1
ATOM 2800 N N . LEU A 1 369 ? -23.352 4.455 66.709 1.00 93.44 369 LEU A N 1
ATOM 2801 C CA . LEU A 1 369 ? -24.775 4.696 66.870 1.00 93.44 369 LEU A CA 1
ATOM 2802 C C . LEU A 1 369 ? -25.271 5.439 65.636 1.00 93.44 369 LEU A C 1
ATOM 2804 O O . LEU A 1 369 ? -24.812 6.546 65.345 1.00 93.44 369 LEU A O 1
ATOM 2808 N N . TRP A 1 370 ? -26.193 4.818 64.915 1.00 93.31 370 TRP A N 1
ATOM 2809 C CA . TRP A 1 370 ? -26.731 5.334 63.663 1.00 93.31 370 TRP A CA 1
ATOM 2810 C C . TRP A 1 370 ? -28.210 5.627 63.823 1.00 93.31 370 TRP A C 1
ATOM 2812 O O . TRP A 1 370 ? -28.961 4.763 64.262 1.00 93.31 370 TRP A O 1
ATOM 2822 N N . SER A 1 371 ? -28.641 6.834 63.466 1.00 91.38 371 SER A N 1
ATOM 2823 C CA . SER A 1 371 ? -30.070 7.140 63.400 1.00 91.38 371 SER A CA 1
ATOM 2824 C C . SER A 1 371 ? -30.710 6.496 62.169 1.00 91.38 371 SER A C 1
ATOM 2826 O O . SER A 1 371 ? -30.030 6.194 61.189 1.00 91.38 371 SER A O 1
ATOM 2828 N N . ARG A 1 372 ? -32.042 6.374 62.172 1.00 87.38 372 ARG A N 1
ATOM 2829 C CA . ARG A 1 372 ? -32.811 5.983 60.977 1.00 87.38 372 ARG A CA 1
ATOM 2830 C C . ARG A 1 372 ? -32.504 6.840 59.742 1.00 87.38 372 ARG A C 1
ATOM 2832 O O . ARG A 1 372 ? -32.590 6.340 58.630 1.00 87.38 372 ARG A O 1
ATOM 2839 N N . GLY A 1 373 ? -32.185 8.121 59.926 1.00 82.31 373 GLY A N 1
ATOM 2840 C CA . GLY A 1 373 ? -31.805 9.022 58.833 1.00 82.31 373 GLY A CA 1
ATOM 2841 C C . GLY A 1 373 ? -30.383 8.797 58.314 1.00 82.31 373 GLY A C 1
ATOM 2842 O O . GLY A 1 373 ? -29.861 9.678 57.643 1.00 82.31 373 GLY A O 1
ATOM 2843 N N . GLU A 1 374 ? -29.750 7.677 58.685 1.00 80.44 374 GLU A N 1
ATOM 2844 C CA . GLU A 1 374 ? -28.374 7.316 58.336 1.00 80.44 374 GLU A CA 1
ATOM 2845 C C . GLU A 1 374 ? -27.346 8.366 58.794 1.00 80.44 374 GLU A C 1
ATOM 2847 O O . GLU A 1 374 ? -26.300 8.569 58.184 1.00 80.44 374 GLU A O 1
ATOM 2852 N N . GLU A 1 375 ? -27.631 9.040 59.913 1.00 86.06 375 GLU A N 1
ATOM 2853 C CA . GLU A 1 375 ? -26.714 9.995 60.541 1.00 86.06 375 GLU A CA 1
ATOM 2854 C C . GLU A 1 375 ? -25.967 9.334 61.705 1.00 86.06 375 GLU A C 1
ATOM 2856 O O . GLU A 1 375 ? -26.593 8.730 62.585 1.00 86.06 375 GLU A O 1
ATOM 2861 N N . ARG A 1 376 ? -24.640 9.514 61.759 1.00 88.62 376 ARG A N 1
ATOM 2862 C CA . ARG A 1 376 ? -23.821 9.120 62.915 1.00 88.62 376 ARG A CA 1
ATOM 2863 C C . ARG A 1 376 ? -24.118 10.000 64.132 1.00 88.62 376 ARG A C 1
ATOM 2865 O O . ARG A 1 376 ? -24.028 11.229 64.075 1.00 88.62 376 ARG A O 1
ATOM 2872 N N . LEU A 1 377 ? -24.417 9.358 65.259 1.00 90.19 377 LEU A N 1
ATOM 2873 C CA . LEU A 1 377 ? -24.779 9.998 66.528 1.00 90.19 377 LEU A CA 1
ATOM 2874 C C . LEU A 1 377 ? -23.636 10.001 67.562 1.00 90.19 377 LEU A C 1
ATOM 2876 O O . LEU A 1 377 ? -23.899 10.177 68.753 1.00 90.19 377 LEU A O 1
ATOM 2880 N N . ASP A 1 378 ? -22.382 9.842 67.123 1.00 86.81 378 ASP A N 1
ATOM 2881 C CA . ASP A 1 378 ? -21.222 9.713 68.017 1.00 86.81 378 ASP A CA 1
ATOM 2882 C C . ASP A 1 378 ? -21.104 10.888 69.004 1.00 86.81 378 ASP A C 1
ATOM 2884 O O . ASP A 1 378 ? -21.184 12.063 68.631 1.00 86.81 378 ASP A O 1
ATOM 2888 N N . GLY A 1 379 ? -20.885 10.570 70.279 1.00 87.81 379 GLY A N 1
ATOM 2889 C CA . GLY A 1 379 ? -20.696 11.518 71.373 1.00 87.81 379 GLY A CA 1
ATOM 2890 C C . GLY A 1 379 ? -21.975 12.206 71.862 1.00 87.81 379 GLY A C 1
ATOM 2891 O O . GLY A 1 379 ? -21.939 12.882 72.894 1.00 87.81 379 GLY A O 1
ATOM 2892 N N . ARG A 1 380 ? -23.118 12.031 71.179 1.00 91.75 380 ARG A N 1
ATOM 2893 C CA . ARG A 1 380 ? -24.406 12.647 71.566 1.00 91.75 380 ARG A CA 1
ATOM 2894 C C . ARG A 1 380 ? -25.066 11.922 72.743 1.00 91.75 380 ARG A C 1
ATOM 2896 O O . ARG A 1 380 ? -25.798 12.536 73.533 1.00 91.75 380 ARG A O 1
ATOM 2903 N N . PHE A 1 381 ? -24.788 10.627 72.885 1.00 93.69 381 PHE A N 1
ATOM 2904 C CA . PHE A 1 381 ? -25.378 9.750 73.897 1.00 93.69 381 PHE A CA 1
ATOM 2905 C C . PHE A 1 381 ? -24.314 8.908 74.623 1.00 93.69 381 PHE A C 1
ATOM 2907 O O . PHE A 1 381 ? -24.321 7.682 74.516 1.00 93.69 381 PHE A O 1
ATOM 2914 N N . PRO A 1 382 ? -23.399 9.550 75.377 1.00 93.00 382 PRO A N 1
ATOM 2915 C CA . PRO A 1 382 ? -22.273 8.864 76.011 1.00 93.00 382 PRO A CA 1
ATOM 2916 C C . PRO A 1 382 ? -22.692 7.782 77.018 1.00 93.00 382 PRO A C 1
ATOM 2918 O O . PRO A 1 382 ? -21.961 6.818 77.200 1.00 93.00 382 PRO A O 1
ATOM 2921 N N . GLU A 1 383 ? -23.859 7.892 77.661 1.00 92.56 383 GLU A N 1
ATOM 2922 C CA . GLU A 1 383 ? -24.378 6.842 78.547 1.00 92.56 383 GLU A CA 1
ATOM 2923 C C . GLU A 1 383 ? -24.813 5.574 77.795 1.00 92.56 383 GLU A C 1
ATOM 2925 O O . GLU A 1 383 ? -24.661 4.479 78.331 1.00 92.56 383 GLU A O 1
ATOM 2930 N N . ILE A 1 384 ? -25.295 5.703 76.551 1.00 94.94 384 ILE A N 1
ATOM 2931 C CA . ILE A 1 384 ? -25.622 4.557 75.689 1.00 94.94 384 ILE A CA 1
ATOM 2932 C C . ILE A 1 384 ? -24.327 3.937 75.173 1.00 94.94 384 ILE A C 1
ATOM 2934 O O . ILE A 1 384 ? -24.171 2.725 75.232 1.00 94.94 384 ILE A O 1
ATOM 2938 N N . GLU A 1 385 ? -23.379 4.760 74.718 1.00 94.12 385 GLU A N 1
ATOM 2939 C CA . GLU A 1 385 ? -22.064 4.290 74.264 1.00 94.12 385 GLU A CA 1
ATOM 2940 C C . GLU A 1 385 ? -21.304 3.561 75.380 1.00 94.12 385 GLU A C 1
ATOM 2942 O O . GLU A 1 385 ? -20.696 2.526 75.132 1.00 94.12 385 GLU A O 1
ATOM 2947 N N . ALA A 1 386 ? -21.376 4.059 76.618 1.00 93.19 386 ALA A N 1
ATOM 2948 C CA . ALA A 1 386 ? -20.778 3.397 77.772 1.00 93.19 386 ALA A CA 1
ATOM 2949 C C . ALA A 1 386 ? -21.456 2.054 78.082 1.00 93.19 386 ALA A C 1
ATOM 2951 O O . ALA A 1 386 ? -20.759 1.065 78.277 1.00 93.19 386 ALA A O 1
ATOM 2952 N N . ALA A 1 387 ? -22.793 1.992 78.085 1.00 92.75 387 ALA A N 1
ATOM 2953 C CA . ALA A 1 387 ? -23.518 0.737 78.302 1.00 92.75 387 ALA A CA 1
ATOM 2954 C C . ALA A 1 387 ? -23.248 -0.289 77.186 1.00 92.75 387 ALA A C 1
ATOM 2956 O O . ALA A 1 387 ? -23.084 -1.476 77.448 1.00 92.75 387 ALA A O 1
ATOM 2957 N N . ALA A 1 388 ? -23.134 0.176 75.943 1.00 94.06 388 ALA A N 1
ATOM 2958 C CA . ALA A 1 388 ? -22.834 -0.653 74.784 1.00 94.06 388 ALA A CA 1
ATOM 2959 C C . ALA A 1 388 ? -21.429 -1.277 74.818 1.00 94.06 388 ALA A C 1
ATOM 2961 O O . ALA A 1 388 ? -21.187 -2.260 74.121 1.00 94.06 388 ALA A O 1
ATOM 2962 N N . ALA A 1 389 ? -20.501 -0.724 75.607 1.00 92.12 389 ALA A N 1
ATOM 2963 C CA . ALA A 1 389 ? -19.155 -1.271 75.755 1.00 92.12 389 ALA A CA 1
ATOM 2964 C C . ALA A 1 389 ? -19.133 -2.617 76.496 1.00 92.12 389 ALA A C 1
ATOM 2966 O O . ALA A 1 389 ? -18.186 -3.379 76.319 1.00 92.12 389 ALA A O 1
ATOM 2967 N N . GLU A 1 390 ? -20.173 -2.912 77.279 1.00 92.38 390 GLU A N 1
ATOM 2968 C CA . GLU A 1 390 ? -20.343 -4.182 77.995 1.00 92.38 390 GLU A CA 1
ATOM 2969 C C . GLU A 1 390 ? -20.942 -5.287 77.105 1.00 92.38 390 GLU A C 1
ATOM 2971 O O . GLU A 1 390 ? -20.930 -6.461 77.474 1.00 92.38 390 GLU A O 1
ATOM 2976 N N . LEU A 1 391 ? -21.461 -4.937 75.920 1.00 93.50 391 LEU A N 1
ATOM 2977 C CA . LEU A 1 391 ? -21.978 -5.914 74.964 1.00 93.50 391 LEU A CA 1
ATOM 2978 C C . LEU A 1 391 ? -20.835 -6.716 74.333 1.00 93.50 391 LEU A C 1
ATOM 2980 O O . LEU A 1 391 ? -19.733 -6.211 74.103 1.00 93.50 391 LEU A O 1
ATOM 2984 N N . ALA A 1 392 ? -21.124 -7.972 73.987 1.00 92.75 392 ALA A N 1
ATOM 2985 C CA . ALA A 1 392 ? -20.170 -8.813 73.281 1.00 92.75 392 ALA A CA 1
ATOM 2986 C C . ALA A 1 392 ? -19.800 -8.219 71.912 1.00 92.75 392 ALA A C 1
ATOM 2988 O O . ALA A 1 392 ? -20.605 -7.574 71.237 1.00 92.75 392 ALA A O 1
ATOM 2989 N N . GLU A 1 393 ? -18.567 -8.473 71.485 1.00 93.19 393 GLU A N 1
ATOM 2990 C CA . GLU A 1 393 ? -18.084 -8.073 70.168 1.00 93.19 393 GLU A CA 1
ATOM 2991 C C . GLU A 1 393 ? -18.890 -8.748 69.042 1.00 93.19 393 GLU A C 1
ATOM 2993 O O . GLU A 1 393 ? -19.211 -9.936 69.129 1.00 93.19 393 GLU A O 1
ATOM 2998 N N . GLY A 1 394 ? -19.203 -7.998 67.983 1.00 92.62 394 GLY A N 1
ATOM 2999 C CA . GLY A 1 394 ? -20.057 -8.460 66.887 1.00 92.62 394 GLY A CA 1
ATOM 3000 C C . GLY A 1 394 ? -21.539 -8.490 67.265 1.00 92.62 394 GLY A C 1
ATOM 3001 O O . GLY A 1 394 ? -22.221 -9.477 66.991 1.00 92.62 394 GLY A O 1
ATOM 3002 N N . THR A 1 395 ? -22.011 -7.448 67.958 1.00 95.94 395 THR A N 1
ATOM 3003 C CA . THR A 1 395 ? -23.421 -7.280 68.346 1.00 95.94 395 THR A CA 1
ATOM 3004 C C . THR A 1 395 ? -24.010 -6.060 67.651 1.00 95.94 395 THR A C 1
ATOM 3006 O O . THR A 1 395 ? -23.450 -4.966 67.746 1.00 95.94 395 THR A O 1
ATOM 3009 N N . VAL A 1 396 ? -25.156 -6.223 66.989 1.00 96.12 396 VAL A N 1
ATOM 3010 C CA . VAL A 1 396 ? -25.908 -5.112 66.385 1.00 96.12 396 VAL A CA 1
ATOM 3011 C C . VAL A 1 396 ? -27.360 -5.171 66.826 1.00 96.12 396 VAL A C 1
ATOM 3013 O O . VAL A 1 396 ? -28.034 -6.177 66.608 1.00 96.12 396 VAL A O 1
ATOM 3016 N N . LEU A 1 397 ? -27.839 -4.084 67.426 1.00 97.31 397 LEU A N 1
ATOM 3017 C CA . LEU A 1 397 ? -29.199 -3.952 67.948 1.00 97.31 397 LEU A CA 1
ATOM 3018 C C . LEU A 1 397 ? -29.968 -2.877 67.184 1.00 97.31 397 LEU A C 1
ATOM 3020 O O . LEU A 1 397 ? -29.399 -1.832 66.870 1.00 97.31 397 LEU A O 1
ATOM 3024 N N . ASP A 1 398 ? -31.261 -3.100 66.955 1.00 96.88 398 ASP A N 1
ATOM 3025 C CA . ASP A 1 398 ? -32.208 -2.069 66.512 1.00 96.88 398 ASP A CA 1
ATOM 3026 C C . ASP A 1 398 ? -33.142 -1.713 67.671 1.00 96.88 398 ASP A C 1
ATOM 3028 O O . ASP A 1 398 ? -33.602 -2.581 68.425 1.00 96.88 398 ASP A O 1
ATOM 3032 N N . GLY A 1 399 ? -33.373 -0.420 67.858 1.00 96.19 399 GLY A N 1
ATOM 3033 C CA . GLY A 1 399 ? -34.023 0.079 69.057 1.00 96.19 399 GLY A CA 1
ATOM 3034 C C . GLY A 1 399 ? -34.416 1.542 68.982 1.00 96.19 399 GLY A C 1
ATOM 3035 O O . GLY A 1 399 ? -34.190 2.239 67.992 1.00 96.19 399 GLY A O 1
ATOM 3036 N N . GLU A 1 400 ? -35.003 2.019 70.075 1.00 96.44 400 GLU A N 1
ATOM 3037 C CA . GLU A 1 400 ? -35.417 3.408 70.232 1.00 96.44 400 GLU A CA 1
ATOM 3038 C C . GLU A 1 400 ? -34.625 4.093 71.350 1.00 96.44 400 GLU A C 1
ATOM 3040 O O . GLU A 1 400 ? -34.590 3.630 72.491 1.00 96.44 400 GLU A O 1
ATOM 3045 N N . ILE A 1 401 ? -34.022 5.243 71.052 1.00 95.75 401 ILE A N 1
ATOM 3046 C CA . ILE A 1 401 ? -33.450 6.121 72.074 1.00 95.75 401 ILE A CA 1
ATOM 3047 C C . ILE A 1 401 ? -34.582 6.924 72.702 1.00 95.75 401 ILE A C 1
ATOM 3049 O O . ILE A 1 401 ? -35.269 7.688 72.017 1.00 95.75 401 ILE A O 1
ATOM 3053 N N . LEU A 1 402 ? -34.735 6.801 74.017 1.00 95.19 402 LEU A N 1
ATOM 3054 C CA . LEU A 1 402 ? -35.796 7.455 74.774 1.00 95.19 402 LEU A CA 1
ATOM 3055 C C . LEU A 1 402 ? -35.211 8.322 75.870 1.00 95.19 402 LEU A C 1
ATOM 3057 O O . LEU A 1 402 ? -34.315 7.895 76.593 1.00 95.19 402 LEU A O 1
ATOM 3061 N N . GLY A 1 403 ? -35.761 9.525 76.044 1.00 93.69 403 GLY A N 1
ATOM 3062 C CA . GLY A 1 403 ? -35.583 10.237 77.304 1.00 93.69 403 GLY A CA 1
ATOM 3063 C C . GLY A 1 403 ? -36.236 9.419 78.414 1.00 93.69 403 GLY A C 1
ATOM 3064 O O . GLY A 1 403 ? -37.369 8.978 78.249 1.00 93.69 403 GLY A O 1
ATOM 3065 N N . TRP A 1 404 ? -35.551 9.209 79.530 1.00 92.12 404 TRP A N 1
ATOM 3066 C CA . TRP A 1 404 ? -36.039 8.349 80.602 1.00 92.12 404 TRP A CA 1
ATOM 3067 C C . TRP A 1 404 ? -35.851 9.026 81.952 1.00 92.12 404 TRP A C 1
ATOM 3069 O O . TRP A 1 404 ? -34.753 9.451 82.314 1.00 92.12 404 TRP A O 1
ATOM 3079 N N . ASN A 1 405 ? -36.934 9.124 82.718 1.00 85.62 405 ASN A N 1
ATOM 3080 C CA . ASN A 1 405 ? -36.834 9.347 84.153 1.00 85.62 405 ASN A CA 1
ATOM 3081 C C . ASN A 1 405 ? -36.979 7.989 84.840 1.00 85.62 405 ASN A C 1
ATOM 3083 O O . ASN A 1 405 ? -37.586 7.092 84.280 1.00 85.62 405 ASN A O 1
ATOM 3087 N N . LYS A 1 406 ? -36.437 7.833 86.047 1.00 76.69 406 LYS A N 1
ATOM 3088 C CA . LYS A 1 406 ? -36.290 6.561 86.784 1.00 76.69 406 LYS A CA 1
ATOM 3089 C C . LYS A 1 406 ? -37.490 5.582 86.778 1.00 76.69 406 LYS A C 1
ATOM 3091 O O . LYS A 1 406 ? -37.277 4.432 87.137 1.00 76.69 406 LYS A O 1
ATOM 3096 N N . ALA A 1 407 ? -38.703 5.999 86.407 1.00 80.56 407 ALA A N 1
ATOM 3097 C CA . ALA A 1 407 ? -39.883 5.142 86.308 1.00 80.56 407 ALA A CA 1
ATOM 3098 C C . ALA A 1 407 ? -40.563 5.098 84.917 1.00 80.56 407 ALA A C 1
ATOM 3100 O O . ALA A 1 407 ? -41.346 4.180 84.691 1.00 80.56 407 ALA A O 1
ATOM 3101 N N . ALA A 1 408 ? -40.333 6.058 84.009 1.00 87.19 408 ALA A N 1
ATOM 3102 C CA . ALA A 1 408 ? -41.115 6.186 82.772 1.00 87.19 408 ALA A CA 1
ATOM 3103 C C . ALA A 1 408 ? -40.394 6.967 81.648 1.00 87.19 408 ALA A C 1
ATOM 3105 O O . ALA A 1 408 ? -39.529 7.812 81.931 1.00 87.19 408 ALA A O 1
ATOM 3106 N N . PRO A 1 409 ? -40.795 6.763 80.374 1.00 91.88 409 PRO A N 1
ATOM 3107 C CA . PRO A 1 409 ? -40.305 7.568 79.261 1.00 91.88 409 PRO A CA 1
ATOM 3108 C C . PRO A 1 409 ? -40.722 9.040 79.410 1.00 91.88 409 PRO A C 1
ATOM 3110 O O . PRO A 1 409 ? -41.815 9.375 79.870 1.00 91.88 409 PRO A O 1
ATOM 3113 N N . LEU A 1 410 ? -39.827 9.938 79.014 1.00 91.62 410 LEU A N 1
ATOM 3114 C CA . LEU A 1 410 ? -40.057 11.375 78.923 1.00 91.62 410 LEU A CA 1
ATOM 3115 C C . LEU A 1 410 ? -40.639 11.734 77.547 1.00 91.62 410 LEU A C 1
ATOM 3117 O O . LEU A 1 410 ? -40.312 11.073 76.564 1.00 91.62 410 LEU A O 1
ATOM 3121 N N . PRO A 1 411 ? -41.417 12.829 77.433 1.00 90.12 411 PRO A N 1
ATOM 3122 C CA . PRO A 1 411 ? -41.908 13.299 76.139 1.00 90.12 411 PRO A CA 1
ATOM 3123 C C . PRO A 1 411 ? -40.768 13.598 75.158 1.00 90.12 411 PRO A C 1
ATOM 3125 O O . PRO A 1 411 ? -39.783 14.244 75.541 1.00 90.12 411 PRO A O 1
ATOM 3128 N N . PHE A 1 412 ? -40.944 13.243 73.882 1.00 88.94 412 PHE A N 1
ATOM 3129 C CA . PHE A 1 412 ? -39.938 13.426 72.830 1.00 88.94 412 PHE A CA 1
ATOM 3130 C C . PHE A 1 412 ? -39.383 14.859 72.738 1.00 88.94 412 PHE A C 1
ATOM 3132 O O . PHE A 1 412 ? -38.188 15.063 72.530 1.00 88.94 412 PHE A O 1
ATOM 3139 N N . ALA A 1 413 ? -40.201 15.879 73.020 1.00 87.69 413 ALA A N 1
ATOM 3140 C CA . ALA A 1 413 ? -39.775 17.283 73.051 1.00 87.69 413 ALA A CA 1
ATOM 3141 C C . ALA A 1 413 ? -38.614 17.576 74.030 1.00 87.69 413 ALA A C 1
ATOM 3143 O O . ALA A 1 413 ? -37.867 18.544 73.854 1.00 87.69 413 ALA A O 1
ATOM 3144 N N . ARG A 1 414 ? -38.435 16.763 75.083 1.00 88.12 414 ARG A N 1
ATOM 3145 C CA . ARG A 1 414 ? -37.272 16.852 75.984 1.00 88.12 414 ARG A CA 1
ATOM 3146 C C . ARG A 1 414 ? -36.014 16.304 75.312 1.00 88.12 414 ARG A C 1
ATOM 3148 O O . ARG A 1 414 ? -34.974 16.959 75.375 1.00 88.12 414 ARG A O 1
ATOM 3155 N N . LEU A 1 415 ? -36.141 15.176 74.615 1.00 88.81 415 LEU A N 1
ATOM 3156 C CA . LEU A 1 415 ? -35.070 14.545 73.845 1.00 88.81 415 LEU A CA 1
ATOM 3157 C C . LEU A 1 415 ? -34.626 15.417 72.655 1.00 88.81 415 LEU A C 1
ATOM 3159 O O . LEU A 1 415 ? -33.429 15.559 72.407 1.00 88.81 415 LEU A O 1
ATOM 3163 N N . GLN A 1 416 ? -35.558 16.111 71.993 1.00 86.56 416 GLN A N 1
ATOM 3164 C CA . GLN A 1 416 ? -35.265 17.058 70.905 1.00 86.56 416 GLN A CA 1
ATOM 3165 C C . GLN A 1 416 ? -34.294 18.179 71.310 1.00 86.56 416 GLN A C 1
ATOM 3167 O O . GLN A 1 416 ? -33.476 18.619 70.508 1.00 86.56 416 GLN A O 1
ATOM 3172 N N . LYS A 1 417 ? -34.316 18.639 72.568 1.00 85.75 417 LYS A N 1
ATOM 3173 C CA . LYS A 1 417 ? -33.362 19.662 73.052 1.00 85.75 417 LYS A CA 1
ATOM 3174 C C . LYS A 1 417 ? -31.934 19.129 73.190 1.00 85.75 417 LYS A C 1
ATOM 3176 O O . LYS A 1 417 ? -30.994 19.912 73.353 1.00 85.75 417 LYS A O 1
ATOM 3181 N N . ARG A 1 418 ? -31.783 17.805 73.182 1.00 84.94 418 ARG A N 1
ATOM 3182 C CA . ARG A 1 418 ? -30.521 17.098 73.361 1.00 84.94 418 ARG A CA 1
ATOM 3183 C C . ARG A 1 418 ? -29.942 16.593 72.038 1.00 84.94 418 ARG A C 1
ATOM 3185 O O . ARG A 1 418 ? -28.735 16.715 71.867 1.00 84.94 418 ARG A O 1
ATOM 3192 N N . ILE A 1 419 ? -30.772 16.112 71.106 1.00 82.38 419 ILE A N 1
ATOM 3193 C CA . ILE A 1 419 ? -30.328 15.473 69.848 1.00 82.38 419 ILE A CA 1
ATOM 3194 C C . ILE A 1 419 ? -29.359 16.331 69.014 1.00 82.38 419 ILE A C 1
ATOM 3196 O O . ILE A 1 419 ? -28.442 15.799 68.397 1.00 82.38 419 ILE A O 1
ATOM 3200 N N . GLY A 1 420 ? -29.519 17.659 69.024 1.00 80.06 420 GLY A N 1
ATOM 3201 C CA . GLY A 1 420 ? -28.663 18.580 68.265 1.00 80.06 420 GLY A CA 1
ATOM 3202 C C . GLY A 1 420 ? -27.300 18.878 68.905 1.00 80.06 420 GLY A C 1
ATOM 3203 O O . GLY A 1 420 ? -26.515 19.637 68.344 1.00 80.06 420 GLY A O 1
ATOM 3204 N N . ARG A 1 421 ? -27.004 18.342 70.098 1.00 85.81 421 ARG A N 1
ATOM 3205 C CA . ARG A 1 421 ? -25.747 18.606 70.814 1.00 85.81 421 ARG A CA 1
ATOM 3206 C C . ARG A 1 421 ? -24.756 17.469 70.590 1.00 85.81 421 ARG A C 1
ATOM 3208 O O . ARG A 1 421 ? -24.915 16.400 71.163 1.00 85.81 421 ARG A O 1
ATOM 3215 N N . LEU A 1 422 ? -23.685 17.749 69.846 1.00 84.19 422 LEU A N 1
ATOM 3216 C CA . LEU A 1 422 ? -22.605 16.789 69.566 1.00 84.19 422 LEU A CA 1
ATOM 3217 C C . LEU A 1 422 ? -21.886 16.274 70.824 1.00 84.19 422 LEU A C 1
ATOM 3219 O O . LEU A 1 422 ? -21.418 15.146 70.836 1.00 84.19 422 LEU A O 1
ATOM 3223 N N . LYS A 1 423 ? -21.772 17.106 71.869 1.00 87.38 423 LYS A N 1
ATOM 3224 C CA . LYS A 1 423 ? -21.167 16.748 73.163 1.00 87.38 423 LYS A CA 1
ATOM 3225 C C . LYS A 1 423 ? -21.995 17.353 74.304 1.00 87.38 423 LYS A C 1
ATOM 3227 O O . LYS A 1 423 ? -21.800 18.527 74.635 1.00 87.38 423 LYS A O 1
ATOM 3232 N N . PRO A 1 424 ? -22.975 16.630 74.872 1.00 88.56 424 PRO A N 1
ATOM 3233 C CA . PRO A 1 424 ? -23.809 17.152 75.949 1.00 88.56 424 PRO A CA 1
ATOM 3234 C C . PRO A 1 424 ? -22.995 17.325 77.241 1.00 88.56 424 PRO A C 1
ATOM 3236 O O . PRO A 1 424 ? -22.314 16.412 77.694 1.00 88.56 424 PRO A O 1
ATOM 3239 N N . GLY A 1 425 ? -23.073 18.508 77.857 1.00 89.88 425 GLY A N 1
ATOM 3240 C CA . GLY A 1 425 ? -22.457 18.757 79.164 1.00 89.88 425 GLY A CA 1
ATOM 3241 C C . GLY A 1 425 ? -23.237 18.118 80.328 1.00 89.88 425 GLY A C 1
ATOM 3242 O O . GLY A 1 425 ? -24.393 17.724 80.143 1.00 89.88 425 GLY A O 1
ATOM 3243 N N . PRO A 1 426 ? -22.676 18.102 81.555 1.00 90.75 426 PRO A N 1
ATOM 3244 C CA . PRO A 1 426 ? -23.265 17.420 82.717 1.00 90.75 426 PRO A CA 1
ATOM 3245 C C . PRO A 1 426 ? -24.719 17.807 83.011 1.00 90.75 426 PRO A C 1
ATOM 3247 O O . PRO A 1 426 ? -25.547 16.955 83.318 1.00 90.75 426 PRO A O 1
ATOM 3250 N N . LYS A 1 427 ? -25.058 19.093 82.846 1.00 90.25 427 LYS A N 1
ATOM 3251 C CA . LYS A 1 427 ? -26.428 19.589 83.022 1.00 90.25 427 LYS A CA 1
ATOM 3252 C C . LYS A 1 427 ? -27.405 18.978 82.012 1.00 90.25 427 LYS A C 1
ATOM 3254 O O . LYS A 1 427 ? -28.494 18.579 82.389 1.00 90.25 427 LYS A O 1
ATOM 3259 N N . ALA A 1 428 ? -27.014 18.873 80.741 1.00 87.62 428 ALA A N 1
ATOM 3260 C CA . ALA A 1 428 ? -27.875 18.316 79.699 1.00 87.62 428 ALA A CA 1
ATOM 3261 C C . ALA A 1 428 ? -28.124 16.811 79.892 1.00 87.62 428 ALA A C 1
ATOM 3263 O O . ALA A 1 428 ? -29.229 16.348 79.620 1.00 87.62 428 ALA A O 1
ATOM 3264 N N . LEU A 1 429 ? -27.111 16.081 80.374 1.00 90.06 429 LEU A N 1
ATOM 3265 C CA . LEU A 1 429 ? -27.222 14.664 80.727 1.00 90.06 429 LEU A CA 1
ATOM 3266 C C . LEU A 1 429 ? -28.159 14.454 81.924 1.00 90.06 429 LEU A C 1
ATOM 3268 O O . LEU A 1 429 ? -29.012 13.575 81.888 1.00 90.06 429 LEU A O 1
ATOM 3272 N N . ALA A 1 430 ? -28.054 15.300 82.953 1.00 88.94 430 ALA A N 1
ATOM 3273 C CA . ALA A 1 430 ? -28.934 15.244 84.119 1.00 88.94 430 ALA A CA 1
ATOM 3274 C C . ALA A 1 430 ? -30.384 15.667 83.805 1.00 88.94 430 ALA A C 1
ATOM 3276 O O . ALA A 1 430 ? -31.322 15.071 84.330 1.00 88.94 430 ALA A O 1
ATOM 3277 N N . ASP A 1 431 ? -30.572 16.677 82.947 1.00 89.06 431 ASP A N 1
ATOM 3278 C CA . ASP A 1 431 ? -31.891 17.215 82.581 1.00 89.06 431 ASP A CA 1
ATOM 3279 C C . ASP A 1 431 ? -32.713 16.242 81.714 1.00 89.06 431 ASP A C 1
ATOM 3281 O O . ASP A 1 431 ? -33.946 16.277 81.739 1.00 89.06 431 ASP A O 1
ATOM 3285 N N . CYS A 1 432 ? -32.047 15.407 80.910 1.00 91.06 432 CYS A N 1
ATOM 3286 C CA . CYS A 1 432 ? -32.689 14.389 80.083 1.00 91.06 432 CYS A CA 1
ATOM 3287 C C . CYS A 1 432 ? -31.781 13.156 79.947 1.00 91.06 432 CYS A C 1
ATOM 3289 O O . CYS A 1 432 ? -31.129 12.997 78.905 1.00 91.06 432 CYS A O 1
ATOM 3291 N N . PRO A 1 433 ? -31.749 12.278 80.965 1.00 92.00 433 PRO A N 1
ATOM 3292 C CA . PRO A 1 433 ? -31.111 10.974 80.848 1.00 92.00 433 PRO A CA 1
ATOM 3293 C C . PRO A 1 433 ? -31.781 10.184 79.726 1.00 92.00 433 PRO A C 1
ATOM 3295 O O . PRO A 1 433 ? -32.977 10.374 79.477 1.00 92.00 433 PRO A O 1
ATOM 3298 N N . VAL A 1 434 ? -31.031 9.325 79.040 1.00 94.31 434 VAL A N 1
ATOM 3299 C CA . VAL A 1 434 ? -31.597 8.467 77.993 1.00 94.31 434 VAL A CA 1
ATOM 3300 C C . VAL A 1 434 ? -31.351 6.992 78.257 1.00 94.31 434 VAL A C 1
ATOM 3302 O O . VAL A 1 434 ? -30.408 6.624 78.951 1.00 94.31 434 VAL A O 1
ATOM 3305 N N . VAL A 1 435 ? -32.197 6.162 77.657 1.00 94.31 435 VAL A N 1
ATOM 3306 C CA . VAL A 1 435 ? -32.010 4.715 77.536 1.00 94.31 435 VAL A CA 1
ATOM 3307 C C . VAL A 1 435 ? -32.099 4.319 76.066 1.00 94.31 435 VAL A C 1
ATOM 3309 O O . VAL A 1 435 ? -32.728 5.022 75.271 1.00 94.31 435 VAL A O 1
ATOM 3312 N N . PHE A 1 436 ? -31.483 3.193 75.718 1.00 96.00 436 PHE A N 1
ATOM 3313 C CA . PHE A 1 436 ? -31.688 2.529 74.436 1.00 96.00 436 PHE A CA 1
ATOM 3314 C C . PHE A 1 436 ? -32.635 1.349 74.649 1.00 96.00 436 PHE A C 1
ATOM 3316 O O . PHE A 1 436 ? -32.272 0.366 75.290 1.00 96.00 436 PHE A O 1
ATOM 3323 N N . MET A 1 437 ? -33.866 1.475 74.163 1.00 95.56 437 MET A N 1
ATOM 3324 C CA . MET A 1 437 ? -34.871 0.422 74.227 1.00 95.56 437 MET A CA 1
ATOM 3325 C C . MET A 1 437 ? -34.745 -0.452 72.980 1.00 95.56 437 MET A C 1
ATOM 3327 O O . MET A 1 437 ? -35.331 -0.140 71.944 1.00 95.56 437 MET A O 1
ATOM 3331 N N . ALA A 1 438 ? -33.932 -1.503 73.067 1.00 96.31 438 ALA A N 1
ATOM 3332 C CA . ALA A 1 438 ? -33.751 -2.458 71.979 1.00 96.31 438 ALA A CA 1
ATOM 3333 C C . ALA A 1 438 ? -35.001 -3.331 71.802 1.00 96.31 438 ALA A C 1
ATOM 3335 O O . ALA A 1 438 ? -35.573 -3.801 72.785 1.00 96.31 438 ALA A O 1
ATOM 3336 N N . TYR A 1 439 ? -35.390 -3.573 70.553 1.00 95.44 439 TYR A N 1
ATOM 3337 C CA . TYR A 1 439 ? -36.495 -4.474 70.202 1.00 95.44 439 TYR A CA 1
ATOM 3338 C C . TYR A 1 439 ? -36.101 -5.544 69.176 1.00 95.44 439 TYR A C 1
ATOM 3340 O O . TYR A 1 439 ? -36.819 -6.530 69.031 1.00 95.44 439 TYR A O 1
ATOM 3348 N N . ASP A 1 440 ? -34.948 -5.417 68.505 1.00 96.50 440 ASP A N 1
ATOM 3349 C CA . ASP A 1 440 ? -34.441 -6.454 67.599 1.00 96.50 440 ASP A CA 1
ATOM 3350 C C . ASP A 1 440 ? -32.919 -6.653 67.723 1.00 96.50 440 ASP A C 1
ATOM 3352 O O . ASP A 1 440 ? -32.168 -5.724 68.034 1.00 96.50 440 ASP A O 1
ATOM 3356 N N . LEU A 1 441 ? -32.475 -7.883 67.457 1.00 96.81 441 LEU A N 1
ATOM 3357 C CA . LEU A 1 441 ? -31.075 -8.308 67.420 1.00 96.81 441 LEU A CA 1
ATOM 3358 C C . LEU A 1 441 ? -30.720 -8.667 65.977 1.00 96.81 441 LEU A C 1
ATOM 3360 O O . LEU A 1 441 ? -31.173 -9.683 65.453 1.00 96.81 441 LEU A O 1
ATOM 3364 N N . LEU A 1 442 ? -29.903 -7.835 65.337 1.00 95.25 442 LEU A N 1
ATOM 3365 C CA . LEU A 1 442 ? -29.551 -7.978 63.923 1.00 95.25 442 LEU A CA 1
ATOM 3366 C C . LEU A 1 442 ? -28.259 -8.775 63.718 1.00 95.25 442 LEU A C 1
ATOM 3368 O O . LEU A 1 442 ? -28.135 -9.484 62.724 1.00 95.25 442 LEU A O 1
ATOM 3372 N N . GLU A 1 443 ? -27.314 -8.685 64.654 1.00 95.44 443 GLU A N 1
ATOM 3373 C CA . GLU A 1 443 ? -26.044 -9.417 64.616 1.00 95.44 443 GLU A CA 1
ATOM 3374 C C . GLU A 1 443 ? -25.669 -9.895 66.013 1.00 95.44 443 GLU A C 1
ATOM 3376 O O . GLU A 1 443 ? -25.834 -9.154 66.986 1.00 95.44 443 GLU A O 1
ATOM 3381 N N . TRP A 1 444 ? -25.137 -11.112 66.103 1.00 94.81 444 TRP A N 1
ATOM 3382 C CA . TRP A 1 444 ? -24.627 -11.673 67.348 1.00 94.81 444 TRP A CA 1
ATOM 3383 C C . TRP A 1 444 ? -23.381 -12.518 67.099 1.00 94.81 444 TRP A C 1
ATOM 3385 O O . TRP A 1 444 ? -23.384 -13.401 66.238 1.00 94.81 444 TRP A O 1
ATOM 3395 N N . GLN A 1 445 ? -22.321 -12.257 67.871 1.00 91.12 445 GLN A N 1
ATOM 3396 C CA . GLN A 1 445 ? -21.006 -12.899 67.737 1.00 91.12 445 GLN A CA 1
ATOM 3397 C C . GLN A 1 445 ? -20.439 -12.817 66.308 1.00 91.12 445 GLN A C 1
ATOM 3399 O O . GLN A 1 445 ? -19.804 -13.754 65.822 1.00 91.12 445 GLN A O 1
ATOM 3404 N N . GLY A 1 446 ? -20.697 -11.699 65.624 1.00 89.19 446 GLY A N 1
ATOM 3405 C CA . GLY A 1 446 ? -20.236 -11.446 64.258 1.00 89.19 446 GLY A CA 1
ATOM 3406 C C . GLY A 1 446 ? -21.005 -12.212 63.179 1.00 89.19 446 GLY A C 1
ATOM 3407 O O . GLY A 1 446 ? -20.546 -12.279 62.044 1.00 89.19 446 GLY A O 1
ATOM 3408 N N . GLN A 1 447 ? -22.144 -12.825 63.514 1.00 90.38 447 GLN A N 1
ATOM 3409 C CA . GLN A 1 447 ? -23.031 -13.468 62.544 1.00 90.38 447 GLN A CA 1
ATOM 3410 C C . GLN A 1 447 ? -24.260 -12.599 62.293 1.00 90.38 447 GLN A C 1
ATOM 3412 O O . GLN A 1 447 ? -24.877 -12.134 63.249 1.00 90.38 447 GLN A O 1
ATOM 3417 N N . ASP A 1 448 ? -24.659 -12.454 61.028 1.00 90.12 448 ASP A N 1
ATOM 3418 C CA . ASP A 1 448 ? -25.919 -11.813 60.641 1.00 90.12 448 ASP A CA 1
ATOM 3419 C C . ASP A 1 448 ? -27.111 -12.710 61.018 1.00 90.12 448 ASP A C 1
ATOM 3421 O O . ASP A 1 448 ? -27.215 -13.865 60.593 1.00 90.12 448 ASP A O 1
ATOM 3425 N N . TRP A 1 449 ? -28.003 -12.191 61.860 1.00 93.88 449 TRP A N 1
ATOM 3426 C CA . TRP A 1 449 ? -29.172 -12.901 62.378 1.00 93.88 449 TRP A CA 1
ATOM 3427 C C . TRP A 1 449 ? -30.473 -12.506 61.678 1.00 93.88 449 TRP A C 1
ATOM 3429 O O . TRP A 1 449 ? -31.505 -13.115 61.954 1.00 93.88 449 TRP A O 1
ATOM 3439 N N . ARG A 1 450 ? -30.457 -11.552 60.738 1.00 92.31 450 ARG A N 1
ATOM 3440 C CA . ARG A 1 450 ? -31.672 -10.999 60.107 1.00 92.31 450 ARG A CA 1
ATOM 3441 C C . ARG A 1 450 ? -32.506 -12.039 59.359 1.00 92.31 450 ARG A C 1
ATOM 3443 O O . ARG A 1 450 ? -33.723 -11.904 59.286 1.00 92.31 450 ARG A O 1
ATOM 3450 N N . GLN A 1 451 ? -31.869 -13.097 58.859 1.00 89.81 451 GLN A N 1
ATOM 3451 C CA . GLN A 1 451 ? -32.538 -14.199 58.155 1.00 89.81 451 GLN A CA 1
ATOM 3452 C C . GLN A 1 451 ? -33.228 -15.204 59.100 1.00 89.81 451 GLN A C 1
ATOM 3454 O O . GLN A 1 451 ? -33.902 -16.124 58.639 1.00 89.81 451 GLN A O 1
ATOM 3459 N N . ARG A 1 452 ? -33.072 -15.059 60.424 1.00 93.81 452 ARG A N 1
ATOM 3460 C CA . ARG A 1 452 ? -33.746 -15.900 61.424 1.00 93.81 452 ARG A CA 1
ATOM 3461 C C . ARG A 1 452 ? -35.132 -15.349 61.781 1.00 93.81 452 ARG A C 1
ATOM 3463 O O . ARG A 1 452 ? -35.323 -14.131 61.715 1.00 93.81 452 ARG A O 1
ATOM 3470 N N . PRO A 1 453 ? -36.079 -16.200 62.225 1.00 94.06 453 PRO A N 1
ATOM 3471 C CA . PRO A 1 453 ? -37.387 -15.756 62.705 1.00 94.06 453 PRO A CA 1
ATOM 3472 C C . PRO A 1 453 ? -37.287 -14.719 63.834 1.00 94.06 453 PRO A C 1
ATOM 3474 O O . PRO A 1 453 ? -36.453 -14.856 64.731 1.00 94.06 453 PRO A O 1
ATOM 3477 N N . LEU A 1 454 ? -38.179 -13.719 63.832 1.00 92.19 454 LEU A N 1
ATOM 3478 C CA . LEU A 1 454 ? -38.215 -12.648 64.842 1.00 92.19 454 LEU A CA 1
ATOM 3479 C C . LEU A 1 454 ? -38.260 -13.197 66.278 1.00 92.19 454 LEU A C 1
ATOM 3481 O O . LEU A 1 454 ? -37.573 -12.682 67.155 1.00 92.19 454 LEU A O 1
ATOM 3485 N N . SER A 1 455 ? -38.998 -14.287 66.506 1.00 91.62 455 SER A N 1
ATOM 3486 C CA . SER A 1 455 ? -39.094 -14.949 67.811 1.00 91.62 455 SER A CA 1
ATOM 3487 C C . SER A 1 455 ? -37.739 -15.423 68.346 1.00 91.62 455 SER A C 1
ATOM 3489 O O . SER A 1 455 ? -37.475 -15.301 69.540 1.00 91.62 455 SER A O 1
ATOM 3491 N N . GLU A 1 456 ? -36.858 -15.937 67.481 1.00 94.94 456 GLU A N 1
ATOM 3492 C CA . GLU A 1 456 ? -35.509 -16.361 67.878 1.00 94.94 456 GLU A CA 1
ATOM 3493 C C . GLU A 1 456 ? -34.622 -15.158 68.200 1.00 94.94 456 GLU A C 1
ATOM 3495 O O . GLU A 1 456 ? -33.917 -15.161 69.212 1.00 94.94 456 GLU A O 1
ATOM 3500 N N . ARG A 1 457 ? -34.682 -14.113 67.363 1.00 96.31 457 ARG A N 1
ATOM 3501 C CA . ARG A 1 457 ? -33.909 -12.878 67.564 1.00 96.31 457 ARG A CA 1
ATOM 3502 C C . ARG A 1 457 ? -34.307 -12.195 68.868 1.00 96.31 457 ARG A C 1
ATOM 3504 O O . ARG A 1 457 ? -33.441 -11.818 69.654 1.00 96.31 457 ARG A O 1
ATOM 3511 N N . ARG A 1 458 ? -35.610 -12.131 69.156 1.00 94.62 458 ARG A N 1
ATOM 3512 C CA . ARG A 1 458 ? -36.138 -11.554 70.394 1.00 94.62 458 ARG A CA 1
ATOM 3513 C C . ARG A 1 458 ? -35.714 -12.345 71.631 1.00 94.62 458 ARG A C 1
ATOM 3515 O O . ARG A 1 458 ? -35.235 -11.742 72.583 1.00 94.62 458 ARG A O 1
ATOM 3522 N N . GLN A 1 459 ? -35.819 -13.675 71.613 1.00 94.62 459 GLN A N 1
ATOM 3523 C CA . GLN A 1 459 ? -35.371 -14.514 72.735 1.00 94.62 459 GLN A CA 1
ATOM 3524 C C . GLN A 1 459 ? -33.866 -14.401 73.004 1.00 94.62 459 GLN A C 1
ATOM 3526 O O . GLN A 1 459 ? -33.429 -14.560 74.143 1.00 94.62 459 GLN A O 1
ATOM 3531 N N . ALA A 1 460 ? -33.061 -14.188 71.962 1.00 95.38 460 ALA A N 1
ATOM 3532 C CA . ALA A 1 460 ? -31.634 -13.939 72.114 1.00 95.38 460 ALA A CA 1
ATOM 3533 C C . ALA A 1 460 ? -31.364 -12.540 72.685 1.00 95.38 460 ALA A C 1
ATOM 3535 O O . ALA A 1 460 ? -30.541 -12.422 73.589 1.00 95.38 460 ALA A O 1
ATOM 3536 N N . LEU A 1 461 ? -32.105 -11.520 72.237 1.00 96.25 461 LEU A N 1
ATOM 3537 C CA . LEU A 1 461 ? -32.027 -10.160 72.772 1.00 96.25 461 LEU A CA 1
ATOM 3538 C C . LEU A 1 461 ? -32.284 -10.108 74.287 1.00 96.25 461 LEU A C 1
ATOM 3540 O O . LEU A 1 461 ? -31.594 -9.387 74.990 1.00 96.25 461 LEU A O 1
ATOM 3544 N N . GLU A 1 462 ? -33.234 -10.890 74.808 1.00 94.31 462 GLU A N 1
ATOM 3545 C CA . GLU A 1 462 ? -33.564 -10.920 76.250 1.00 94.31 462 GLU A CA 1
ATOM 3546 C C . GLU A 1 462 ? -32.481 -11.538 77.141 1.00 94.31 462 GLU A C 1
ATOM 3548 O O . GLU A 1 462 ? -32.587 -11.483 78.365 1.00 94.31 462 GLU A O 1
ATOM 3553 N N . LYS A 1 463 ? -31.466 -12.167 76.542 1.00 93.00 463 LYS A N 1
ATOM 3554 C CA . LYS A 1 463 ? -30.346 -12.796 77.255 1.00 93.00 463 LYS A CA 1
ATOM 3555 C C . LYS A 1 463 ? -29.093 -11.919 77.282 1.00 93.00 463 LYS A C 1
ATOM 3557 O O . LYS A 1 463 ? -28.110 -12.341 77.895 1.00 93.00 463 LYS A O 1
ATOM 3562 N N . LEU A 1 464 ? -29.118 -10.780 76.586 1.00 89.25 464 LEU A N 1
ATOM 3563 C CA . LEU A 1 464 ? -28.085 -9.741 76.626 1.00 89.25 464 LEU A CA 1
ATOM 3564 C C . LEU A 1 464 ? -28.303 -8.854 77.850 1.00 89.25 464 LEU A C 1
ATOM 3566 O O . LEU A 1 464 ? -27.285 -8.518 78.492 1.00 89.25 464 LEU A O 1
#

pLDDT: mean 84.97, std 10.53, range [47.47, 98.25]

Foldseek 3Di:
DFAPCLVVLVVLLLQVLLVVLCVVVPCCVVFNDEAEEADQLLPDDDDQPWGKYKYKYQPDKDFDPVQPVVDDQDADPVRATADWRWRKIKTKIKIFIIHNDPCSRVVSVVSSVVSCVVPFWDALVSSLCSLDPDQDPVNDDDDPSSVVSNRRCQSVDPDIKGKAWDDDDPVRLVVVVVVSVNVDRTDITMIIIDTGTHTDPPDHDHDPPPPDDPDDDDPPLDWDWPDKAFPDPDGPPRDDFLQTWIKTFTASQDDPDHWDDDPPFIQDPVQWDDDRGIIIGNSVSRLVHDPQLLVQLCFAPQDDDPVSVVQSSDPDDDPSSLQTDGQDDDDDDDPDDPVVVPDPVVDDDDDPDQAWKWKWHAEPNDIWIATNVSDTLPQLQVVARVVCNPDDHWWMFIFGKFFDDPPDTDHHVLVVVRSPDSHDDPVNCVSTPIDTGTQFTQTDPNDGCPPPDSVVRRVVVVVD